Protein AF-0000000082963944 (afdb_homodimer)

InterPro domains:
  IPR001134 Netrin domain [PS50189] (25-139)
  IPR001820 Protease inhibitor I35 (TIMP) [PF00965] (23-193)
  IPR001820 Protease inhibitor I35 (TIMP) [PTHR11844] (7-205)
  IPR001820 Protease inhibitor I35 (TIMP) [SM00206] (25-193)
  IPR008993 Tissue inhibitor of metalloproteinases-like, OB-fold [G3DSA:2.40.50.120] (40-122)
  IPR008993 Tissue inhibitor of metalloproteinases-like, OB-fold [SSF50242] (25-196)
  IPR027465 Proteinase inhibitor I35b (TIMP), C-terminal [G3DSA:3.90.370.10] (25-193)

Organism: Crocuta crocuta (NCBI:txid9678)

Secondary structure (DSSP, 8-state):
-----------------------PPP-----HHHHHHH-SEEEEEEEEEE----SSEEEEEEEEEE-TT-PPP-SEEEEES-TTTT----SSS-EEEEEEEEEEETTEEE--TTS-EEEGGGS-HHHHHHHHTGGGGGTTSEEEE---TTSPPPPP-TTEEEE--GGG---TT-SHHHHHEEEEE-TTS-EEEEEPPTT-------------/-----------------------PPP-----HHHHHHH-SEEEEEEEEEE----SSEEEEEEEEEE-TT-PPP-SEEEEES-TTTT----SSS-EEEEEEEEEEETTEEE--TTS-EEEGGGS-HHHHHHHHTGGGGGTTSEEEE---TTSPPPPP-TTEEEE--GGG---TT-SHHHHHEEEEE-TTS-EEEEEPPTT-------------

Structure (mmCIF, N/CA/C/O backbone):
data_AF-0000000082963944-model_v1
#
loop_
_entity.id
_entity.type
_entity.pdbx_description
1 polymer 'TIMP1 inhibitor'
#
loop_
_atom_site.group_PDB
_atom_site.id
_atom_site.type_symbol
_atom_site.label_atom_id
_atom_site.label_alt_id
_atom_site.label_comp_id
_atom_site.label_asym_id
_atom_site.label_entity_id
_atom_site.label_seq_id
_atom_site.pdbx_PDB_ins_code
_atom_site.Cartn_x
_atom_site.Cartn_y
_atom_site.Cartn_z
_atom_site.occupancy
_atom_site.B_iso_or_equiv
_atom_site.auth_seq_id
_atom_site.auth_comp_id
_atom_site.auth_asym_id
_atom_site.auth_atom_id
_atom_site.pdbx_PDB_model_num
ATOM 1 N N . GLY A 1 1 ? 69 -9.516 -41.531 1 31.45 1 GLY A N 1
ATOM 2 C CA . GLY A 1 1 ? 67.688 -9.078 -41.844 1 31.45 1 GLY A CA 1
ATOM 3 C C . GLY A 1 1 ? 66.75 -9.086 -40.625 1 31.45 1 GLY A C 1
ATOM 4 O O . GLY A 1 1 ? 66.75 -10.055 -39.844 1 31.45 1 GLY A O 1
ATOM 5 N N . SER A 1 2 ? 66.5 -7.895 -40 1 41.94 2 SER A N 1
ATOM 6 C CA . SER A 1 2 ? 65.75 -7.602 -38.75 1 41.94 2 SER A CA 1
ATOM 7 C C . SER A 1 2 ? 64.375 -8.164 -38.812 1 41.94 2 SER A C 1
ATOM 9 O O . SER A 1 2 ? 63.562 -7.781 -39.688 1 41.94 2 SER A O 1
ATOM 11 N N . THR A 1 3 ? 64.188 -9.438 -38.562 1 44.12 3 THR A N 1
ATOM 12 C CA . THR A 1 3 ? 62.906 -10.156 -38.5 1 44.12 3 THR A CA 1
ATOM 13 C C . THR A 1 3 ? 61.938 -9.43 -37.594 1 44.12 3 THR A C 1
ATOM 15 O O . THR A 1 3 ? 62.25 -9.148 -36.406 1 44.12 3 THR A O 1
ATOM 18 N N . MET A 1 4 ? 61.188 -8.492 -38.188 1 44.81 4 MET A N 1
ATOM 19 C CA . MET A 1 4 ? 60.094 -7.762 -37.562 1 44.81 4 MET A CA 1
ATOM 20 C C . MET A 1 4 ? 59.219 -8.695 -36.719 1 44.81 4 MET A C 1
ATOM 22 O O . MET A 1 4 ? 58.906 -9.812 -37.156 1 44.81 4 MET A O 1
ATOM 26 N N . ASP A 1 5 ? 59.281 -8.672 -35.406 1 48.09 5 ASP A N 1
ATOM 27 C CA . ASP A 1 5 ? 58.469 -9.352 -34.406 1 48.09 5 ASP A CA 1
ATOM 28 C C . ASP A 1 5 ? 57 -9.18 -34.719 1 48.09 5 ASP A C 1
ATOM 30 O O . ASP A 1 5 ? 56.562 -8.102 -35.125 1 48.09 5 ASP A O 1
ATOM 34 N N . PRO A 1 6 ? 56.281 -10.25 -35.156 1 49.53 6 PRO A N 1
ATOM 35 C CA . PRO A 1 6 ? 54.844 -10.148 -35.406 1 49.53 6 PRO A CA 1
ATOM 36 C C . PRO A 1 6 ? 54.062 -9.391 -34.344 1 49.53 6 PRO A C 1
ATOM 38 O O . PRO A 1 6 ? 54.5 -9.398 -33.156 1 49.53 6 PRO A O 1
ATOM 41 N N . SER A 1 7 ? 53.625 -8.148 -34.594 1 47.34 7 SER A N 1
ATOM 42 C CA . SER A 1 7 ? 52.688 -7.367 -33.812 1 47.34 7 SER A CA 1
ATOM 43 C C . SER A 1 7 ? 51.562 -8.242 -33.25 1 47.34 7 SER A C 1
ATOM 45 O O . SER A 1 7 ? 50.875 -8.945 -34 1 47.34 7 SER A O 1
ATOM 47 N N . PHE A 1 8 ? 51.688 -8.742 -32.031 1 46.28 8 PHE A N 1
ATOM 48 C CA . PHE A 1 8 ? 50.594 -9.344 -31.281 1 46.28 8 PHE A CA 1
ATOM 49 C C . PHE A 1 8 ? 49.344 -8.516 -31.422 1 46.28 8 PHE A C 1
ATOM 51 O O . PHE A 1 8 ? 49.281 -7.387 -30.922 1 46.28 8 PHE A O 1
ATOM 58 N N . LEU A 1 9 ? 48.625 -8.648 -32.531 1 43.78 9 LEU A N 1
ATOM 59 C CA . LEU A 1 9 ? 47.25 -8.109 -32.562 1 43.78 9 LEU A CA 1
ATOM 60 C C . LEU A 1 9 ? 46.469 -8.461 -31.312 1 43.78 9 LEU A C 1
ATOM 62 O O . LEU A 1 9 ? 46.281 -9.641 -31 1 43.78 9 LEU A O 1
ATOM 66 N N . LEU A 1 10 ? 46.625 -7.629 -30.266 1 45.72 10 LEU A N 1
ATOM 67 C CA . LEU A 1 10 ? 45.719 -7.684 -29.109 1 45.72 10 LEU A CA 1
ATOM 68 C C . LEU A 1 10 ? 44.25 -7.773 -29.562 1 45.72 10 LEU A C 1
ATOM 70 O O . LEU A 1 10 ? 43.719 -6.824 -30.141 1 45.72 10 LEU A O 1
ATOM 74 N N . VAL A 1 11 ? 43.812 -8.945 -30.078 1 48.72 11 VAL A N 1
ATOM 75 C CA . VAL A 1 11 ? 42.375 -9.141 -30.234 1 48.72 11 VAL A CA 1
ATOM 76 C C . VAL A 1 11 ? 41.625 -8.742 -28.953 1 48.72 11 VAL A C 1
ATOM 78 O O . VAL A 1 11 ? 41.844 -9.359 -27.906 1 48.72 11 VAL A O 1
ATOM 81 N N . PHE A 1 12 ? 41.438 -7.453 -28.766 1 47.47 12 PHE A N 1
ATOM 82 C CA . PHE A 1 12 ? 40.5 -7.078 -27.719 1 47.47 12 PHE A CA 1
ATOM 83 C C . PHE A 1 12 ? 39.188 -7.832 -27.891 1 47.47 12 PHE A C 1
ATOM 85 O O . PHE A 1 12 ? 38.5 -7.691 -28.922 1 47.47 12 PHE A O 1
ATOM 92 N N . PRO A 1 13 ? 39 -9.016 -27.297 1 47.53 13 PRO A N 1
ATOM 93 C CA . PRO A 1 13 ? 37.625 -9.531 -27.391 1 47.53 13 PRO A CA 1
ATOM 94 C C . PRO A 1 13 ? 36.594 -8.461 -27.125 1 47.53 13 PRO A C 1
ATOM 96 O O . PRO A 1 13 ? 36.625 -7.781 -26.109 1 47.53 13 PRO A O 1
ATOM 99 N N . LEU A 1 14 ? 36.156 -7.812 -28.203 1 44.69 14 LEU A N 1
ATOM 100 C CA . LEU A 1 14 ? 34.906 -7.078 -28.047 1 44.69 14 LEU A CA 1
ATOM 101 C C . LEU A 1 14 ? 33.875 -7.895 -27.25 1 44.69 14 LEU A C 1
ATOM 103 O O . LEU A 1 14 ? 33.375 -8.898 -27.75 1 44.69 14 LEU A O 1
ATOM 107 N N . LEU A 1 15 ? 34.188 -8.148 -26 1 43.22 15 LEU A N 1
ATOM 108 C CA . LEU A 1 15 ? 33.062 -8.617 -25.203 1 43.22 15 LEU A CA 1
ATOM 109 C C . LEU A 1 15 ? 31.781 -7.863 -25.578 1 43.22 15 LEU A C 1
ATOM 111 O O . LEU A 1 15 ? 31.641 -6.676 -25.281 1 43.22 15 LEU A O 1
ATOM 115 N N . LEU A 1 16 ? 31.312 -8.109 -26.781 1 40.16 16 LEU A N 1
ATOM 116 C CA . LEU A 1 16 ? 29.922 -7.703 -26.984 1 40.16 16 LEU A CA 1
ATOM 117 C C . LEU A 1 16 ? 29.094 -7.961 -25.734 1 40.16 16 LEU A C 1
ATOM 119 O O . LEU A 1 16 ? 28.922 -9.109 -25.328 1 40.16 16 LEU A O 1
ATOM 123 N N . ALA A 1 17 ? 29.188 -7.062 -24.781 1 43.25 17 ALA A N 1
ATOM 124 C CA . ALA A 1 17 ? 28.109 -7.055 -23.781 1 43.25 17 ALA A CA 1
ATOM 125 C C . ALA A 1 17 ? 26.766 -7.352 -24.438 1 43.25 17 ALA A C 1
ATOM 127 O O . ALA A 1 17 ? 26.234 -6.52 -25.172 1 43.25 17 ALA A O 1
ATOM 128 N N . LEU A 1 18 ? 26.562 -8.547 -24.953 1 40.31 18 LEU A N 1
ATOM 129 C CA . LEU A 1 18 ? 25.172 -8.875 -25.219 1 40.31 18 LEU A CA 1
ATOM 130 C C . LEU A 1 18 ? 24.25 -8.234 -24.188 1 40.31 18 LEU A C 1
ATOM 132 O O . LEU A 1 18 ? 24.312 -8.555 -23 1 40.31 18 LEU A O 1
ATOM 136 N N . SER A 1 19 ? 23.938 -6.98 -24.344 1 41.41 19 SER A N 1
ATOM 137 C CA . SER A 1 19 ? 22.781 -6.445 -23.641 1 41.41 19 SER A CA 1
ATOM 138 C C . SER A 1 19 ? 21.625 -7.441 -23.625 1 41.41 19 SER A C 1
ATOM 140 O O . SER A 1 19 ? 21.141 -7.848 -24.672 1 41.41 19 SER A O 1
ATOM 142 N N . THR A 1 20 ? 21.766 -8.555 -22.969 1 44.88 20 THR A N 1
ATOM 143 C CA . THR A 1 20 ? 20.516 -9.258 -22.766 1 44.88 20 THR A CA 1
ATOM 144 C C . THR A 1 20 ? 19.328 -8.281 -22.812 1 44.88 20 THR A C 1
ATOM 146 O O . THR A 1 20 ? 19.344 -7.25 -22.156 1 44.88 20 THR A O 1
ATOM 149 N N . PRO A 1 21 ? 18.719 -8.109 -23.906 1 46.28 21 PRO A N 1
ATOM 150 C CA . PRO A 1 21 ? 17.531 -7.246 -23.969 1 46.28 21 PRO A CA 1
ATOM 151 C C . PRO A 1 21 ? 16.812 -7.141 -22.625 1 46.28 21 PRO A C 1
ATOM 153 O O . PRO A 1 21 ? 16.766 -8.117 -21.859 1 46.28 21 PRO A O 1
ATOM 156 N N . CYS A 1 22 ? 16.844 -6.055 -21.812 1 49.22 22 CYS A N 1
ATOM 157 C CA . CYS A 1 22 ? 16.141 -5.465 -20.688 1 49.22 22 CYS A CA 1
ATOM 158 C C . CYS A 1 22 ? 14.648 -5.812 -20.734 1 49.22 22 CYS A C 1
ATOM 160 O O . CYS A 1 22 ? 13.797 -4.945 -20.531 1 49.22 22 CYS A O 1
ATOM 162 N N . ASN A 1 23 ? 14.219 -6.727 -21.609 1 56.59 23 ASN A N 1
ATOM 163 C CA . ASN A 1 23 ? 12.859 -7.176 -21.875 1 56.59 23 ASN A CA 1
ATOM 164 C C . ASN A 1 23 ? 12.18 -7.691 -20.609 1 56.59 23 ASN A C 1
ATOM 166 O O . ASN A 1 23 ? 11.234 -8.477 -20.672 1 56.59 23 ASN A O 1
ATOM 170 N N . ALA A 1 24 ? 12.656 -7.496 -19.422 1 73.56 24 ALA A N 1
ATOM 171 C CA . ALA A 1 24 ? 12.148 -8.203 -18.25 1 73.56 24 ALA A CA 1
ATOM 172 C C . ALA A 1 24 ? 11.133 -7.352 -17.5 1 73.56 24 ALA A C 1
ATOM 174 O O . ALA A 1 24 ? 11.172 -6.121 -17.562 1 73.56 24 ALA A O 1
ATOM 175 N N . CYS A 1 25 ? 9.93 -7.828 -17.406 1 86.19 25 CYS A N 1
ATOM 176 C CA . CYS A 1 25 ? 8.914 -7.246 -16.531 1 86.19 25 CYS A CA 1
ATOM 177 C C . CYS A 1 25 ? 9.383 -7.23 -15.086 1 86.19 25 CYS A C 1
ATOM 179 O O . CYS A 1 25 ? 10.109 -8.125 -14.648 1 86.19 25 CYS A O 1
ATOM 181 N N . ASP A 1 26 ? 9.305 -6.086 -14.461 1 89.25 26 ASP A N 1
ATOM 182 C CA . ASP A 1 26 ? 9.664 -5.965 -13.055 1 89.25 26 ASP A CA 1
ATOM 183 C C . ASP A 1 26 ? 8.422 -6.004 -12.164 1 89.25 26 ASP A C 1
ATOM 185 O O . ASP A 1 26 ? 7.43 -5.324 -12.445 1 89.25 26 ASP A O 1
ATOM 189 N N . CYS A 1 27 ? 8.523 -6.82 -11.164 1 91.31 27 CYS A N 1
ATOM 190 C CA . CYS A 1 27 ? 7.383 -6.984 -10.266 1 91.31 27 CYS A CA 1
ATOM 191 C C . CYS A 1 27 ? 7.656 -6.332 -8.914 1 91.31 27 CYS A C 1
ATOM 193 O O . CYS A 1 27 ? 8.812 -6.234 -8.492 1 91.31 27 CYS A O 1
ATOM 195 N N . LYS A 1 28 ? 6.598 -5.992 -8.258 1 91.62 28 LYS A N 1
ATOM 196 C CA . LYS A 1 28 ? 6.719 -5.426 -6.918 1 91.62 28 LYS A CA 1
ATOM 197 C C . LYS A 1 28 ? 7.164 -6.484 -5.914 1 91.62 28 LYS A C 1
ATOM 199 O O . LYS A 1 28 ? 6.809 -7.66 -6.043 1 91.62 28 LYS A O 1
ATOM 204 N N . ILE A 1 29 ? 7.926 -5.98 -4.984 1 91.62 29 ILE A N 1
ATOM 205 C CA . ILE A 1 29 ? 8.305 -6.832 -3.859 1 91.62 29 ILE A CA 1
ATOM 206 C C . ILE A 1 29 ? 7.258 -6.727 -2.754 1 91.62 29 ILE A C 1
ATOM 208 O O . ILE A 1 29 ? 7.168 -5.703 -2.07 1 91.62 29 ILE A O 1
ATOM 212 N N . GLN A 1 30 ? 6.508 -7.797 -2.605 1 93.94 30 GLN A N 1
ATOM 213 C CA . GLN A 1 30 ? 5.438 -7.785 -1.613 1 93.94 30 GLN A CA 1
ATOM 214 C C . GLN A 1 30 ? 5.387 -9.102 -0.842 1 93.94 30 GLN A C 1
ATOM 216 O O . GLN A 1 30 ? 5.758 -10.148 -1.371 1 93.94 30 GLN A O 1
ATOM 221 N N . HIS A 1 31 ? 4.953 -8.953 0.338 1 97.12 31 HIS A N 1
ATOM 222 C CA . HIS A 1 31 ? 4.727 -10.133 1.165 1 97.12 31 HIS A CA 1
ATOM 223 C C . HIS A 1 31 ? 3.555 -10.953 0.644 1 97.12 31 HIS A C 1
ATOM 225 O O . HIS A 1 31 ? 2.576 -10.398 0.14 1 97.12 31 HIS A O 1
ATOM 231 N N . PRO A 1 32 ? 3.576 -12.266 0.833 1 97.12 32 PRO A N 1
ATOM 232 C CA . PRO A 1 32 ? 2.467 -13.102 0.364 1 97.12 32 PRO A CA 1
ATOM 233 C C . PRO A 1 32 ? 1.117 -12.656 0.923 1 97.12 32 PRO A C 1
ATOM 235 O O . PRO A 1 32 ? 0.112 -12.672 0.208 1 97.12 32 PRO A O 1
ATOM 238 N N . GLN A 1 33 ? 1.061 -12.242 2.104 1 97.5 33 GLN A N 1
ATOM 239 C CA . GLN A 1 33 ? -0.175 -11.758 2.707 1 97.5 33 GLN A CA 1
ATOM 240 C C . GLN A 1 33 ? -0.727 -10.555 1.945 1 97.5 33 GLN A C 1
ATOM 242 O O . GLN A 1 33 ? -1.942 -10.406 1.808 1 97.5 33 GLN A O 1
ATOM 247 N N . THR A 1 34 ? 0.145 -9.695 1.534 1 96.06 34 THR A N 1
ATOM 248 C CA . THR A 1 34 ? -0.276 -8.523 0.768 1 96.06 34 THR A CA 1
ATOM 249 C C . THR A 1 34 ? -0.95 -8.945 -0.535 1 96.06 34 THR A C 1
ATOM 251 O O . THR A 1 34 ? -1.995 -8.406 -0.903 1 96.06 34 THR A O 1
ATOM 254 N N . TYR A 1 35 ? -0.385 -9.906 -1.185 1 94.56 35 TYR A N 1
ATOM 255 C CA . TYR A 1 35 ? -1.01 -10.43 -2.395 1 94.56 35 TYR A CA 1
ATOM 256 C C . TYR A 1 35 ? -2.396 -10.992 -2.094 1 94.56 35 TYR A C 1
ATOM 258 O O . TYR A 1 35 ? -3.348 -10.734 -2.834 1 94.56 35 TYR A O 1
ATOM 266 N N . TYR A 1 36 ? -2.463 -11.727 -1.041 1 96.38 36 TYR A N 1
ATOM 267 C CA . TYR A 1 36 ? -3.752 -12.281 -0.647 1 96.38 36 TYR A CA 1
ATOM 268 C C . TYR A 1 36 ? -4.789 -11.18 -0.457 1 96.38 36 TYR A C 1
ATOM 270 O O . TYR A 1 36 ? -5.902 -11.273 -0.984 1 96.38 36 TYR A O 1
ATOM 278 N N . CYS A 1 37 ? -4.441 -10.172 0.253 1 94.81 37 CYS A N 1
ATOM 279 C CA . CYS A 1 37 ? -5.398 -9.156 0.689 1 94.81 37 CYS A CA 1
ATOM 280 C C . CYS A 1 37 ? -5.77 -8.227 -0.458 1 94.81 37 CYS A C 1
ATOM 282 O O . CYS A 1 37 ? -6.898 -7.746 -0.531 1 94.81 37 CYS A O 1
ATOM 284 N N . THR A 1 38 ? -4.906 -7.977 -1.39 1 90.5 38 THR A N 1
ATOM 285 C CA . THR A 1 38 ? -5.141 -6.941 -2.389 1 90.5 38 THR A CA 1
ATOM 286 C C . THR A 1 38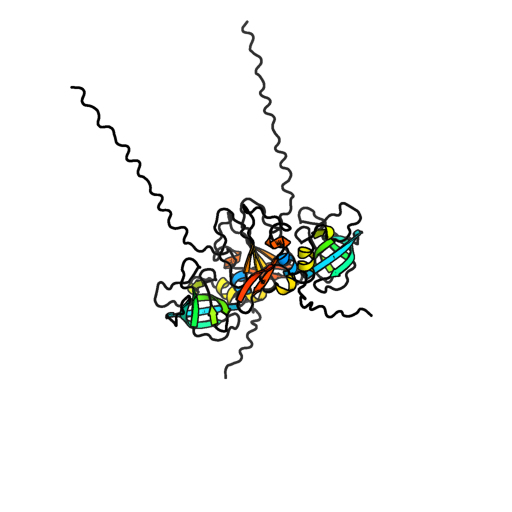 ? -5.668 -7.547 -3.686 1 90.5 38 THR A C 1
ATOM 288 O O . THR A 1 38 ? -6.066 -6.82 -4.602 1 90.5 38 THR A O 1
ATOM 291 N N . SER A 1 39 ? -5.684 -8.867 -3.74 1 92.25 39 SER A N 1
ATOM 292 C CA . SER A 1 39 ? -6.199 -9.523 -4.938 1 92.25 39 SER A CA 1
ATOM 293 C C . SER A 1 39 ? -7.695 -9.789 -4.824 1 92.25 39 SER A C 1
ATOM 295 O O . SER A 1 39 ? -8.211 -10.016 -3.727 1 92.25 39 SER A O 1
ATOM 297 N N . ASP A 1 40 ? -8.391 -9.797 -5.984 1 89.75 40 ASP A N 1
ATOM 298 C CA . ASP A 1 40 ? -9.812 -10.125 -5.992 1 89.75 40 ASP A CA 1
ATOM 299 C C . ASP A 1 40 ? -10.039 -11.617 -5.75 1 89.75 40 ASP A C 1
ATOM 301 O O . ASP A 1 40 ? -11.016 -12 -5.109 1 89.75 40 ASP A O 1
ATOM 305 N N . VAL A 1 41 ? -9.055 -12.297 -6.211 1 93.06 41 VAL A N 1
ATOM 306 C CA . VAL A 1 41 ? -9.219 -13.742 -6.102 1 93.06 41 VAL A CA 1
ATOM 307 C C . VAL A 1 41 ? -7.887 -14.391 -5.738 1 93.06 41 VAL A C 1
ATOM 309 O O . VAL A 1 41 ? -6.828 -13.93 -6.168 1 93.06 41 VAL A O 1
ATOM 312 N N . VAL A 1 42 ? -7.992 -15.391 -4.934 1 96.19 42 VAL A N 1
ATOM 313 C CA . VAL A 1 42 ? -6.906 -16.312 -4.633 1 96.19 42 VAL A CA 1
ATOM 314 C C . VAL A 1 42 ? -7.41 -17.75 -4.75 1 96.19 42 VAL A C 1
ATOM 316 O O . VAL A 1 42 ? -8.352 -18.141 -4.055 1 96.19 42 VAL A O 1
ATOM 319 N N . ILE A 1 43 ? -6.723 -18.531 -5.676 1 96.31 43 ILE A N 1
ATOM 320 C CA . ILE A 1 43 ? -7.227 -19.891 -5.902 1 96.31 43 ILE A CA 1
ATOM 321 C C . ILE A 1 43 ? -6.059 -20.859 -5.973 1 96.31 43 ILE A C 1
ATOM 323 O O . ILE A 1 43 ? -4.945 -20.484 -6.355 1 96.31 43 ILE A O 1
ATOM 327 N N . LEU A 1 44 ? -6.32 -22.047 -5.48 1 96.75 44 LEU A N 1
ATOM 328 C CA . LEU A 1 44 ? -5.516 -23.219 -5.824 1 96.75 44 LEU A CA 1
ATOM 329 C C . LEU A 1 44 ? -6.117 -23.953 -7.016 1 96.75 44 LEU A C 1
ATOM 331 O O . LEU A 1 44 ? -7.258 -24.422 -6.953 1 96.75 44 LEU A O 1
ATOM 335 N N . ALA A 1 45 ? -5.312 -24.062 -8.086 1 96.5 45 ALA A N 1
ATOM 336 C CA . ALA A 1 45 ? -5.938 -24.609 -9.289 1 96.5 45 ALA A CA 1
ATOM 337 C C . ALA A 1 45 ? -4.953 -25.469 -10.078 1 96.5 45 ALA A C 1
ATOM 339 O O . ALA A 1 45 ? -3.736 -25.328 -9.93 1 96.5 45 ALA A O 1
ATOM 340 N N . ASP A 1 46 ? -5.543 -26.344 -10.852 1 96.44 46 ASP A N 1
ATOM 341 C CA . ASP A 1 46 ? -4.82 -27.047 -11.906 1 96.44 46 ASP A CA 1
ATOM 342 C C . ASP A 1 46 ? -5.027 -26.375 -13.258 1 96.44 46 ASP A C 1
ATOM 344 O O . ASP A 1 46 ? -6.16 -26.094 -13.648 1 96.44 46 ASP A O 1
ATOM 348 N N . ILE A 1 47 ? -3.941 -26.094 -13.867 1 95.62 47 ILE A N 1
ATOM 349 C CA . ILE A 1 47 ? -4.059 -25.703 -15.273 1 95.62 47 ILE A CA 1
ATOM 350 C C . ILE A 1 47 ? -4.082 -26.953 -16.141 1 95.62 47 ILE A C 1
ATOM 352 O O . ILE A 1 47 ? -3.109 -27.719 -16.188 1 95.62 47 ILE A O 1
ATOM 356 N N . GLN A 1 48 ? -5.098 -27.109 -16.844 1 95.81 48 GLN A N 1
ATOM 357 C CA . GLN A 1 48 ? -5.328 -28.344 -17.594 1 95.81 48 GLN A CA 1
ATOM 358 C C . GLN A 1 48 ? -4.848 -28.203 -19.031 1 95.81 48 GLN A C 1
ATOM 360 O O . GLN A 1 48 ? -4.648 -29.203 -19.734 1 95.81 48 GLN A O 1
ATOM 365 N N . GLY A 1 49 ? -4.707 -26.984 -19.516 1 92.75 49 GLY A N 1
ATOM 366 C CA . GLY A 1 49 ? -4.266 -26.719 -20.875 1 92.75 49 GLY A CA 1
ATOM 367 C C . GLY A 1 49 ? -4.684 -25.344 -21.375 1 92.75 49 GLY A C 1
ATOM 368 O O . GLY A 1 49 ? -5.156 -24.516 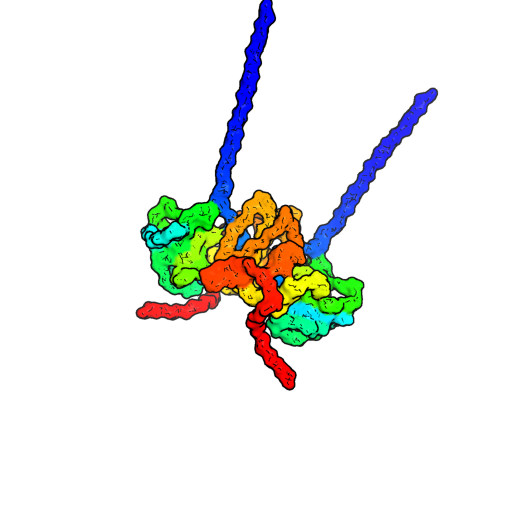-20.594 1 92.75 49 GLY A O 1
ATOM 369 N N . PRO A 1 50 ? -4.418 -25.125 -22.688 1 90.5 50 PRO A N 1
ATOM 370 C CA . PRO A 1 50 ? -4.809 -23.828 -23.25 1 90.5 50 PRO A CA 1
ATOM 371 C C . PRO A 1 50 ? -6.324 -23.656 -23.344 1 90.5 50 PRO A C 1
ATOM 373 O O . PRO A 1 50 ? -7.051 -24.641 -23.531 1 90.5 50 PRO A O 1
ATOM 376 N N . GLY A 1 51 ? -6.738 -22.484 -23.047 1 93.38 51 GLY A N 1
ATOM 377 C CA . GLY A 1 51 ? -8.125 -22.094 -23.25 1 93.38 51 GLY A CA 1
ATOM 378 C C . GLY A 1 51 ? -8.328 -21.234 -24.469 1 93.38 51 GLY A C 1
ATOM 379 O O . GLY A 1 51 ? -7.648 -21.422 -25.484 1 93.38 51 GLY A O 1
ATOM 380 N N . ASN A 1 52 ? -9.305 -20.406 -24.375 1 93.06 52 ASN A N 1
ATOM 381 C CA . ASN A 1 52 ? -9.617 -19.516 -25.484 1 93.06 52 ASN A CA 1
ATOM 382 C C . ASN A 1 52 ? -8.773 -18.234 -25.422 1 93.06 52 ASN A C 1
ATOM 384 O O . ASN A 1 52 ? -8.844 -17.5 -24.438 1 93.06 52 ASN A O 1
ATOM 388 N N . ASN A 1 53 ? -8.102 -18.016 -26.547 1 93.19 53 ASN A N 1
ATOM 389 C CA . ASN A 1 53 ? -7.27 -16.812 -26.609 1 93.19 53 ASN A CA 1
ATOM 390 C C . ASN A 1 53 ? -8.047 -15.625 -27.172 1 93.19 53 ASN A C 1
ATOM 392 O O . ASN A 1 53 ? -8.992 -15.797 -27.938 1 93.19 53 ASN A O 1
ATOM 396 N N . THR A 1 54 ? -7.672 -14.562 -26.641 1 92.75 54 THR A N 1
ATOM 397 C CA . THR A 1 54 ? -8.016 -13.32 -27.312 1 92.75 54 THR A CA 1
ATOM 398 C C . THR A 1 54 ? -6.801 -12.734 -28.031 1 92.75 54 THR A C 1
ATOM 400 O O . THR A 1 54 ? -5.75 -13.375 -28.109 1 92.75 54 THR A O 1
ATOM 403 N N . VAL A 1 55 ? -6.969 -11.586 -28.594 1 93.44 55 VAL A N 1
ATOM 404 C CA . VAL A 1 55 ? -5.875 -10.945 -29.328 1 93.44 55 VAL A CA 1
ATOM 405 C C . VAL A 1 55 ? -4.719 -10.656 -28.359 1 93.44 55 VAL A C 1
ATOM 407 O O . VAL A 1 55 ? -3.553 -10.852 -28.719 1 93.44 55 VAL A O 1
ATOM 410 N N . THR A 1 56 ? -5.027 -10.312 -27.219 1 93.19 56 THR A N 1
ATOM 411 C CA . THR A 1 56 ? -3.967 -9.836 -26.344 1 93.19 56 THR A CA 1
ATOM 412 C C . THR A 1 56 ? -3.797 -10.766 -25.141 1 93.19 56 THR A C 1
ATOM 414 O O . THR A 1 56 ? -2.852 -10.625 -24.359 1 93.19 56 THR A O 1
ATOM 417 N N . LYS A 1 57 ? -4.68 -11.789 -25.016 1 95.5 57 LYS A N 1
ATOM 418 C CA . LYS A 1 57 ? -4.633 -12.602 -23.812 1 95.5 57 LYS A CA 1
ATOM 419 C C . LYS A 1 57 ? -4.652 -14.086 -24.141 1 95.5 57 LYS A C 1
ATOM 421 O O . LYS A 1 57 ? -5.352 -14.516 -25.047 1 95.5 57 LYS A O 1
ATOM 426 N N . GLN A 1 58 ? -3.92 -14.789 -23.391 1 95.31 58 GLN A N 1
ATOM 427 C CA . GLN A 1 58 ? -3.936 -16.25 -23.422 1 95.31 58 GLN A CA 1
ATOM 428 C C . GLN A 1 58 ? -4.867 -16.812 -22.359 1 95.31 58 GLN A C 1
ATOM 430 O O . GLN A 1 58 ? -4.762 -16.469 -21.188 1 95.31 58 GLN A O 1
ATOM 435 N N . GLY A 1 59 ? -5.738 -17.609 -22.766 1 96.06 59 GLY A N 1
ATOM 436 C CA . GLY A 1 59 ? -6.609 -18.297 -21.828 1 96.06 59 GLY A CA 1
ATOM 437 C C . GLY A 1 59 ? -6.082 -19.656 -21.406 1 96.06 59 GLY A C 1
ATOM 438 O O . GLY A 1 59 ? -5.453 -20.359 -22.188 1 96.06 59 GLY A O 1
ATOM 439 N N . PHE A 1 60 ? -6.375 -20.031 -20.172 1 96.38 60 PHE A N 1
ATOM 440 C CA . PHE A 1 60 ? -6.023 -21.328 -19.641 1 96.38 60 PHE A CA 1
ATOM 441 C C . PHE A 1 60 ? -7.238 -22.016 -19.031 1 96.38 60 PHE A C 1
ATOM 443 O O . PHE A 1 60 ? -7.973 -21.406 -18.25 1 96.38 60 PHE A O 1
ATOM 450 N N . ARG A 1 61 ? -7.426 -23.25 -19.422 1 96.69 61 ARG A N 1
ATOM 451 C CA . ARG A 1 61 ? -8.461 -24.031 -18.734 1 96.69 61 ARG A CA 1
ATOM 452 C C . ARG A 1 61 ? -8 -24.453 -17.344 1 96.69 61 ARG A C 1
ATOM 454 O O . ARG A 1 61 ? -6.898 -24.969 -17.188 1 96.69 61 ARG A O 1
ATOM 461 N N . ILE A 1 62 ? -8.906 -24.188 -16.375 1 96.5 62 ILE A N 1
ATOM 462 C CA . ILE A 1 62 ? -8.461 -24.469 -15.016 1 96.5 62 ILE A CA 1
ATOM 463 C C . ILE A 1 62 ? -9.516 -25.312 -14.305 1 96.5 62 ILE A C 1
ATOM 465 O O . ILE A 1 62 ? -10.695 -25.281 -14.656 1 96.5 62 ILE A O 1
ATOM 469 N N . ASN A 1 63 ? -9.078 -26.125 -13.438 1 96.19 63 ASN A N 1
ATOM 470 C CA . ASN A 1 63 ? -9.867 -26.781 -12.398 1 96.19 63 ASN A CA 1
ATOM 471 C C . ASN A 1 63 ? -9.523 -26.234 -11.016 1 96.19 63 ASN A C 1
ATOM 473 O O . ASN A 1 63 ? -8.406 -26.438 -10.531 1 96.19 63 ASN A O 1
ATOM 477 N N . VAL A 1 64 ? -10.438 -25.547 -10.414 1 95.94 64 VAL A N 1
ATOM 478 C CA . VAL A 1 64 ? -10.195 -24.922 -9.125 1 95.94 64 VAL A CA 1
ATOM 479 C C . VAL A 1 64 ? -10.297 -25.969 -8.016 1 95.94 64 VAL A C 1
ATOM 481 O O . VAL A 1 64 ? -11.336 -26.609 -7.863 1 95.94 64 VAL A O 1
ATOM 484 N N . LEU A 1 65 ? -9.281 -26.109 -7.254 1 95.75 65 LEU A N 1
ATOM 485 C CA . LEU A 1 65 ? -9.234 -27.062 -6.152 1 95.75 65 LEU A CA 1
ATOM 486 C C . LEU A 1 65 ? -9.68 -26.406 -4.848 1 95.75 65 LEU A C 1
ATOM 488 O O . LEU A 1 65 ? -10.375 -27.031 -4.043 1 95.75 65 LEU A O 1
ATOM 492 N N . LYS A 1 66 ? -9.195 -25.219 -4.562 1 95.19 66 LYS A N 1
ATOM 493 C CA . LYS A 1 66 ? -9.555 -24.422 -3.396 1 95.19 66 LYS A CA 1
ATOM 494 C C . LYS A 1 66 ? -9.711 -22.938 -3.771 1 95.19 66 LYS A C 1
ATOM 496 O O . LYS A 1 66 ? -9.07 -22.469 -4.707 1 95.19 66 LYS A O 1
ATOM 501 N N . ALA A 1 67 ? -10.562 -22.312 -3.084 1 95.69 67 ALA A N 1
ATOM 502 C CA . ALA A 1 67 ? -10.805 -20.875 -3.223 1 95.69 67 ALA A CA 1
ATOM 503 C C . ALA A 1 67 ? -10.883 -20.203 -1.858 1 95.69 67 ALA A C 1
ATOM 505 O O . ALA A 1 67 ? -11.977 -19.875 -1.382 1 95.69 67 ALA A O 1
ATOM 506 N N . PRO A 1 68 ? -9.773 -19.922 -1.292 1 94.44 68 PRO A N 1
ATOM 507 C CA . PRO A 1 68 ? -9.742 -19.453 0.096 1 94.44 68 PRO A CA 1
ATOM 508 C C . PRO A 1 68 ? -10.516 -18.141 0.294 1 94.44 68 PRO A C 1
ATOM 510 O O . PRO A 1 68 ? -10.969 -17.859 1.404 1 94.44 68 PRO A O 1
ATOM 513 N N . LYS A 1 69 ? -10.695 -17.344 -0.753 1 93.5 69 LYS A N 1
ATOM 514 C CA . LYS A 1 69 ? -11.43 -16.094 -0.615 1 93.5 69 LYS A CA 1
ATOM 515 C C . LYS A 1 69 ? -12.898 -16.266 -1.002 1 93.5 69 LYS A C 1
ATOM 517 O O . LYS A 1 69 ? -13.648 -15.289 -1.07 1 93.5 69 LYS A O 1
ATOM 522 N N . GLY A 1 70 ? -13.289 -17.391 -1.362 1 88.12 70 GLY A N 1
ATOM 523 C CA . GLY A 1 70 ? -14.68 -17.672 -1.677 1 88.12 70 GLY A CA 1
ATOM 524 C C . GLY A 1 70 ? -15.07 -17.281 -3.088 1 88.12 70 GLY A C 1
ATOM 525 O O . GLY A 1 70 ? -16.219 -16.906 -3.338 1 88.12 70 GLY A O 1
ATOM 526 N N . THR A 1 71 ? -14.227 -17.297 -3.971 1 79.44 71 THR A N 1
ATOM 527 C CA . THR A 1 71 ? -14.484 -16.922 -5.359 1 79.44 71 THR A CA 1
ATOM 528 C C . THR A 1 71 ? -15.305 -18 -6.066 1 79.44 71 THR A C 1
ATOM 530 O O . THR A 1 71 ? -15.102 -19.188 -5.824 1 79.44 71 THR A O 1
ATOM 533 N N . PRO A 1 72 ? -16.188 -17.484 -6.902 1 74.75 72 PRO A N 1
ATOM 534 C CA . PRO A 1 72 ? -16.969 -18.469 -7.66 1 74.75 72 PRO A CA 1
ATOM 535 C C . PRO A 1 72 ? -16.109 -19.375 -8.523 1 74.75 72 PRO A C 1
ATOM 537 O O . PRO A 1 72 ? -14.914 -19.094 -8.711 1 74.75 72 PRO A O 1
ATOM 540 N N . ARG A 1 73 ? -16.828 -20.391 -9 1 83.19 73 ARG A N 1
ATOM 541 C CA . ARG A 1 73 ? -16.109 -21.359 -9.812 1 83.19 73 ARG A CA 1
ATOM 542 C C . ARG A 1 73 ? -15.875 -20.828 -11.227 1 83.19 73 ARG A C 1
ATOM 544 O O . ARG A 1 73 ? -16.812 -20.406 -11.898 1 83.19 73 ARG A O 1
ATOM 551 N N . PHE A 1 74 ? -14.727 -20.734 -11.531 1 92 74 PHE A N 1
ATOM 552 C CA . PHE A 1 74 ? -14.281 -20.375 -12.875 1 92 74 PHE A CA 1
ATOM 553 C C . PHE A 1 74 ? -13.633 -21.562 -13.562 1 92 74 PHE A C 1
ATOM 555 O O . PHE A 1 74 ? -13.078 -22.453 -12.906 1 92 74 PHE A O 1
ATOM 562 N N . HIS A 1 75 ? -13.805 -21.562 -14.875 1 95.44 75 HIS A N 1
ATOM 563 C CA . HIS A 1 75 ? -13.227 -22.672 -15.625 1 95.44 75 HIS A CA 1
ATOM 564 C C . HIS A 1 75 ? -12.094 -22.203 -16.531 1 95.44 75 HIS A C 1
ATOM 566 O O . HIS A 1 75 ? -11.422 -23.016 -17.172 1 95.44 75 HIS A O 1
ATOM 572 N N . GLU A 1 76 ? -11.977 -20.891 -16.562 1 96.75 76 GLU A N 1
ATOM 573 C CA . GLU A 1 76 ? -10.898 -20.312 -17.359 1 96.75 76 GLU A CA 1
ATOM 574 C C . GLU A 1 76 ? -10.273 -19.109 -16.656 1 96.75 76 GLU A C 1
ATOM 576 O O . GLU A 1 76 ? -10.953 -18.391 -15.938 1 96.75 76 GLU A O 1
ATOM 581 N N . ILE A 1 77 ? -9.031 -18.922 -16.922 1 95.88 77 ILE A N 1
ATOM 582 C CA . ILE A 1 77 ? -8.297 -17.766 -16.422 1 95.88 77 ILE A CA 1
ATOM 583 C C . ILE A 1 77 ? -7.398 -17.203 -17.531 1 95.88 77 ILE A C 1
ATOM 585 O O . ILE A 1 77 ? -6.91 -17.953 -18.375 1 95.88 77 ILE A O 1
ATOM 589 N N . TYR A 1 78 ? -7.242 -15.875 -17.469 1 95.81 78 TYR A N 1
ATOM 590 C CA . TYR A 1 78 ? -6.543 -15.234 -18.578 1 95.81 78 TYR A CA 1
ATOM 591 C C . TYR A 1 78 ? -5.289 -14.523 -18.094 1 95.81 78 TYR A C 1
ATOM 593 O O . TYR A 1 78 ? -5.277 -13.953 -17 1 95.81 78 TYR A O 1
ATOM 601 N N . SER A 1 79 ? -4.234 -14.578 -18.906 1 95.5 79 SER A N 1
ATOM 602 C CA . SER A 1 79 ? -3.025 -13.773 -18.75 1 95.5 79 SER A CA 1
ATOM 603 C C . SER A 1 79 ? -2.623 -13.102 -20.047 1 95.5 79 SER A C 1
ATOM 605 O O . SER A 1 79 ? -3.002 -13.562 -21.125 1 95.5 79 SER A O 1
ATOM 607 N N . LEU A 1 80 ? -1.953 -12.008 -20 1 92.69 80 LEU A N 1
ATOM 608 C CA . LEU A 1 80 ? -1.464 -11.352 -21.203 1 92.69 80 LEU A CA 1
ATOM 609 C C . LEU A 1 80 ? -0.545 -12.281 -22 1 92.69 80 LEU A C 1
ATOM 611 O O . LEU A 1 80 ? 0.169 -13.102 -21.406 1 92.69 80 LEU A O 1
ATOM 615 N N . ILE A 1 81 ? -0.601 -12.078 -23.266 1 93.38 81 ILE A N 1
ATOM 616 C CA . ILE A 1 81 ? 0.281 -12.867 -24.125 1 93.38 81 ILE A CA 1
ATOM 617 C C . ILE A 1 81 ? 1.698 -12.297 -24.062 1 93.38 81 ILE A C 1
ATOM 619 O O . ILE A 1 81 ? 2.676 -13.055 -24.078 1 93.38 81 ILE A O 1
ATOM 623 N N . SER A 1 82 ? 1.789 -11.078 -23.953 1 90.75 82 SER A N 1
ATOM 624 C CA . SER A 1 82 ? 3.066 -10.367 -23.984 1 90.75 82 SER A CA 1
ATOM 625 C C . SER A 1 82 ? 3.914 -10.711 -22.766 1 90.75 82 SER A C 1
ATOM 627 O O . SER A 1 82 ? 3.525 -10.43 -21.625 1 90.75 82 SER A O 1
ATOM 629 N N . TRP A 1 83 ? 5.133 -11.234 -23.047 1 88.75 83 TRP A N 1
ATOM 630 C CA . TRP A 1 83 ? 6.066 -11.555 -21.969 1 88.75 83 TRP A CA 1
ATOM 631 C C . TRP A 1 83 ? 6.594 -10.289 -21.312 1 88.75 83 TRP A C 1
ATOM 633 O O . TRP A 1 83 ? 6.773 -10.242 -20.094 1 88.75 83 TRP A O 1
ATOM 643 N N . LYS A 1 84 ? 6.77 -9.242 -22.094 1 86.88 84 LYS A N 1
ATOM 644 C CA . LYS A 1 84 ? 7.293 -7.969 -21.594 1 86.88 84 LYS A CA 1
ATOM 645 C C . LYS A 1 84 ? 6.297 -7.289 -20.672 1 86.88 84 LYS A C 1
ATOM 647 O O . LYS A 1 84 ? 6.684 -6.488 -19.812 1 86.88 84 LYS A O 1
ATOM 652 N N . ASP A 1 85 ? 4.996 -7.645 -20.812 1 87.88 85 ASP A N 1
ATOM 653 C CA . ASP A 1 85 ? 3.951 -7.102 -19.953 1 87.88 85 ASP A CA 1
ATOM 654 C C . ASP A 1 85 ? 3.613 -8.07 -18.812 1 87.88 85 ASP A C 1
ATOM 656 O O . ASP A 1 85 ? 2.502 -8.055 -18.281 1 87.88 85 ASP A O 1
ATOM 660 N N . CYS A 1 86 ? 4.469 -8.938 -18.594 1 92.06 86 CYS A N 1
ATOM 661 C CA . CYS A 1 86 ? 4.445 -9.867 -17.469 1 92.06 86 CYS A CA 1
ATOM 662 C C . CYS A 1 86 ? 3.369 -10.93 -17.672 1 92.06 86 CYS A C 1
ATOM 664 O O . CYS A 1 86 ? 2.736 -11.367 -16.703 1 92.06 86 CYS A O 1
ATOM 666 N N . GLY A 1 87 ? 3.123 -11.227 -18.891 1 92 87 GLY A N 1
ATOM 667 C CA . GLY A 1 87 ? 2.258 -12.352 -19.188 1 92 87 GLY A CA 1
ATOM 668 C C . GLY A 1 87 ? 2.799 -13.672 -18.672 1 92 87 GLY A C 1
ATOM 669 O O . GLY A 1 87 ? 4.004 -13.82 -18.469 1 92 87 GLY A O 1
ATOM 670 N N . TYR A 1 88 ? 1.89 -14.625 -18.469 1 92.12 88 TYR A N 1
ATOM 671 C CA . TYR A 1 88 ? 2.26 -15.945 -17.984 1 92.12 88 TYR A CA 1
ATOM 672 C C . TYR A 1 88 ? 2.299 -16.953 -19.125 1 92.12 88 TYR A C 1
ATOM 674 O O . TYR A 1 88 ? 1.396 -16.984 -19.969 1 92.12 88 TYR A O 1
ATOM 682 N N . LYS A 1 89 ? 3.344 -17.719 -19.125 1 87.69 89 LYS A N 1
ATOM 683 C CA . LYS A 1 89 ? 3.484 -18.766 -20.141 1 87.69 89 LYS A CA 1
ATOM 684 C C . LYS A 1 89 ? 3.643 -20.141 -19.484 1 87.69 89 LYS A C 1
ATOM 686 O O . LYS A 1 89 ? 4.352 -20.281 -18.484 1 87.69 89 LYS A O 1
ATOM 691 N N . LEU A 1 90 ? 2.941 -21.047 -20.094 1 84.31 90 LEU A N 1
ATOM 692 C CA . LEU A 1 90 ? 3.078 -22.422 -19.609 1 84.31 90 LEU A CA 1
ATOM 693 C C . LEU A 1 90 ? 4.277 -23.109 -20.25 1 84.31 90 LEU A C 1
ATOM 695 O O . LEU A 1 90 ? 4.465 -23.031 -21.469 1 84.31 90 LEU A O 1
ATOM 699 N N . ARG A 1 91 ? 5.137 -23.578 -19.453 1 78.38 91 ARG A N 1
ATOM 700 C CA . ARG A 1 91 ? 6.254 -24.344 -20 1 78.38 91 ARG A CA 1
ATOM 701 C C . ARG A 1 91 ? 5.824 -25.766 -20.328 1 78.38 91 ARG A C 1
ATOM 703 O O . ARG A 1 91 ? 6.406 -26.406 -21.219 1 78.38 91 ARG A O 1
ATOM 710 N N . THR A 1 92 ? 4.895 -26.203 -19.562 1 81.31 92 THR A N 1
ATOM 711 C CA . THR A 1 92 ? 4.297 -27.516 -19.781 1 81.31 92 THR A CA 1
ATOM 712 C C . THR A 1 92 ? 2.811 -27.391 -20.109 1 81.31 92 THR A C 1
ATOM 714 O O . THR A 1 92 ? 2.211 -26.328 -19.891 1 81.31 92 THR A O 1
ATOM 717 N N . THR A 1 93 ? 2.332 -28.391 -20.594 1 79.31 93 THR A N 1
ATOM 718 C CA . THR A 1 93 ? 0.942 -28.344 -21.047 1 79.31 93 THR A CA 1
ATOM 719 C C . THR A 1 93 ? -0.002 -28.281 -19.844 1 79.31 93 THR A C 1
ATOM 721 O O . THR A 1 93 ? -1.11 -27.75 -19.953 1 79.31 93 THR A O 1
ATOM 724 N N . GLN A 1 94 ? 0.44 -28.891 -18.812 1 84.12 94 GLN A N 1
ATOM 725 C CA . GLN A 1 94 ? -0.384 -28.875 -17.609 1 84.12 94 GLN A CA 1
ATOM 726 C C . GLN A 1 94 ? 0.449 -28.547 -16.375 1 84.12 94 GLN A C 1
ATOM 728 O O . GLN A 1 94 ? 1.657 -28.797 -16.359 1 84.12 94 GLN A O 1
ATOM 733 N N . GLN A 1 95 ? -0.176 -27.875 -15.523 1 92.25 95 GLN A N 1
ATOM 734 C CA . GLN A 1 95 ? 0.42 -27.594 -14.219 1 92.25 95 GLN A CA 1
ATOM 735 C C . GLN A 1 95 ? -0.584 -27.844 -13.094 1 92.25 95 GLN A C 1
ATOM 737 O O . GLN A 1 95 ? -1.719 -27.359 -13.156 1 92.25 95 GLN A O 1
ATOM 742 N N . SER A 1 96 ? -0.112 -28.625 -12.117 1 94.19 96 SER A N 1
ATOM 743 C CA . SER A 1 96 ? -1.016 -28.984 -11.031 1 94.19 96 SER A CA 1
ATOM 744 C C . SER A 1 96 ? -0.719 -28.188 -9.766 1 94.19 96 SER A C 1
ATOM 746 O O . SER A 1 96 ? 0.435 -27.844 -9.5 1 94.19 96 SER A O 1
ATOM 748 N N . GLN A 1 97 ? -1.821 -27.938 -9.039 1 96.56 97 GLN A N 1
ATOM 749 C CA . GLN A 1 97 ? -1.767 -27.328 -7.707 1 96.56 97 GLN A CA 1
ATOM 750 C C . GLN A 1 97 ? -0.995 -26.016 -7.734 1 96.56 97 GLN A C 1
ATOM 752 O O . GLN A 1 97 ? -0.037 -25.844 -6.977 1 96.56 97 GLN A O 1
ATOM 757 N N . LEU A 1 98 ? -1.48 -25.172 -8.555 1 96 98 LEU A N 1
ATOM 758 C CA . LEU A 1 98 ? -0.913 -23.844 -8.656 1 96 98 LEU A CA 1
ATOM 759 C C . LEU A 1 98 ? -1.712 -22.844 -7.824 1 96 98 LEU A C 1
ATOM 761 O O . LEU A 1 98 ? -2.932 -22.734 -7.973 1 96 98 LEU A O 1
ATOM 765 N N . LEU A 1 99 ? -1.013 -22.219 -6.898 1 97 99 LEU A N 1
ATOM 766 C CA . LEU A 1 99 ? -1.593 -21.094 -6.176 1 97 99 LEU A CA 1
ATOM 767 C C . LEU A 1 99 ? -1.527 -19.812 -7.012 1 97 99 LEU A C 1
ATOM 769 O O . LEU A 1 99 ? -0.445 -19.391 -7.434 1 97 99 LEU A O 1
ATOM 773 N N . ILE A 1 100 ? -2.678 -19.219 -7.266 1 95.88 100 ILE A N 1
ATOM 774 C CA . ILE A 1 100 ? -2.723 -18.062 -8.148 1 95.88 100 ILE A CA 1
ATOM 775 C C . ILE A 1 100 ? -3.533 -16.953 -7.496 1 95.88 100 ILE A C 1
ATOM 777 O O . ILE A 1 100 ? -4.664 -17.172 -7.055 1 95.88 100 ILE A O 1
ATOM 781 N N . ALA A 1 101 ? -2.934 -15.82 -7.375 1 94.94 101 ALA A N 1
ATOM 782 C CA . ALA A 1 101 ? -3.67 -14.594 -7.074 1 94.94 101 ALA A CA 1
ATOM 783 C C . ALA A 1 101 ? -3.951 -13.797 -8.344 1 94.94 101 ALA A C 1
ATOM 785 O O . ALA A 1 101 ? -3.115 -13.742 -9.25 1 94.94 101 ALA A O 1
ATOM 786 N N . GLY A 1 102 ? -5.148 -13.227 -8.398 1 93.06 102 GLY A N 1
ATOM 787 C CA . GLY A 1 102 ? -5.508 -12.5 -9.609 1 93.06 102 GLY A CA 1
ATOM 788 C C . GLY A 1 102 ? -6.617 -11.492 -9.383 1 93.06 102 GLY A C 1
ATOM 789 O O . GLY A 1 102 ? -6.844 -11.047 -8.258 1 93.06 102 GLY A O 1
ATOM 790 N N . TYR A 1 103 ? -7.246 -11.055 -10.555 1 89.88 103 TYR A N 1
ATOM 791 C CA . TYR A 1 103 ? -8.281 -10.031 -10.469 1 89.88 103 TYR A CA 1
ATOM 792 C C . TYR A 1 103 ? -9.43 -10.336 -11.422 1 89.88 103 TYR A C 1
ATOM 794 O O . TYR A 1 103 ? -9.266 -11.094 -12.383 1 89.88 103 TYR A O 1
ATOM 802 N N . LEU A 1 104 ? -10.578 -9.766 -11.078 1 89.12 104 LEU A N 1
ATOM 803 C CA . LEU A 1 104 ? -11.781 -9.93 -11.891 1 89.12 104 LEU A CA 1
ATOM 804 C C . LEU A 1 104 ? -11.992 -8.711 -12.789 1 89.12 104 LEU A C 1
ATOM 806 O O . LEU A 1 104 ? -11.891 -7.574 -12.336 1 89.12 104 LEU A O 1
ATOM 810 N N . ARG A 1 105 ? -12.234 -9.016 -14.016 1 85.56 105 ARG A N 1
ATOM 811 C CA . ARG A 1 105 ? -12.555 -7.973 -14.984 1 85.56 105 ARG A CA 1
ATOM 812 C C . ARG A 1 105 ? -13.609 -8.461 -15.977 1 85.56 105 ARG A C 1
ATOM 814 O O . ARG A 1 105 ? -13.383 -9.43 -16.703 1 85.56 105 ARG A O 1
ATOM 821 N N . GLY A 1 106 ? -14.727 -7.703 -15.984 1 84.19 106 GLY A N 1
ATOM 822 C CA . GLY A 1 106 ? -15.773 -8.109 -16.906 1 84.19 106 GLY A CA 1
ATOM 823 C C . GLY A 1 106 ? -16.281 -9.516 -16.656 1 84.19 106 GLY A C 1
ATOM 824 O O . GLY A 1 106 ? -16.547 -10.266 -17.594 1 84.19 106 GLY A O 1
ATOM 825 N N . GLY A 1 107 ? -16.156 -9.938 -15.5 1 86.19 107 GLY A N 1
ATOM 826 C CA . GLY A 1 107 ? -16.672 -11.242 -15.125 1 86.19 107 GLY A CA 1
ATOM 827 C C . GLY A 1 107 ? -15.688 -12.367 -15.398 1 86.19 107 GLY A C 1
ATOM 828 O O . GLY A 1 107 ? -16.016 -13.539 -15.227 1 86.19 107 GLY A O 1
ATOM 829 N N . THR A 1 108 ? -14.547 -11.992 -15.852 1 91.62 108 THR A N 1
ATOM 830 C CA . THR A 1 108 ? -13.539 -13.008 -16.141 1 91.62 108 THR A CA 1
ATOM 831 C C . THR A 1 108 ? -12.344 -12.867 -15.195 1 91.62 108 THR A C 1
ATOM 833 O O . THR A 1 108 ? -12.102 -11.781 -14.656 1 91.62 108 THR A O 1
ATOM 836 N N . LEU A 1 109 ? -11.648 -13.984 -15.023 1 93.5 109 LEU A N 1
ATOM 837 C CA . LEU A 1 109 ? -10.508 -14.023 -14.125 1 93.5 109 LEU A CA 1
ATOM 838 C C . LEU A 1 109 ? -9.211 -13.742 -14.883 1 93.5 109 LEU A C 1
ATOM 840 O O . LEU A 1 109 ? -8.984 -14.281 -15.969 1 93.5 109 LEU A O 1
ATOM 844 N N . HIS A 1 110 ? -8.445 -12.898 -14.297 1 93.5 110 HIS A N 1
ATOM 845 C CA . HIS A 1 110 ? -7.176 -12.523 -14.906 1 93.5 110 HIS A CA 1
ATOM 846 C C . HIS A 1 110 ? -6.031 -12.602 -13.898 1 93.5 110 HIS A C 1
ATOM 848 O O . HIS A 1 110 ? -6.25 -12.461 -12.695 1 93.5 110 HIS A O 1
ATOM 854 N N . PHE A 1 111 ? -4.805 -12.828 -14.461 1 93.81 111 PHE A N 1
ATOM 855 C CA . PHE A 1 111 ? -3.6 -12.766 -13.641 1 93.81 111 PHE A CA 1
ATOM 856 C C . PHE A 1 111 ? -2.371 -12.492 -14.5 1 93.81 111 PHE A C 1
ATOM 858 O O . PHE A 1 111 ? -2.453 -12.5 -15.727 1 93.81 111 PHE A O 1
ATOM 865 N N . THR A 1 112 ? -1.291 -12.109 -13.898 1 92.5 112 THR A N 1
ATOM 866 C CA . THR A 1 112 ? 0.012 -11.953 -14.531 1 92.5 112 THR A CA 1
ATOM 867 C C . THR A 1 112 ? 1.103 -12.625 -13.703 1 92.5 112 THR A C 1
ATOM 869 O O . THR A 1 112 ? 0.838 -13.125 -12.609 1 92.5 112 THR A O 1
ATOM 872 N N . ARG A 1 113 ? 2.318 -12.555 -14.219 1 91.5 113 ARG A N 1
ATOM 873 C CA . ARG A 1 113 ? 3.463 -13.094 -13.492 1 91.5 113 ARG A CA 1
ATOM 874 C C . ARG A 1 113 ? 3.738 -12.289 -12.227 1 91.5 113 ARG A C 1
ATOM 876 O O . ARG A 1 113 ? 4.426 -12.766 -11.32 1 91.5 113 ARG A O 1
ATOM 883 N N . CYS A 1 114 ? 3.219 -11.148 -12.18 1 91.12 114 CYS A N 1
ATOM 884 C CA . CYS A 1 114 ? 3.49 -10.289 -11.031 1 91.12 114 CYS A CA 1
ATOM 885 C C . CYS A 1 114 ? 2.416 -10.445 -9.961 1 91.12 114 CYS A C 1
ATOM 887 O O . CYS A 1 114 ? 2.506 -9.852 -8.891 1 91.12 114 CYS A O 1
ATOM 889 N N . HIS A 1 115 ? 1.625 -11.242 -10.422 1 89.19 115 HIS A N 1
ATOM 890 C CA . HIS A 1 115 ? 0.718 -11.711 -9.383 1 89.19 115 HIS A CA 1
ATOM 891 C C . HIS A 1 115 ? 1.256 -12.961 -8.703 1 89.19 115 HIS A C 1
ATOM 893 O O . HIS A 1 115 ? 2.297 -13.492 -9.102 1 89.19 115 HIS A O 1
ATOM 899 N N . LEU A 1 116 ? 0.854 -13.328 -7.625 1 87.62 116 LEU A N 1
ATOM 900 C CA . LEU A 1 116 ? 1.361 -14.469 -6.867 1 87.62 116 LEU A CA 1
ATOM 901 C C . LEU A 1 116 ? 1.003 -15.781 -7.551 1 87.62 116 LEU A C 1
ATOM 903 O O . LEU A 1 116 ? -0.176 -16.125 -7.676 1 87.62 116 LEU A O 1
ATOM 907 N N . VAL A 1 117 ? 1.983 -16.406 -8.211 1 93.06 117 VAL A N 1
ATOM 908 C CA . VAL A 1 117 ? 1.856 -17.734 -8.805 1 93.06 117 VAL A CA 1
ATOM 909 C C . VAL A 1 117 ? 2.924 -18.656 -8.234 1 93.06 117 VAL A C 1
ATOM 911 O O . VAL A 1 117 ? 4.121 -18.422 -8.414 1 93.06 117 VAL A O 1
ATOM 914 N N . TYR A 1 118 ? 2.473 -19.688 -7.621 1 95.19 118 TYR A N 1
ATOM 915 C CA . TYR A 1 118 ? 3.434 -20.562 -6.961 1 95.19 118 TYR A CA 1
ATOM 916 C C . TYR A 1 118 ? 2.865 -21.969 -6.785 1 95.19 118 TYR A C 1
ATOM 918 O O . TYR A 1 118 ? 1.648 -22.141 -6.695 1 95.19 118 TYR A O 1
ATOM 926 N N . PHE A 1 119 ? 3.795 -22.875 -6.758 1 95.62 119 PHE A N 1
ATOM 927 C CA . PHE A 1 119 ? 3.35 -24.25 -6.594 1 95.62 119 PHE A CA 1
ATOM 928 C C . PHE A 1 119 ? 3.012 -24.547 -5.137 1 95.62 119 PHE A C 1
ATOM 930 O O . PHE A 1 119 ? 3.832 -24.312 -4.246 1 95.62 119 PHE A O 1
ATOM 937 N N . TRP A 1 120 ? 1.907 -25.156 -4.957 1 97 120 TRP A N 1
ATOM 938 C CA . TRP A 1 120 ? 1.362 -25.422 -3.629 1 97 120 TRP A CA 1
ATOM 939 C C . TRP A 1 120 ? 2.268 -26.375 -2.855 1 97 120 TRP A C 1
ATOM 941 O O . TRP A 1 120 ? 2.473 -26.219 -1.652 1 97 120 TRP A O 1
ATOM 951 N N . TYR A 1 121 ? 2.846 -27.328 -3.551 1 95.56 121 TYR A N 1
ATOM 952 C CA . TYR A 1 121 ? 3.637 -28.359 -2.898 1 95.56 121 TYR A CA 1
ATOM 953 C C . TYR A 1 121 ? 4.949 -27.797 -2.367 1 95.56 121 TYR A C 1
ATOM 955 O O . TYR A 1 121 ? 5.629 -28.438 -1.562 1 95.56 121 TYR A O 1
ATOM 963 N N . ARG A 1 122 ? 5.309 -26.641 -2.818 1 95.88 122 ARG A N 1
ATOM 964 C CA . ARG A 1 122 ? 6.555 -26.031 -2.363 1 95.88 122 ARG A CA 1
ATOM 965 C C . ARG A 1 122 ? 6.332 -25.219 -1.088 1 95.88 122 ARG A C 1
ATOM 967 O O . ARG A 1 122 ? 7.293 -24.781 -0.455 1 95.88 122 ARG A O 1
ATOM 974 N N . LEU A 1 123 ? 5.121 -25.031 -0.726 1 96.56 123 LEU A N 1
ATOM 975 C CA . LEU A 1 123 ? 4.797 -24.25 0.461 1 96.56 123 LEU A CA 1
ATOM 976 C C . LEU A 1 123 ? 4.863 -25.125 1.717 1 96.56 123 LEU A C 1
ATOM 978 O O . LEU A 1 123 ? 4.539 -26.312 1.675 1 96.56 123 LEU A O 1
ATOM 982 N N . THR A 1 124 ? 5.25 -24.516 2.773 1 93.81 124 THR A N 1
ATOM 983 C CA . THR A 1 124 ? 5.176 -25.172 4.07 1 93.81 124 THR A CA 1
ATOM 984 C C . THR A 1 124 ? 3.729 -25.266 4.551 1 93.81 124 THR A C 1
ATOM 986 O O . THR A 1 124 ? 2.838 -24.641 3.975 1 93.81 124 THR A O 1
ATOM 989 N N . ARG A 1 125 ? 3.535 -26.062 5.598 1 94.44 125 ARG A N 1
ATOM 990 C CA . ARG A 1 125 ? 2.199 -26.172 6.172 1 94.44 125 ARG A CA 1
ATOM 991 C C . ARG A 1 125 ? 1.698 -24.828 6.684 1 94.44 125 ARG A C 1
ATOM 993 O O . ARG A 1 125 ? 0.518 -24.516 6.539 1 94.44 125 ARG A O 1
ATOM 1000 N N . GLU A 1 126 ? 2.605 -24.078 7.238 1 95.31 126 GLU A N 1
ATOM 1001 C CA . GLU A 1 126 ? 2.232 -22.781 7.773 1 95.31 126 GLU A CA 1
ATOM 1002 C C . GLU A 1 126 ? 1.84 -21.812 6.652 1 95.31 126 GLU A C 1
ATOM 1004 O O . GLU A 1 126 ? 0.861 -21.078 6.777 1 95.31 126 GLU A O 1
ATOM 1009 N N . GLN A 1 127 ? 2.584 -21.844 5.609 1 96.69 127 GLN A N 1
ATOM 1010 C CA . GLN A 1 127 ? 2.275 -20.984 4.473 1 96.69 127 GLN A CA 1
ATOM 1011 C C . GLN A 1 127 ? 0.926 -21.344 3.857 1 96.69 127 GLN A C 1
ATOM 1013 O O . GLN A 1 127 ? 0.14 -20.469 3.512 1 96.69 127 GLN A O 1
ATOM 1018 N N . ARG A 1 128 ? 0.708 -22.641 3.758 1 96.69 128 ARG A N 1
ATOM 1019 C CA . ARG A 1 128 ? -0.584 -23.078 3.244 1 96.69 128 ARG A CA 1
ATOM 1020 C C . ARG A 1 128 ? -1.723 -22.578 4.133 1 96.69 128 ARG A C 1
ATOM 1022 O O . ARG A 1 128 ? -2.719 -22.047 3.637 1 96.69 128 ARG A O 1
ATOM 1029 N N . LEU A 1 129 ? -1.545 -22.734 5.387 1 96.62 129 LEU A N 1
ATOM 1030 C CA . LEU A 1 129 ? -2.553 -22.266 6.332 1 96.62 129 LEU A CA 1
ATOM 1031 C C . LEU A 1 129 ? -2.703 -20.75 6.258 1 96.62 129 LEU A C 1
ATOM 1033 O O . LEU A 1 129 ? -3.795 -20.219 6.469 1 96.62 129 LEU A O 1
ATOM 1037 N N . GLY A 1 130 ? -1.649 -20.016 5.996 1 97.31 130 GLY A N 1
ATOM 1038 C CA . GLY A 1 130 ? -1.724 -18.578 5.758 1 97.31 130 GLY A CA 1
ATOM 1039 C C . GLY A 1 130 ? -2.738 -18.203 4.695 1 97.31 130 GLY A C 1
ATOM 1040 O O . GLY A 1 130 ? -3.625 -17.391 4.941 1 97.31 130 GLY A O 1
ATOM 1041 N N . PHE A 1 131 ? -2.666 -18.875 3.578 1 97 131 PHE A N 1
ATOM 1042 C CA . PHE A 1 131 ? -3.551 -18.578 2.459 1 97 131 PHE A CA 1
ATOM 1043 C C . PHE A 1 131 ? -4.953 -19.109 2.721 1 97 131 PHE A C 1
ATOM 1045 O O . PHE A 1 131 ? -5.945 -18.5 2.326 1 97 131 PHE A O 1
ATOM 1052 N N . GLU A 1 132 ? -5.02 -20.188 3.387 1 95.56 132 GLU A N 1
ATOM 1053 C CA . GLU A 1 132 ? -6.309 -20.844 3.582 1 95.56 132 GLU A CA 1
ATOM 1054 C C . GLU A 1 132 ? -7.137 -20.125 4.645 1 95.56 132 GLU A C 1
ATOM 1056 O O . GLU A 1 132 ? -8.367 -20.094 4.566 1 95.56 132 GLU A O 1
ATOM 1061 N N . ALA A 1 133 ? -6.41 -19.516 5.617 1 95.12 133 ALA A N 1
ATOM 1062 C CA . ALA A 1 133 ? -7.23 -19.031 6.727 1 95.12 133 ALA A CA 1
ATOM 1063 C C . ALA A 1 133 ? -6.586 -17.828 7.398 1 95.12 133 ALA A C 1
ATOM 1065 O O . ALA A 1 133 ? -7.246 -16.797 7.605 1 95.12 133 ALA A O 1
ATOM 1066 N N . ALA A 1 134 ? -5.301 -17.844 7.684 1 96.75 134 ALA A N 1
ATOM 1067 C CA . ALA A 1 134 ? -4.664 -16.891 8.602 1 96.75 134 ALA A CA 1
ATOM 1068 C C . ALA A 1 134 ? -4.602 -15.5 7.988 1 96.75 134 ALA A C 1
ATOM 1070 O O . ALA A 1 134 ? -4.871 -14.5 8.672 1 96.75 134 ALA A O 1
ATOM 1071 N N . TYR A 1 135 ? -4.242 -15.422 6.738 1 97.31 135 TYR A N 1
ATOM 1072 C CA . TYR A 1 135 ? -4.055 -14.117 6.113 1 97.31 135 TYR A CA 1
ATOM 1073 C C . TYR A 1 135 ? -5.359 -13.32 6.105 1 97.31 135 TYR A C 1
ATOM 1075 O O . TYR A 1 135 ? -5.344 -12.094 6.211 1 97.31 135 TYR A O 1
ATOM 1083 N N . ARG A 1 136 ? -6.457 -13.93 6.051 1 95.75 136 ARG A N 1
ATOM 1084 C CA . ARG A 1 136 ? -7.754 -13.266 6.062 1 95.75 136 ARG A CA 1
ATOM 1085 C C . ARG A 1 136 ? -7.93 -12.422 7.32 1 95.75 136 ARG A C 1
ATOM 1087 O O . ARG A 1 136 ? -8.531 -11.344 7.273 1 95.75 136 ARG A O 1
ATOM 1094 N N . THR A 1 137 ? -7.387 -12.859 8.367 1 94 137 THR A N 1
ATOM 1095 C CA . THR A 1 137 ? -7.547 -12.172 9.648 1 94 137 THR A CA 1
ATOM 1096 C C . THR A 1 137 ? -6.68 -10.914 9.695 1 94 137 THR A C 1
ATOM 1098 O O . THR A 1 137 ? -6.828 -10.094 10.602 1 94 137 THR A O 1
ATOM 1101 N N . GLY A 1 138 ? -5.805 -10.82 8.719 1 96.12 138 GLY A N 1
ATOM 1102 C CA . GLY A 1 138 ? -4.84 -9.734 8.758 1 96.12 138 GLY A CA 1
ATOM 1103 C C . GLY A 1 138 ? -5.098 -8.672 7.707 1 96.12 138 GLY A C 1
ATOM 1104 O O . GLY A 1 138 ? -4.34 -7.703 7.598 1 96.12 138 GLY A O 1
ATOM 1105 N N . CYS A 1 139 ? -6.188 -8.68 7.012 1 94.75 139 CYS A N 1
ATOM 1106 C CA . CYS A 1 139 ? -6.367 -7.828 5.84 1 94.75 139 CYS A CA 1
ATOM 1107 C C . CYS A 1 139 ? -6.738 -6.41 6.254 1 94.75 139 CYS A C 1
ATOM 1109 O O . CYS A 1 139 ? -6.75 -5.5 5.422 1 94.75 139 CYS A O 1
ATOM 1111 N N . LYS A 1 140 ? -6.91 -6.156 7.453 1 89.56 140 LYS A N 1
ATOM 1112 C CA . LYS A 1 140 ? -7.051 -4.797 7.969 1 89.56 140 LYS A CA 1
ATOM 1113 C C . LYS A 1 140 ? -5.688 -4.18 8.266 1 89.56 140 LYS A C 1
ATOM 1115 O O . LYS A 1 140 ? -5.598 -3.004 8.625 1 89.56 140 LYS A O 1
ATOM 1120 N N . CYS A 1 141 ? -4.707 -5.023 8.102 1 93.69 141 CYS A N 1
ATOM 1121 C CA . CYS A 1 141 ? -3.324 -4.602 8.305 1 93.69 141 CYS A CA 1
ATOM 1122 C C . CYS A 1 141 ? -2.566 -4.559 6.988 1 93.69 141 CYS A C 1
ATOM 1124 O O . CYS A 1 141 ? -3.002 -5.148 5.996 1 93.69 141 CYS A O 1
ATOM 1126 N N . GLN A 1 142 ? -1.466 -3.801 7.016 1 93 142 GLN A N 1
ATOM 1127 C CA . GLN A 1 142 ? -0.585 -3.723 5.855 1 93 142 GLN A CA 1
ATOM 1128 C C . GLN A 1 142 ? 0.838 -4.137 6.215 1 93 142 GLN A C 1
ATOM 1130 O O . GLN A 1 142 ? 1.292 -3.91 7.34 1 93 142 GLN A O 1
ATOM 1135 N N . VAL A 1 143 ? 1.425 -4.762 5.219 1 96.81 143 VAL A N 1
ATOM 1136 C CA . VAL A 1 143 ? 2.818 -5.152 5.41 1 96.81 143 VAL A CA 1
ATOM 1137 C C . VAL A 1 143 ? 3.734 -4.152 4.707 1 96.81 143 VAL A C 1
ATOM 1139 O O . VAL A 1 143 ? 3.58 -3.895 3.512 1 96.81 143 VAL A O 1
ATOM 1142 N N . GLN A 1 144 ? 4.629 -3.631 5.422 1 94.38 144 GLN A N 1
ATOM 1143 C CA . GLN A 1 144 ? 5.555 -2.629 4.906 1 94.38 144 GLN A CA 1
ATOM 1144 C C . GLN A 1 144 ? 6.953 -3.213 4.734 1 94.38 144 GLN A C 1
ATOM 1146 O O . GLN A 1 144 ? 7.652 -3.469 5.719 1 94.38 144 GLN A O 1
ATOM 1151 N N . PRO A 1 145 ? 7.41 -3.301 3.498 1 94.5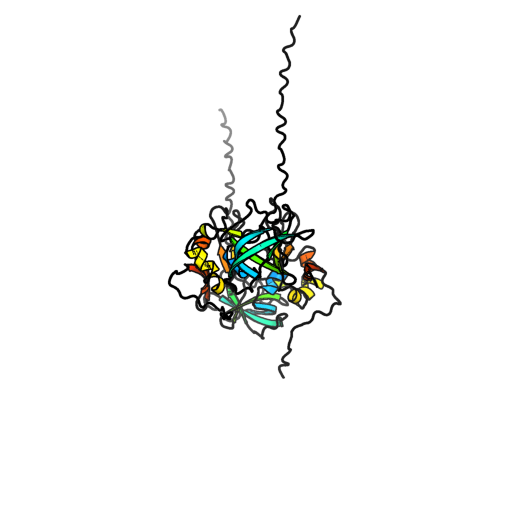 145 PRO A N 1
ATOM 1152 C CA . PRO A 1 145 ? 8.797 -3.723 3.305 1 94.5 145 PRO A CA 1
ATOM 1153 C C . PRO A 1 145 ? 9.797 -2.588 3.525 1 94.5 145 PRO A C 1
ATOM 1155 O O . PRO A 1 145 ? 9.422 -1.413 3.479 1 94.5 145 PRO A O 1
ATOM 1158 N N . CYS A 1 146 ? 11.008 -2.924 3.859 1 93.25 146 CYS A N 1
ATOM 1159 C CA . CYS A 1 146 ? 12.125 -1.995 3.957 1 93.25 146 CYS A CA 1
ATOM 1160 C C . CYS A 1 146 ? 13.07 -2.15 2.77 1 93.25 146 CYS A C 1
ATOM 1162 O O . CYS A 1 146 ? 14.102 -2.82 2.873 1 93.25 146 CYS A O 1
ATOM 1164 N N . LEU A 1 147 ? 12.773 -1.479 1.784 1 90.12 147 LEU A N 1
ATOM 1165 C CA . LEU A 1 147 ? 13.344 -1.795 0.479 1 90.12 147 LEU A CA 1
ATOM 1166 C C . LEU A 1 147 ? 14.703 -1.127 0.304 1 90.12 147 LEU A C 1
ATOM 1168 O O . LEU A 1 147 ? 15.492 -1.526 -0.558 1 90.12 147 LEU A O 1
ATOM 1172 N N . PHE A 1 148 ? 14.938 -0.127 1.105 1 87.44 148 PHE A N 1
ATOM 1173 C CA . PHE A 1 148 ? 16.203 0.581 0.955 1 87.44 148 PHE A CA 1
ATOM 1174 C C . PHE A 1 148 ? 17.188 0.157 2.033 1 87.44 148 PHE A C 1
ATOM 1176 O O . PHE A 1 148 ? 17.016 0.481 3.209 1 87.44 148 PHE A O 1
ATOM 1183 N N . CYS A 1 149 ? 18.219 -0.426 1.611 1 86.5 149 CYS A N 1
ATOM 1184 C CA . CYS A 1 149 ? 19.188 -0.943 2.566 1 86.5 149 CYS A CA 1
ATOM 1185 C C . CYS A 1 149 ? 20.031 0.184 3.145 1 86.5 149 CYS A C 1
ATOM 1187 O O . CYS A 1 149 ? 20.609 0.041 4.223 1 86.5 149 CYS A O 1
ATOM 1189 N N . TRP A 1 150 ? 20.141 1.256 2.484 1 84.75 150 TRP A N 1
ATOM 1190 C CA . TRP A 1 150 ? 21.062 2.316 2.869 1 84.75 150 TRP A CA 1
ATOM 1191 C C . TRP A 1 150 ? 20.375 3.354 3.744 1 84.75 150 TRP A C 1
ATOM 1193 O O . TRP A 1 150 ? 20.984 4.336 4.168 1 84.75 150 TRP A O 1
ATOM 1203 N N . ARG A 1 151 ? 19.078 3.135 3.973 1 84.25 151 ARG A N 1
ATOM 1204 C CA . ARG A 1 151 ? 18.359 4.062 4.84 1 84.25 151 ARG A CA 1
ATOM 1205 C C . ARG A 1 151 ? 17.562 3.311 5.902 1 84.25 151 ARG A C 1
ATOM 1207 O O . ARG A 1 151 ? 17.266 2.123 5.738 1 84.25 151 ARG A O 1
ATOM 1214 N N . PRO A 1 152 ? 17.328 4.043 7.004 1 87.69 152 PRO A N 1
ATOM 1215 C CA . PRO A 1 152 ? 16.453 3.406 7.996 1 87.69 152 PRO A CA 1
ATOM 1216 C C . PRO A 1 152 ? 15.07 3.059 7.438 1 87.69 152 PRO A C 1
ATOM 1218 O O . PRO A 1 152 ? 14.57 3.75 6.543 1 87.69 152 PRO A O 1
ATOM 1221 N N . CYS A 1 153 ? 14.531 2.053 7.93 1 91.44 153 CYS A N 1
ATOM 1222 C CA . CYS A 1 153 ? 13.188 1.664 7.516 1 91.44 153 CYS A CA 1
ATOM 1223 C C . CYS A 1 153 ? 12.156 2.688 7.977 1 91.44 153 CYS A C 1
ATOM 1225 O O . CYS A 1 153 ? 12.188 3.123 9.125 1 91.44 153 CYS A O 1
ATOM 1227 N N . PRO A 1 154 ? 11.312 3.043 7.07 1 90.81 154 PRO A N 1
ATOM 1228 C CA . PRO A 1 154 ? 10.297 4.02 7.477 1 90.81 154 PRO A CA 1
ATOM 1229 C C . PRO A 1 154 ? 9.484 3.551 8.68 1 90.81 154 PRO A C 1
ATOM 1231 O O . PRO A 1 154 ? 9.227 2.354 8.836 1 90.81 154 PRO A O 1
ATOM 1234 N N . GLN A 1 155 ? 9.109 4.527 9.461 1 87.81 155 GLN A N 1
ATOM 1235 C CA . GLN A 1 155 ? 8.297 4.238 10.641 1 87.81 155 GLN A CA 1
ATOM 1236 C C . GLN A 1 155 ? 6.949 3.648 10.25 1 87.81 155 GLN A C 1
ATOM 1238 O O . GLN A 1 155 ? 6.234 4.215 9.422 1 87.81 155 GLN A O 1
ATOM 1243 N N . PRO A 1 156 ? 6.652 2.461 10.859 1 88.62 156 PRO A N 1
ATOM 1244 C CA . PRO A 1 156 ? 5.344 1.884 10.547 1 88.62 156 PRO A CA 1
ATOM 1245 C C . PRO A 1 156 ? 4.199 2.596 11.266 1 88.62 156 PRO A C 1
ATOM 1247 O O . PRO A 1 156 ? 4.387 3.115 12.367 1 88.62 156 PRO A O 1
ATOM 1250 N N . ASP A 1 157 ? 3.121 2.527 10.656 1 83.75 157 ASP A N 1
ATOM 1251 C CA . ASP A 1 157 ? 1.9 2.998 11.297 1 83.75 157 ASP A CA 1
ATOM 1252 C C . ASP A 1 157 ? 1.305 1.918 12.203 1 83.75 157 ASP A C 1
ATOM 1254 O O . ASP A 1 157 ? 1.794 0.787 12.227 1 83.75 157 ASP A O 1
ATOM 1258 N N . PHE A 1 158 ? 0.229 2.289 12.914 1 81.19 158 PHE A N 1
ATOM 1259 C CA . PHE A 1 158 ? -0.428 1.385 13.852 1 81.19 158 PHE A CA 1
ATOM 1260 C C . PHE A 1 158 ? -0.987 0.167 13.125 1 81.19 158 PHE A C 1
ATOM 1262 O O . PHE A 1 158 ? -1.106 -0.912 13.711 1 81.19 158 PHE A O 1
ATOM 1269 N N . ARG A 1 159 ? -1.25 0.329 11.867 1 86.44 159 ARG A N 1
ATOM 1270 C CA . ARG A 1 159 ? -1.862 -0.761 11.117 1 86.44 159 ARG A CA 1
ATOM 1271 C C . ARG A 1 159 ? -0.849 -1.425 10.188 1 86.44 159 ARG A C 1
ATOM 1273 O O . ARG A 1 159 ? -1.22 -2.002 9.164 1 86.44 159 ARG A O 1
ATOM 1280 N N . GLU A 1 160 ? 0.355 -1.312 10.539 1 92.25 160 GLU A N 1
ATOM 1281 C CA . GLU A 1 160 ? 1.368 -1.855 9.641 1 92.25 160 GLU A CA 1
ATOM 1282 C C . GLU A 1 160 ? 2.35 -2.75 10.391 1 92.25 160 GLU A C 1
ATOM 1284 O O . GLU A 1 160 ? 2.654 -2.504 11.562 1 92.25 160 GLU A O 1
ATOM 1289 N N . CYS A 1 161 ? 2.787 -3.736 9.719 1 96.56 161 CYS A N 1
ATOM 1290 C CA . CYS A 1 161 ? 3.9 -4.57 10.156 1 96.56 161 CYS A CA 1
ATOM 1291 C C . CYS A 1 161 ? 5.109 -4.387 9.25 1 96.56 161 CYS A C 1
ATOM 1293 O O . CYS A 1 161 ? 4.984 -4.434 8.023 1 96.56 161 CYS A O 1
ATOM 1295 N N . VAL A 1 162 ? 6.215 -4.242 9.898 1 95.62 162 VAL A N 1
ATOM 1296 C CA . VAL A 1 162 ? 7.43 -4.082 9.109 1 95.62 162 VAL A CA 1
ATOM 1297 C C . VAL A 1 162 ? 7.926 -5.449 8.641 1 95.62 162 VAL A C 1
ATOM 1299 O O . VAL A 1 162 ? 8.031 -6.387 9.43 1 95.62 162 VAL A O 1
ATOM 1302 N N . TRP A 1 163 ? 8.227 -5.598 7.348 1 97.12 163 TRP A N 1
ATOM 1303 C CA . TRP A 1 163 ? 8.797 -6.793 6.734 1 97.12 163 TRP A CA 1
ATOM 1304 C C . TRP A 1 163 ? 10.219 -6.535 6.254 1 97.12 163 TRP A C 1
ATOM 1306 O O . TRP A 1 163 ? 10.43 -5.867 5.238 1 97.12 163 TRP A O 1
ATOM 1316 N N . ARG A 1 164 ? 11.109 -7.074 7.004 1 94 164 ARG A N 1
ATOM 1317 C CA . ARG A 1 164 ? 12.523 -6.844 6.727 1 94 164 ARG A CA 1
ATOM 1318 C C . ARG A 1 164 ? 13.258 -8.156 6.484 1 94 164 ARG A C 1
ATOM 1320 O O . ARG A 1 164 ? 13.062 -9.133 7.215 1 94 164 ARG A O 1
ATOM 1327 N N . GLN A 1 165 ? 14.023 -8.164 5.434 1 94.06 165 GLN A N 1
ATOM 1328 C CA . GLN A 1 165 ? 14.906 -9.297 5.18 1 94.06 165 GLN A CA 1
ATOM 1329 C C . GLN A 1 165 ? 16.359 -8.859 5.145 1 94.06 165 GLN A C 1
ATOM 1331 O O . GLN A 1 165 ? 16.672 -7.703 4.844 1 94.06 165 GLN A O 1
ATOM 1336 N N . GLN A 1 166 ? 17.266 -9.781 5.414 1 90.75 166 GLN A N 1
ATOM 1337 C CA . GLN A 1 166 ? 18.688 -9.477 5.508 1 90.75 166 GLN A CA 1
ATOM 1338 C C . GLN A 1 166 ? 19.219 -8.875 4.207 1 90.75 166 GLN A C 1
ATOM 1340 O O . GLN A 1 166 ? 18.906 -9.367 3.119 1 90.75 166 GLN A O 1
ATOM 1345 N N . ASP A 1 167 ? 19.953 -7.777 4.316 1 90.5 167 ASP A N 1
ATOM 1346 C CA . ASP A 1 167 ? 20.641 -7.09 3.236 1 90.5 167 ASP A CA 1
ATOM 1347 C C . ASP A 1 167 ? 19.672 -6.613 2.168 1 90.5 167 ASP A C 1
ATOM 1349 O O . ASP A 1 167 ? 20.047 -6.438 1.006 1 90.5 167 ASP A O 1
ATOM 1353 N N . CYS A 1 168 ? 18.375 -6.566 2.496 1 90.31 168 CYS A N 1
ATOM 1354 C CA . CYS A 1 168 ? 17.312 -6.109 1.599 1 90.31 168 CYS A CA 1
ATOM 1355 C C . CYS A 1 168 ? 17.172 -7.047 0.404 1 90.31 168 CYS A C 1
ATOM 1357 O O . CYS A 1 168 ? 16.781 -6.617 -0.681 1 90.31 168 CYS A O 1
ATOM 1359 N N . LYS A 1 169 ? 17.719 -8.242 0.596 1 92.12 169 LYS A N 1
ATOM 1360 C CA . LYS A 1 169 ? 17.547 -9.273 -0.426 1 92.12 169 LYS A CA 1
ATOM 1361 C C . LYS A 1 169 ? 16.266 -10.07 -0.19 1 92.12 169 LYS A C 1
ATOM 1363 O O . LYS A 1 169 ? 16.297 -11.141 0.427 1 92.12 169 LYS A O 1
ATOM 1368 N N . TYR A 1 170 ? 15.289 -9.586 -0.808 1 93.19 170 TYR A N 1
ATOM 1369 C CA . TYR A 1 170 ? 13.961 -10.117 -0.513 1 93.19 170 TYR A CA 1
ATOM 1370 C C . TYR A 1 170 ? 13.68 -11.367 -1.337 1 93.19 170 TYR A C 1
ATOM 1372 O O . TYR A 1 170 ? 13.883 -11.375 -2.555 1 93.19 170 TYR A O 1
ATOM 1380 N N . LYS A 1 171 ? 13.312 -12.344 -0.591 1 94.12 171 LYS A N 1
ATOM 1381 C CA . LYS A 1 171 ? 12.719 -13.562 -1.129 1 94.12 171 LYS A CA 1
ATOM 1382 C C . LYS A 1 171 ? 11.297 -13.758 -0.606 1 94.12 171 LYS A C 1
ATOM 1384 O O . LYS A 1 171 ? 11.094 -14.047 0.576 1 94.12 171 LYS A O 1
ATOM 1389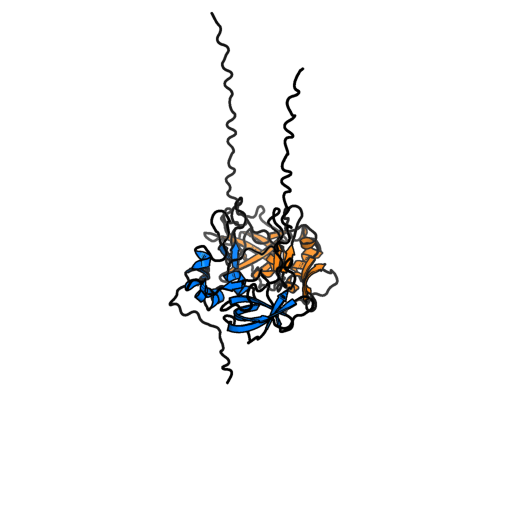 N N . ILE A 1 172 ? 10.359 -13.703 -1.421 1 94.12 172 ILE A N 1
ATOM 1390 C CA . ILE A 1 172 ? 8.953 -13.586 -1.059 1 94.12 172 ILE A CA 1
ATOM 1391 C C . ILE A 1 172 ? 8.523 -14.82 -0.265 1 94.12 172 ILE A C 1
ATOM 1393 O O . ILE A 1 172 ? 7.738 -14.711 0.682 1 94.12 172 ILE A O 1
ATOM 1397 N N . TRP A 1 173 ? 9.07 -15.961 -0.558 1 95.94 173 TRP A N 1
ATOM 1398 C CA . TRP A 1 173 ? 8.594 -17.219 0.027 1 95.94 173 TRP A CA 1
ATOM 1399 C C . TRP A 1 173 ? 9.539 -17.688 1.124 1 95.94 173 TRP A C 1
ATOM 1401 O O . TRP A 1 173 ? 9.43 -18.828 1.594 1 95.94 173 TRP A O 1
ATOM 1411 N N . GLU A 1 174 ? 10.438 -16.859 1.47 1 95.19 174 GLU A N 1
ATOM 1412 C CA . GLU A 1 174 ? 11.422 -17.234 2.484 1 95.19 174 GLU A CA 1
ATOM 1413 C C . GLU A 1 174 ? 11.461 -16.203 3.613 1 95.19 174 GLU A C 1
ATOM 1415 O O . GLU A 1 174 ? 10.859 -15.141 3.51 1 95.19 174 GLU A O 1
ATOM 1420 N N . GLY A 1 175 ? 12.211 -16.641 4.707 1 95.19 175 GLY A N 1
ATOM 1421 C CA . GLY A 1 175 ? 12.297 -15.758 5.863 1 95.19 175 GLY A CA 1
ATOM 1422 C C . GLY A 1 175 ? 11.211 -16.016 6.887 1 95.19 175 GLY A C 1
ATOM 1423 O O . GLY A 1 175 ? 10.133 -16.516 6.547 1 95.19 175 GLY A O 1
ATOM 1424 N N . ASN A 1 176 ? 11.422 -15.594 8.031 1 93.69 176 ASN A N 1
ATOM 1425 C CA . ASN A 1 176 ? 10.57 -15.93 9.164 1 93.69 176 ASN A CA 1
ATOM 1426 C C . ASN A 1 176 ? 9.141 -15.445 8.953 1 93.69 176 ASN A C 1
ATOM 1428 O O . ASN A 1 176 ? 8.188 -16.219 9.039 1 93.69 176 ASN A O 1
ATOM 1432 N N . HIS A 1 177 ? 8.961 -14.203 8.609 1 96.56 177 HIS A N 1
ATOM 1433 C CA . HIS A 1 177 ? 7.621 -13.641 8.477 1 96.56 177 HIS A CA 1
ATOM 1434 C C . HIS A 1 177 ? 6.871 -14.266 7.309 1 96.56 177 HIS A C 1
ATOM 1436 O O . HIS A 1 177 ? 5.68 -14.57 7.422 1 96.56 177 HIS A O 1
ATOM 1442 N N . SER A 1 178 ? 7.559 -14.539 6.262 1 96.44 178 SER A N 1
ATOM 1443 C CA . SER A 1 178 ? 6.914 -15.125 5.09 1 96.44 178 SER A CA 1
ATOM 1444 C C . SER A 1 178 ? 6.57 -16.594 5.316 1 96.44 178 SER A C 1
ATOM 1446 O O . SER A 1 178 ? 5.559 -17.078 4.812 1 96.44 178 SER A O 1
ATOM 1448 N N . LEU A 1 179 ? 7.367 -17.266 6.078 1 96.38 179 LEU A N 1
ATOM 1449 C CA . LEU A 1 179 ? 7.207 -18.703 6.258 1 96.38 179 LEU A CA 1
ATOM 1450 C C . LEU A 1 179 ? 6.215 -19 7.375 1 96.38 179 LEU A C 1
ATOM 1452 O O . LEU A 1 179 ? 5.434 -19.953 7.285 1 96.38 179 LEU A O 1
ATOM 1456 N N . TYR A 1 180 ? 6.129 -18.047 8.391 1 96.12 180 TYR A N 1
ATOM 1457 C CA . TYR A 1 180 ? 5.52 -18.578 9.609 1 96.12 180 TYR A CA 1
ATOM 1458 C C . TYR A 1 180 ? 4.562 -17.578 10.227 1 96.12 180 TYR A C 1
ATOM 1460 O O . TYR A 1 180 ? 3.893 -17.875 11.219 1 96.12 180 TYR A O 1
ATOM 1468 N N . SER A 1 181 ? 4.414 -16.438 9.617 1 97.06 181 SER A N 1
ATOM 1469 C CA . SER A 1 181 ? 3.727 -15.414 10.391 1 97.06 181 SER A CA 1
ATOM 1470 C C . SER A 1 181 ? 2.643 -14.734 9.562 1 97.06 181 SER A C 1
ATOM 1472 O O . SER A 1 181 ? 2.609 -14.867 8.336 1 97.06 181 SER A O 1
ATOM 1474 N N . VAL A 1 182 ? 1.768 -14.117 10.273 1 97.25 182 VAL A N 1
ATOM 1475 C CA . VAL A 1 182 ? 0.723 -13.258 9.727 1 97.25 182 VAL A CA 1
ATOM 1476 C C . VAL A 1 182 ? 0.745 -11.906 10.43 1 97.25 182 VAL A C 1
ATOM 1478 O O . VAL A 1 182 ? 0.986 -11.828 11.633 1 97.25 182 VAL A O 1
ATOM 1481 N N . CYS A 1 183 ? 0.685 -10.859 9.688 1 97.81 183 CYS A N 1
ATOM 1482 C CA . CYS A 1 183 ? 0.469 -9.523 10.242 1 97.81 183 CYS A CA 1
ATOM 1483 C C . CYS A 1 183 ? -1.007 -9.297 10.539 1 97.81 183 CYS A C 1
ATOM 1485 O O . CYS A 1 183 ? -1.826 -9.203 9.625 1 97.81 183 CYS A O 1
ATOM 1487 N N . ALA A 1 184 ? -1.382 -9.156 11.836 1 95.75 184 ALA A N 1
ATOM 1488 C CA . ALA A 1 184 ? -2.787 -9.078 12.227 1 95.75 184 ALA A CA 1
ATOM 1489 C C . ALA A 1 184 ? -2.973 -8.133 13.406 1 95.75 184 ALA A C 1
ATOM 1491 O O . ALA A 1 184 ? -2.023 -7.855 14.141 1 95.75 184 ALA A O 1
ATOM 1492 N N . PRO A 1 185 ? -4.227 -7.652 13.461 1 92.06 185 PRO A N 1
ATOM 1493 C CA . PRO A 1 185 ? -4.488 -6.777 14.609 1 92.06 185 PRO A CA 1
ATOM 1494 C C . PRO A 1 185 ? -4.301 -7.488 15.94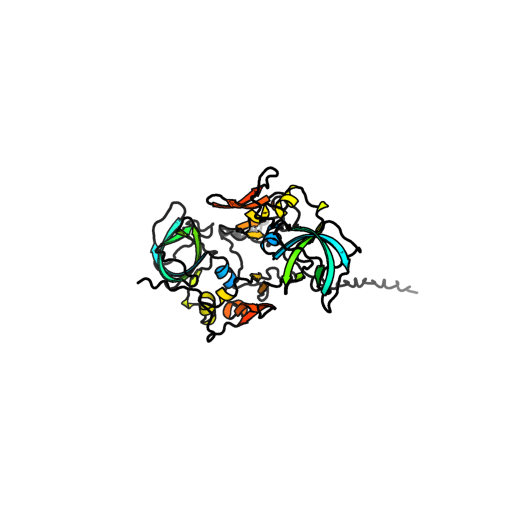5 1 92.06 185 PRO A C 1
ATOM 1496 O O . PRO A 1 185 ? -4.656 -8.664 16.078 1 92.06 185 PRO A O 1
ATOM 1499 N N . SER A 1 186 ? -3.727 -6.754 16.766 1 88.94 186 SER A N 1
ATOM 1500 C CA . SER A 1 186 ? -3.629 -7.238 18.141 1 88.94 186 SER A CA 1
ATOM 1501 C C . SER A 1 186 ? -4.855 -6.844 18.953 1 88.94 186 SER A C 1
ATOM 1503 O O . SER A 1 186 ? -5.621 -5.965 18.547 1 88.94 186 SER A O 1
ATOM 1505 N N . MET A 1 187 ? -5.449 -7.594 19.812 1 77 187 MET A N 1
ATOM 1506 C CA . MET A 1 187 ? -6.668 -7.355 20.578 1 77 187 MET A CA 1
ATOM 1507 C C . MET A 1 187 ? -6.824 -5.871 20.906 1 77 187 MET A C 1
ATOM 1509 O O . MET A 1 187 ? -7.883 -5.289 20.672 1 77 187 MET A O 1
ATOM 1513 N N . ASP A 1 188 ? -5.973 -5.188 21.5 1 66.38 188 ASP A N 1
ATOM 1514 C CA . ASP A 1 188 ? -6.148 -3.785 21.859 1 66.38 188 ASP A CA 1
ATOM 1515 C C . ASP A 1 188 ? -5.035 -2.922 21.281 1 66.38 188 ASP A C 1
ATOM 1517 O O . ASP A 1 188 ? -4.773 -1.82 21.766 1 66.38 188 ASP A O 1
ATOM 1521 N N . GLY A 1 189 ? -4.516 -3.52 20.188 1 75.56 189 GLY A N 1
ATOM 1522 C CA . GLY A 1 189 ? -3.326 -2.742 19.875 1 75.56 189 GLY A CA 1
ATOM 1523 C C . GLY A 1 189 ? -3.014 -2.703 18.391 1 75.56 189 GLY A C 1
ATOM 1524 O O . GLY A 1 189 ? -3.91 -2.846 17.562 1 75.56 189 GLY A O 1
ATOM 1525 N N . PRO A 1 190 ? -1.835 -2.279 18.125 1 87.25 190 PRO A N 1
ATOM 1526 C CA . PRO A 1 190 ? -1.326 -2.172 16.75 1 87.25 190 PRO A CA 1
ATOM 1527 C C . PRO A 1 190 ? -1.243 -3.523 16.047 1 87.25 190 PRO A C 1
ATOM 1529 O O . PRO A 1 190 ? -1.357 -4.57 16.688 1 87.25 190 PRO A O 1
ATOM 1532 N N . CYS A 1 191 ? -1.296 -3.508 14.758 1 93.31 191 CYS A N 1
ATOM 1533 C CA . CYS A 1 191 ? -0.98 -4.703 13.984 1 93.31 191 CYS A CA 1
ATOM 1534 C C . CYS A 1 191 ? 0.416 -5.215 14.32 1 93.31 191 CYS A C 1
ATOM 1536 O O . CYS A 1 191 ? 1.346 -4.426 14.492 1 93.31 191 CYS A O 1
ATOM 1538 N N . GLU A 1 192 ? 0.504 -6.504 14.477 1 95.75 192 GLU A N 1
ATOM 1539 C CA . GLU A 1 192 ? 1.781 -7.129 14.812 1 95.75 192 GLU A CA 1
ATOM 1540 C C . GLU A 1 192 ? 1.925 -8.492 14.141 1 95.75 192 GLU A C 1
ATOM 1542 O O . GLU A 1 192 ? 0.928 -9.117 13.773 1 95.75 192 GLU A O 1
ATOM 1547 N N . TRP A 1 193 ? 3.17 -8.875 14.023 1 96.75 193 TRP A N 1
ATOM 1548 C CA . TRP A 1 193 ? 3.434 -10.211 13.508 1 96.75 193 TRP A CA 1
ATOM 1549 C C . TRP A 1 193 ? 3.092 -11.273 14.547 1 96.75 193 TRP A C 1
ATOM 1551 O O . TRP A 1 193 ? 3.492 -11.164 15.711 1 96.75 193 TRP A O 1
ATOM 1561 N N . THR A 1 194 ? 2.348 -12.195 14.133 1 94.88 194 THR A N 1
ATOM 1562 C CA . THR A 1 194 ? 2.031 -13.344 14.977 1 94.88 194 THR A CA 1
ATOM 1563 C C . THR A 1 194 ? 2.295 -14.656 14.234 1 94.88 194 THR A C 1
ATOM 1565 O O . THR A 1 194 ? 2.064 -14.742 13.023 1 94.88 194 THR A O 1
ATOM 1568 N N . HIS A 1 195 ? 2.797 -15.586 14.961 1 95.38 195 HIS A N 1
ATOM 1569 C CA . HIS A 1 195 ? 3.037 -16.891 14.359 1 95.38 195 HIS A CA 1
ATOM 1570 C C . HIS A 1 195 ? 1.726 -17.594 14.016 1 95.38 195 HIS A C 1
ATOM 1572 O O . HIS A 1 195 ? 0.774 -17.547 14.797 1 95.38 195 HIS A O 1
ATOM 1578 N N . ILE A 1 196 ? 1.713 -18.156 12.852 1 95.38 196 ILE A N 1
ATOM 1579 C CA . ILE A 1 196 ? 0.557 -18.953 12.438 1 95.38 196 ILE A CA 1
ATOM 1580 C C . ILE A 1 196 ? 0.495 -20.234 13.258 1 95.38 196 ILE A C 1
ATOM 1582 O O . ILE A 1 196 ? 1.45 -21.016 13.266 1 95.38 196 ILE A O 1
ATOM 1586 N N . GLN A 1 197 ? -0.616 -20.344 13.852 1 90.25 197 GLN A N 1
ATOM 1587 C CA . GLN A 1 197 ? -0.785 -21.516 14.711 1 90.25 197 GLN A CA 1
ATOM 1588 C C . GLN A 1 197 ? -1.53 -22.625 13.992 1 90.25 197 GLN A C 1
ATOM 1590 O O . GLN A 1 197 ? -2.68 -22.453 13.578 1 90.25 197 GLN A O 1
ATOM 1595 N N . MET A 1 198 ? -0.955 -23.734 13.891 1 86.81 198 MET A N 1
ATOM 1596 C CA . MET A 1 198 ? -1.495 -24.844 13.125 1 86.81 198 MET A CA 1
ATOM 1597 C C . MET A 1 198 ? -2.771 -25.375 13.773 1 86.81 198 MET A C 1
ATOM 1599 O O . MET A 1 198 ? -3.678 -25.844 13.078 1 86.81 198 MET A O 1
ATOM 1603 N N . ASN A 1 199 ? -2.934 -25.234 15.023 1 82.31 199 ASN A N 1
ATOM 1604 C CA . ASN A 1 199 ? -4.09 -25.797 15.719 1 82.31 199 ASN A CA 1
ATOM 1605 C C . ASN A 1 199 ? -5.117 -24.719 16.047 1 82.31 199 ASN A C 1
ATOM 1607 O O . ASN A 1 199 ? -6.082 -24.984 16.781 1 82.31 199 ASN A O 1
ATOM 1611 N N . TYR A 1 200 ? -4.895 -23.578 15.531 1 75.56 200 TYR A N 1
ATOM 1612 C CA . TYR A 1 200 ? -5.824 -22.484 15.781 1 75.56 200 TYR A CA 1
ATOM 1613 C C . TYR A 1 200 ? -6.984 -22.516 14.789 1 75.56 200 TYR A C 1
ATOM 1615 O O . TYR A 1 200 ? -6.801 -22.828 13.617 1 75.56 200 TYR A O 1
ATOM 1623 N N . GLN A 1 201 ? -8.188 -22.344 15.359 1 75.19 201 GLN A N 1
ATOM 1624 C CA . GLN A 1 201 ? -9.367 -22.281 14.508 1 75.19 201 GLN A CA 1
ATOM 1625 C C . GLN A 1 201 ? -9.594 -20.859 13.992 1 75.19 201 GLN A C 1
ATOM 1627 O O . GLN A 1 201 ? -10.102 -20 14.711 1 75.19 201 GLN A O 1
ATOM 1632 N N . TYR A 1 202 ? -9.148 -20.641 12.82 1 77.94 202 TYR A N 1
ATOM 1633 C CA . TYR A 1 202 ? -9.375 -19.344 12.18 1 77.94 202 TYR A CA 1
ATOM 1634 C C . TYR A 1 202 ? -10.797 -19.25 11.656 1 77.94 202 TYR A C 1
ATOM 1636 O O . TYR A 1 202 ? -11.383 -20.234 11.211 1 77.94 202 TYR A O 1
ATOM 1644 N N . GLN A 1 203 ? -11.656 -18.266 12.086 1 62.06 203 GLN A N 1
ATOM 1645 C CA . GLN A 1 203 ? -13.039 -18.125 11.633 1 62.06 203 GLN A CA 1
ATOM 1646 C C . GLN A 1 203 ? -13.109 -17.984 10.109 1 62.06 203 GLN A C 1
ATOM 1648 O O . GLN A 1 203 ? -12.391 -17.156 9.523 1 62.06 203 GLN A O 1
ATOM 1653 N N . THR A 1 204 ? -13.359 -18.984 9.398 1 54 204 THR A N 1
ATOM 1654 C CA . THR A 1 204 ? -13.484 -18.984 7.949 1 54 204 THR A CA 1
ATOM 1655 C C . THR A 1 204 ? -14.789 -18.328 7.516 1 54 204 THR A C 1
ATOM 1657 O O . THR A 1 204 ? -15.82 -18.484 8.172 1 54 204 THR A O 1
ATOM 1660 N N . SER A 1 205 ? -14.977 -17.188 6.879 1 46.75 205 SER A N 1
ATOM 1661 C CA . SER A 1 205 ? -16.219 -16.656 6.34 1 46.75 205 SER A CA 1
ATOM 1662 C C . SER A 1 205 ? -16.875 -17.656 5.391 1 46.75 205 SER A C 1
ATOM 1664 O O . SER A 1 205 ? -16.891 -17.453 4.176 1 46.75 205 SER A O 1
ATOM 1666 N N . ALA A 1 206 ? -16.703 -18.75 5.129 1 43.47 206 ALA A N 1
ATOM 1667 C CA . ALA A 1 206 ? -17.312 -19.391 3.965 1 43.47 206 ALA A CA 1
ATOM 1668 C C . ALA A 1 206 ? -18.828 -19.516 4.141 1 43.47 206 ALA A C 1
ATOM 1670 O O . ALA A 1 206 ? -19.312 -20.172 5.066 1 43.47 206 ALA A O 1
ATOM 1671 N N . PRO A 1 207 ? -19.766 -18.516 3.943 1 37.97 207 PRO A N 1
ATOM 1672 C CA . PRO A 1 207 ? -21.062 -19.172 3.775 1 37.97 207 PRO A CA 1
ATOM 1673 C C . PRO A 1 207 ? -21.047 -20.234 2.668 1 37.97 207 PRO A C 1
ATOM 1675 O O . PRO A 1 207 ? -20.688 -19.922 1.528 1 37.97 207 PRO A O 1
ATOM 1678 N N . ALA A 1 208 ? -20.594 -21.422 2.807 1 36.66 208 ALA A N 1
ATOM 1679 C CA . ALA A 1 208 ? -20.844 -22.516 1.854 1 36.66 208 ALA A CA 1
ATOM 1680 C C . ALA A 1 208 ? -22.281 -22.484 1.354 1 36.66 208 ALA A C 1
ATOM 1682 O O . ALA A 1 208 ? -23.219 -22.703 2.125 1 36.66 208 ALA A O 1
ATOM 1683 N N . THR A 1 209 ? -22.719 -21.531 0.581 1 34.28 209 THR A N 1
ATOM 1684 C CA . THR A 1 209 ? -23.922 -21.953 -0.138 1 34.28 209 THR A CA 1
ATOM 1685 C C . THR A 1 209 ? -23.734 -23.359 -0.709 1 34.28 209 THR A C 1
ATOM 1687 O O . THR A 1 209 ? -22.859 -23.594 -1.542 1 34.28 209 THR A O 1
ATOM 1690 N N . SER A 1 210 ? -23.875 -24.375 0.023 1 30.52 210 SER A N 1
ATOM 1691 C CA . SER A 1 210 ? -24.109 -25.719 -0.493 1 30.52 210 SER A CA 1
ATOM 1692 C C . SER A 1 210 ? -24.875 -25.672 -1.819 1 30.52 210 SER A C 1
ATOM 1694 O O . SER A 1 210 ? -25.984 -25.156 -1.889 1 30.52 210 SER A O 1
ATOM 1696 N N . ILE A 1 211 ? -24.203 -25.438 -2.93 1 28.84 211 ILE A N 1
ATOM 1697 C CA . ILE A 1 211 ? -24.922 -25.812 -4.145 1 28.84 211 ILE A CA 1
ATOM 1698 C C . ILE A 1 211 ? -25.609 -27.156 -3.939 1 28.84 211 ILE A C 1
ATOM 1700 O O . ILE A 1 211 ? -24.938 -28.188 -3.768 1 28.84 211 ILE A O 1
ATOM 1704 N N . HIS A 1 212 ? -26.719 -27.188 -3.197 1 25.81 212 HIS A N 1
ATOM 1705 C CA . HIS A 1 212 ? -27.656 -28.25 -3.512 1 25.81 212 HIS A CA 1
ATOM 1706 C C . HIS A 1 212 ? -28.172 -28.125 -4.941 1 25.81 212 HIS A C 1
ATOM 1708 O O . HIS A 1 212 ? -28.359 -27 -5.441 1 25.81 212 HIS A O 1
ATOM 1714 N N . GLY B 1 1 ? 76.5 21.281 14.414 1 32.5 1 GLY B N 1
ATOM 1715 C CA . GLY B 1 1 ? 75.312 20.828 15.156 1 32.5 1 GLY B CA 1
ATOM 1716 C C . GLY B 1 1 ? 74.062 20.859 14.328 1 32.5 1 GLY B C 1
ATOM 1717 O O . GLY B 1 1 ? 73.688 21.906 13.773 1 32.5 1 GLY B O 1
ATOM 1718 N N . SER B 1 2 ? 73.688 19.719 13.625 1 42.31 2 SER B N 1
ATOM 1719 C CA . SER B 1 2 ? 72.625 19.5 12.688 1 42.31 2 SER B CA 1
ATOM 1720 C C . SER B 1 2 ? 71.25 19.891 13.312 1 42.31 2 SER B C 1
ATOM 1722 O O . SER B 1 2 ? 70.875 19.344 14.352 1 42.31 2 SER B O 1
ATOM 1724 N N . THR B 1 3 ? 70.875 21.125 13.281 1 44.06 3 THR B N 1
ATOM 1725 C CA . THR B 1 3 ? 69.625 21.703 13.703 1 44.06 3 THR B CA 1
ATOM 1726 C C . THR B 1 3 ? 68.438 20.922 13.125 1 44.06 3 THR B C 1
ATOM 1728 O O . THR B 1 3 ? 68.312 20.75 11.914 1 44.06 3 THR B O 1
ATOM 1731 N N . MET B 1 4 ? 68 19.875 13.852 1 45.25 4 MET B N 1
ATOM 1732 C CA . MET B 1 4 ? 66.812 19.062 13.586 1 45.25 4 MET B CA 1
ATOM 1733 C C . MET B 1 4 ? 65.625 19.922 13.203 1 45.25 4 MET B C 1
ATOM 1735 O O . MET B 1 4 ? 65.375 20.969 13.828 1 45.25 4 MET B O 1
ATOM 1739 N N . ASP B 1 5 ? 65.188 20.031 11.961 1 48.62 5 ASP B N 1
ATOM 1740 C CA . ASP B 1 5 ? 64 20.672 11.406 1 48.62 5 ASP B CA 1
ATOM 1741 C C . ASP B 1 5 ? 62.781 20.328 12.219 1 48.62 5 ASP B C 1
ATOM 1743 O O . ASP B 1 5 ? 62.625 19.203 12.695 1 48.62 5 ASP B O 1
ATOM 1747 N N . PRO B 1 6 ? 62.125 21.312 12.898 1 50.06 6 PRO B N 1
ATOM 1748 C CA . PRO B 1 6 ? 60.906 21.078 13.648 1 50.06 6 PRO B CA 1
ATOM 1749 C C . PRO B 1 6 ? 59.875 20.219 12.883 1 50.06 6 PRO B C 1
ATOM 1751 O O . PRO B 1 6 ? 59.844 20.281 11.648 1 50.06 6 PRO B O 1
ATOM 1754 N N . SER B 1 7 ? 59.688 18.938 13.234 1 47.66 7 SER B N 1
ATOM 1755 C CA . SER B 1 7 ? 58.625 18.031 12.812 1 47.66 7 SER B CA 1
ATOM 1756 C C . SER B 1 7 ? 57.281 18.75 12.734 1 47.66 7 SER B C 1
ATOM 1758 O O . SER B 1 7 ? 56.844 19.359 13.719 1 47.66 7 SER B O 1
ATOM 1760 N N . PHE B 1 8 ? 56.906 19.328 11.57 1 46.59 8 PHE B N 1
ATOM 1761 C CA . PHE B 1 8 ? 55.562 19.781 11.305 1 46.59 8 PHE B CA 1
ATOM 1762 C C . PHE B 1 8 ? 54.531 18.781 11.836 1 46.59 8 PHE B C 1
ATOM 1764 O O . PHE B 1 8 ? 54.438 17.656 11.336 1 46.59 8 PHE B O 1
ATOM 1771 N N . LEU B 1 9 ? 54.219 18.844 13.117 1 44.06 9 LEU B N 1
ATOM 1772 C CA . LEU B 1 9 ? 53.062 18.125 13.641 1 44.06 9 LEU B CA 1
ATOM 1773 C C . LEU B 1 9 ? 51.844 18.359 12.75 1 44.06 9 LEU B C 1
ATOM 1775 O O . LEU B 1 9 ? 51.375 19.484 12.602 1 44.06 9 LEU B O 1
ATOM 1779 N N . LEU B 1 10 ? 51.719 17.594 11.648 1 45.97 10 LEU B N 1
ATOM 1780 C CA . LEU B 1 10 ? 50.469 17.531 10.898 1 45.97 10 LEU B CA 1
ATOM 1781 C C . LEU B 1 10 ? 49.281 17.375 11.844 1 45.97 10 LEU B C 1
ATOM 1783 O O . LEU B 1 10 ? 49.156 16.328 12.508 1 45.97 10 LEU B O 1
ATOM 1787 N N . VAL B 1 11 ? 48.844 18.453 12.531 1 49.03 11 VAL B N 1
ATOM 1788 C CA . VAL B 1 11 ? 47.531 18.406 13.203 1 49.03 11 VAL B CA 1
ATOM 1789 C C . VAL B 1 11 ? 46.469 17.875 12.25 1 49.03 11 VAL B C 1
ATOM 1791 O O . VAL B 1 11 ? 46.156 18.516 11.234 1 49.03 11 VAL B O 1
ATOM 1794 N N . PHE B 1 12 ? 46.438 16.578 12.055 1 47.75 12 PHE B N 1
ATOM 1795 C CA . PHE B 1 12 ? 45.25 16.031 11.398 1 47.75 12 PHE B CA 1
ATOM 1796 C C . PHE B 1 12 ? 43.969 16.547 12.07 1 47.75 12 PHE B C 1
ATOM 1798 O O . PHE B 1 12 ? 43.75 16.297 13.258 1 47.75 12 PHE B O 1
ATOM 1805 N N . PRO B 1 13 ? 43.406 17.688 11.625 1 48.06 13 PRO B N 1
ATOM 1806 C CA . PRO B 1 13 ? 42.094 17.953 12.227 1 48.06 13 PRO B CA 1
ATOM 1807 C C . PRO B 1 13 ? 41.219 16.719 12.297 1 48.06 13 PRO B C 1
ATOM 1809 O O . PRO B 1 13 ? 41.031 16.031 11.289 1 48.06 13 PRO B O 1
ATOM 1812 N N . LEU B 1 14 ? 41.281 16.016 13.438 1 45.41 14 LEU B N 1
ATOM 1813 C CA . LEU B 1 14 ? 40.219 15.07 13.703 1 45.41 14 LEU B CA 1
ATOM 1814 C C . LEU B 1 14 ? 38.875 15.672 13.352 1 45.41 14 LEU B C 1
ATOM 1816 O O . LEU B 1 14 ? 38.375 16.578 14.039 1 45.41 14 LEU B O 1
ATOM 1820 N N . LEU B 1 15 ? 38.656 15.992 12.078 1 43.75 15 LEU B N 1
ATOM 1821 C CA . LEU B 1 15 ? 37.25 16.219 11.758 1 43.75 15 LEU B CA 1
ATOM 1822 C C . LEU B 1 15 ? 36.344 15.25 12.516 1 43.75 15 LEU B C 1
ATOM 1824 O O . LEU B 1 15 ? 36.344 14.047 12.219 1 43.75 15 LEU B O 1
ATOM 1828 N N . LEU B 1 16 ? 36.281 15.43 13.828 1 40.69 16 LEU B N 1
ATOM 1829 C CA . LEU B 1 16 ? 35.156 14.773 14.484 1 40.69 16 LEU B CA 1
ATOM 1830 C C . LEU B 1 16 ? 33.906 14.812 13.609 1 40.69 16 LEU B C 1
ATOM 1832 O O . LEU B 1 16 ? 33.375 15.891 13.336 1 40.69 16 LEU B O 1
ATOM 1836 N N . ALA B 1 17 ? 33.844 13.969 12.617 1 43.25 17 ALA B N 1
ATOM 1837 C CA . ALA B 1 17 ? 32.531 13.711 12.062 1 43.25 17 ALA B CA 1
ATOM 1838 C C . ALA B 1 17 ? 31.469 13.711 13.164 1 43.25 17 ALA B C 1
ATOM 1840 O O . ALA B 1 17 ? 31.406 12.789 13.984 1 43.25 17 ALA B O 1
ATOM 1841 N N . LEU B 1 18 ? 31.203 14.828 13.781 1 40.47 18 LEU B N 1
ATOM 1842 C CA . LEU B 1 18 ? 29.953 14.844 14.531 1 40.47 18 LEU B CA 1
ATOM 1843 C C . LEU B 1 18 ? 28.891 13.992 13.852 1 40.47 18 LEU B C 1
ATOM 1845 O O . LEU B 1 18 ? 28.453 14.305 12.742 1 40.47 18 LEU B O 1
ATOM 1849 N N . SER B 1 19 ? 28.953 12.703 14.008 1 41.47 19 SER B N 1
ATOM 1850 C CA . SER B 1 19 ? 27.766 11.914 13.719 1 41.47 19 SER B CA 1
ATOM 1851 C C . SER B 1 19 ? 26.5 12.625 14.195 1 41.47 19 SER B C 1
ATOM 1853 O O . SER B 1 19 ? 26.344 12.906 15.383 1 41.47 19 SER B O 1
ATOM 1855 N N . THR B 1 20 ? 26.141 13.742 13.633 1 44.94 20 THR B N 1
ATOM 1856 C CA . THR B 1 20 ? 24.781 14.141 13.945 1 44.94 20 THR B CA 1
ATOM 1857 C C . THR B 1 20 ? 23.938 12.93 14.336 1 44.94 20 THR B C 1
ATOM 1859 O O . THR B 1 20 ? 23.922 11.922 13.625 1 44.94 20 THR B O 1
ATOM 1862 N N . PRO B 1 21 ? 23.812 12.609 15.547 1 46.28 21 PRO B N 1
ATOM 1863 C CA . PRO B 1 21 ? 22.922 11.5 15.938 1 46.28 21 PRO B CA 1
ATOM 1864 C C . PRO B 1 21 ? 21.812 11.266 14.93 1 46.28 21 PRO B C 1
ATOM 1866 O O . PRO B 1 21 ? 21.266 12.219 14.367 1 46.28 21 PRO B O 1
ATOM 1869 N N . CYS B 1 22 ? 21.797 10.289 14.039 1 48.81 22 CYS B N 1
ATOM 1870 C CA . CYS B 1 22 ? 20.844 9.617 13.156 1 48.81 22 CYS B CA 1
ATOM 1871 C C . CYS B 1 22 ? 19.469 9.547 13.797 1 48.81 22 CYS B C 1
ATOM 1873 O O . CYS B 1 22 ? 18.906 8.461 13.977 1 48.81 22 CYS B O 1
ATOM 1875 N N . ASN B 1 23 ? 19.219 10.297 14.852 1 56.12 23 ASN B N 1
ATOM 1876 C CA . ASN B 1 23 ? 17.984 10.391 15.633 1 56.12 23 ASN B CA 1
ATOM 1877 C C . ASN B 1 23 ? 16.781 10.68 14.75 1 56.12 23 ASN B C 1
ATOM 1879 O O . ASN B 1 23 ? 15.766 11.203 15.227 1 56.12 23 ASN B O 1
ATOM 1883 N N . ALA B 1 24 ? 16.797 10.578 13.461 1 73.44 24 ALA B N 1
ATOM 1884 C CA . ALA B 1 24 ? 15.727 11.086 12.594 1 73.44 24 ALA B CA 1
ATOM 1885 C C . ALA B 1 24 ? 14.742 9.977 12.227 1 73.44 24 ALA B C 1
ATOM 1887 O O . ALA B 1 24 ? 15.102 8.797 12.211 1 73.44 24 ALA B O 1
ATOM 1888 N N . CYS B 1 25 ? 13.508 10.125 12.617 1 85.94 25 CYS B N 1
ATOM 1889 C CA . CYS B 1 25 ? 12.414 9.273 12.156 1 85.94 25 CYS B CA 1
ATOM 1890 C C . CYS B 1 25 ? 12.297 9.297 10.641 1 85.94 25 CYS B C 1
ATOM 1892 O O . CYS B 1 25 ? 12.555 10.328 10.016 1 85.94 25 CYS B O 1
ATOM 1894 N N . ASP B 1 26 ? 12.297 8.148 10.039 1 89.06 26 ASP B N 1
ATOM 1895 C CA . ASP B 1 26 ? 12.117 8.055 8.594 1 89.06 26 ASP B CA 1
ATOM 1896 C C . ASP B 1 26 ? 10.664 7.754 8.234 1 89.06 26 ASP B C 1
ATOM 1898 O O . ASP B 1 26 ? 10.047 6.871 8.828 1 89.06 26 ASP B O 1
ATOM 1902 N N . CYS B 1 27 ? 10.188 8.523 7.305 1 91.25 27 CYS B N 1
ATOM 1903 C CA . CYS B 1 27 ? 8.797 8.375 6.898 1 91.25 27 CYS B CA 1
ATOM 1904 C C . CYS B 1 27 ? 8.695 7.746 5.516 1 91.25 27 CYS B C 1
ATOM 1906 O O . CYS B 1 27 ? 9.594 7.91 4.688 1 91.25 27 CYS B O 1
ATOM 1908 N N . LYS B 1 28 ? 7.582 7.125 5.273 1 91.56 28 LYS B N 1
ATOM 1909 C CA . LYS B 1 28 ? 7.328 6.543 3.961 1 91.56 28 LYS B CA 1
ATOM 1910 C C . LYS B 1 28 ? 7.102 7.625 2.912 1 91.56 28 LYS B C 1
ATOM 1912 O O . LYS B 1 28 ? 6.547 8.688 3.215 1 91.56 28 LYS B O 1
ATOM 1917 N N . ILE B 1 29 ? 7.566 7.281 1.734 1 91.56 29 ILE B N 1
ATOM 1918 C CA . ILE B 1 29 ? 7.289 8.141 0.589 1 91.56 29 ILE B CA 1
ATOM 1919 C C . ILE B 1 29 ? 5.961 7.742 -0.05 1 91.56 29 ILE B C 1
ATOM 1921 O O . ILE B 1 29 ? 5.867 6.691 -0.687 1 91.56 29 ILE B O 1
ATOM 1925 N N . GLN B 1 30 ? 4.992 8.602 0.134 1 93.88 30 GLN B N 1
ATOM 1926 C CA . GLN B 1 30 ? 3.664 8.289 -0.391 1 93.88 30 GLN B CA 1
ATOM 1927 C C . GLN B 1 30 ? 3.027 9.523 -1.03 1 93.88 30 GLN B C 1
ATOM 1929 O O . GLN B 1 30 ? 3.309 10.648 -0.629 1 93.88 30 GLN B O 1
ATOM 1934 N N . HIS B 1 31 ? 2.238 9.227 -1.973 1 97.12 31 HIS B N 1
ATOM 1935 C CA . HIS B 1 31 ? 1.454 10.281 -2.604 1 97.12 31 HIS B CA 1
ATOM 1936 C C . HIS B 1 31 ? 0.398 10.828 -1.648 1 97.12 31 HIS B C 1
ATOM 1938 O O . HIS B 1 31 ? -0.167 10.078 -0.847 1 97.12 31 HIS B O 1
ATOM 1944 N N . PRO B 1 32 ? 0.036 12.094 -1.762 1 97.12 32 PRO B N 1
ATOM 1945 C CA . PRO B 1 32 ? -0.985 12.656 -0.876 1 97.12 32 PRO B CA 1
ATOM 1946 C C . PRO B 1 32 ? -2.299 11.883 -0.916 1 97.12 32 PRO B C 1
ATOM 1948 O O . PRO B 1 32 ? -2.939 11.688 0.121 1 97.12 32 PRO B O 1
ATOM 1951 N N . GLN B 1 33 ? -2.686 11.414 -2.016 1 97.56 33 GLN B N 1
ATOM 1952 C CA . GLN B 1 33 ? -3.908 10.625 -2.143 1 97.56 33 GLN B CA 1
ATOM 1953 C C . GLN B 1 33 ? -3.84 9.367 -1.285 1 97.56 33 GLN B C 1
ATOM 1955 O O . GLN B 1 33 ? -4.848 8.938 -0.716 1 97.56 33 GLN B O 1
ATOM 1960 N N . THR B 1 34 ? -2.703 8.75 -1.269 1 96 34 THR B N 1
ATOM 1961 C CA . THR B 1 34 ? -2.527 7.551 -0.455 1 96 34 THR B CA 1
ATOM 1962 C C . THR B 1 34 ? -2.752 7.863 1.021 1 96 34 THR B C 1
ATOM 1964 O O . THR B 1 34 ? -3.428 7.109 1.725 1 96 34 THR B O 1
ATOM 1967 N N . TYR B 1 35 ? -2.221 8.961 1.467 1 94.5 35 TYR B N 1
ATOM 1968 C CA . TYR B 1 35 ? -2.465 9.375 2.842 1 94.5 35 TYR B CA 1
ATOM 1969 C C . TYR B 1 35 ? -3.953 9.57 3.098 1 94.5 35 TYR B C 1
ATOM 1971 O O . TYR B 1 35 ? -4.477 9.125 4.121 1 94.5 35 TYR B O 1
ATOM 1979 N N . TYR B 1 36 ? -4.582 10.219 2.182 1 96.38 36 TYR B N 1
ATOM 1980 C CA . TYR B 1 36 ? -6.016 10.445 2.314 1 96.38 36 TYR B CA 1
ATOM 1981 C C . TYR B 1 36 ? -6.758 9.117 2.471 1 96.38 36 TYR B C 1
ATOM 1983 O O . TYR B 1 36 ? -7.586 8.969 3.375 1 96.38 36 TYR B O 1
ATOM 1991 N N . CYS B 1 37 ? -6.465 8.188 1.635 1 94.81 37 CYS B N 1
ATOM 1992 C CA . CYS B 1 37 ? -7.25 6.965 1.534 1 94.81 37 CYS B CA 1
ATOM 1993 C C . CYS B 1 37 ? -6.941 6.023 2.693 1 94.81 37 CYS B C 1
ATOM 1995 O O . CYS B 1 37 ? -7.82 5.293 3.152 1 94.81 37 CYS B O 1
ATOM 1997 N N . THR B 1 38 ? -5.766 6.031 3.229 1 90.44 38 THR B N 1
ATOM 1998 C CA . THR B 1 38 ? -5.367 5.016 4.195 1 90.44 38 THR B CA 1
ATOM 1999 C C . THR B 1 38 ? -5.508 5.539 5.621 1 90.44 38 THR B C 1
ATOM 2001 O O . THR B 1 38 ? -5.363 4.785 6.586 1 90.44 38 THR B O 1
ATOM 2004 N N . SER B 1 39 ? -5.812 6.82 5.746 1 92.38 39 SER B N 1
ATOM 2005 C CA . SER B 1 39 ? -5.988 7.391 7.078 1 92.38 39 SER B CA 1
ATOM 2006 C C . SER B 1 39 ? -7.441 7.289 7.531 1 92.38 39 SER B C 1
ATOM 2008 O O . SER B 1 39 ? -8.359 7.332 6.711 1 92.38 39 SER B O 1
ATOM 2010 N N . ASP B 1 40 ? -7.637 7.184 8.859 1 89.88 40 ASP B N 1
ATOM 2011 C CA . ASP B 1 40 ? -8.992 7.164 9.406 1 89.88 40 ASP B CA 1
ATOM 2012 C C . ASP B 1 40 ? -9.633 8.547 9.336 1 89.88 40 ASP B C 1
ATOM 2014 O O . ASP B 1 40 ? -10.844 8.664 9.117 1 89.88 40 ASP B O 1
ATOM 2018 N N . VAL B 1 41 ? -8.734 9.469 9.445 1 93.12 41 VAL B N 1
ATOM 2019 C CA . VAL B 1 41 ? -9.266 10.828 9.477 1 93.12 41 VAL B CA 1
ATOM 2020 C C . VAL B 1 41 ? -8.359 11.758 8.672 1 93.12 41 VAL B C 1
ATOM 2022 O O . VAL B 1 41 ? -7.137 11.578 8.656 1 93.12 41 VAL B O 1
ATOM 2025 N N . VAL B 1 42 ? -8.992 12.648 8.008 1 96.19 42 VAL B N 1
ATOM 2026 C CA . VAL B 1 42 ? -8.344 13.789 7.367 1 96.19 42 VAL B CA 1
ATOM 2027 C C . VAL B 1 42 ? -9.094 15.078 7.723 1 96.19 42 VAL B C 1
ATOM 2029 O O . VAL B 1 42 ? -10.289 15.195 7.453 1 96.19 42 VAL B O 1
ATOM 2032 N N . ILE B 1 43 ? -8.32 16.031 8.367 1 96.25 43 ILE B N 1
ATOM 2033 C CA . ILE B 1 43 ? -9.008 17.234 8.82 1 96.25 43 ILE B CA 1
ATOM 2034 C C . ILE B 1 43 ? -8.164 18.469 8.5 1 96.25 43 ILE B C 1
ATOM 2036 O O . ILE B 1 43 ? -6.934 18.391 8.43 1 96.25 43 ILE B O 1
ATOM 2040 N N . LEU B 1 44 ? -8.859 19.531 8.195 1 96.75 44 LEU B N 1
ATOM 2041 C CA . LEU B 1 44 ? -8.289 20.859 8.273 1 96.75 44 LEU B CA 1
ATOM 2042 C C . LEU B 1 44 ? -8.562 21.5 9.633 1 96.75 44 LEU B C 1
ATOM 2044 O O . LEU B 1 44 ? -9.719 21.672 10.016 1 96.75 44 LEU B O 1
ATOM 2048 N N . ALA B 1 45 ? -7.48 21.859 10.328 1 96.5 45 ALA B N 1
ATOM 2049 C CA . ALA B 1 45 ? -7.727 22.281 11.703 1 96.5 45 ALA B CA 1
ATOM 2050 C C . ALA B 1 45 ? -6.754 23.391 12.109 1 96.5 45 ALA B C 1
ATOM 2052 O O . ALA B 1 45 ? -5.68 23.531 11.523 1 96.5 45 ALA B O 1
ATOM 2053 N N . ASP B 1 46 ? -7.199 24.125 13.102 1 96.44 46 ASP B N 1
ATOM 2054 C CA . ASP B 1 46 ? -6.328 25.031 13.844 1 96.44 46 ASP B CA 1
ATOM 2055 C C . ASP B 1 46 ? -5.852 24.391 15.148 1 96.44 46 ASP B C 1
ATOM 2057 O O . ASP B 1 46 ? -6.66 23.859 15.906 1 96.44 46 ASP B O 1
ATOM 2061 N N . ILE B 1 47 ? -4.582 24.406 15.305 1 95.56 47 ILE B N 1
ATOM 2062 C CA . ILE B 1 47 ? -4.078 24.062 16.625 1 95.56 47 ILE B CA 1
ATOM 2063 C C . ILE B 1 47 ? -4.078 25.312 17.516 1 95.56 47 ILE B C 1
ATOM 2065 O O . ILE B 1 47 ? -3.367 26.281 17.234 1 95.56 47 ILE B O 1
ATOM 2069 N N . GLN B 1 48 ? -4.773 25.266 18.547 1 95.81 48 GLN B N 1
ATOM 2070 C CA . GLN B 1 48 ? -4.996 26.438 19.391 1 95.81 48 GLN B CA 1
ATOM 2071 C C . GLN B 1 48 ? -3.998 26.469 20.547 1 95.81 48 GLN B C 1
ATOM 2073 O O . GLN B 1 48 ? -3.795 27.516 21.156 1 95.81 48 GLN B O 1
ATOM 2078 N N . GLY B 1 49 ? -3.395 25.359 20.891 1 92.75 49 GLY B N 1
ATOM 2079 C CA . GLY B 1 49 ? -2.432 25.25 21.969 1 92.75 49 GLY B CA 1
ATOM 2080 C C . GLY B 1 49 ? -2.301 23.844 22.516 1 92.75 49 GLY B C 1
ATOM 2081 O O . GLY B 1 49 ? -2.822 22.891 21.938 1 92.75 49 GLY B O 1
ATOM 2082 N N . PRO B 1 50 ? -1.522 23.75 23.641 1 90.44 50 PRO B N 1
ATOM 2083 C CA . PRO B 1 50 ? -1.36 22.438 24.25 1 90.44 50 PRO B CA 1
ATOM 2084 C C . PRO B 1 50 ? -2.65 21.906 24.875 1 90.44 50 PRO B C 1
ATOM 2086 O O . PRO B 1 50 ? -3.461 22.703 25.375 1 90.44 50 PRO B O 1
ATOM 2089 N N . GLY B 1 51 ? -2.842 20.672 24.688 1 93.31 51 GLY B N 1
ATOM 2090 C CA . GLY B 1 51 ? -3.918 19.969 25.359 1 93.31 51 GLY B CA 1
ATOM 2091 C C . GLY B 1 51 ? -3.441 19.141 26.547 1 93.31 51 GLY B C 1
ATOM 2092 O O . GLY B 1 51 ? -2.508 19.531 27.25 1 93.31 51 GLY B O 1
ATOM 2093 N N . ASN B 1 52 ? -4.16 18.094 26.781 1 92.94 52 ASN B N 1
ATOM 2094 C CA . ASN B 1 52 ? -3.814 17.203 27.891 1 92.94 52 ASN B CA 1
ATOM 2095 C C . ASN B 1 52 ? -2.779 16.172 27.469 1 92.94 52 ASN B C 1
ATOM 2097 O O . ASN B 1 52 ? -3.02 15.383 26.547 1 92.94 52 ASN B O 1
ATOM 2101 N N . ASN B 1 53 ? -1.716 16.156 28.25 1 93.12 53 ASN B N 1
ATOM 2102 C CA . ASN B 1 53 ? -0.662 15.195 27.953 1 93.12 53 ASN B CA 1
ATOM 2103 C C . ASN B 1 53 ? -0.877 13.875 28.688 1 93.12 53 ASN B C 1
ATOM 2105 O O . ASN B 1 53 ? -1.485 13.852 29.75 1 93.12 53 ASN B O 1
ATOM 2109 N N . THR B 1 54 ? -0.493 12.906 28.016 1 92.62 54 THR B N 1
ATOM 2110 C CA . THR B 1 54 ? -0.26 11.648 28.703 1 92.62 54 THR B CA 1
ATOM 2111 C C . THR B 1 54 ? 1.234 11.398 28.891 1 92.62 54 THR B C 1
ATOM 2113 O O . THR B 1 54 ? 2.055 12.273 28.594 1 92.62 54 THR B O 1
ATOM 2116 N N . VAL B 1 55 ? 1.569 10.281 29.438 1 93.25 55 VAL B N 1
ATOM 2117 C CA . VAL B 1 55 ? 2.973 9.953 29.672 1 93.25 55 VAL B CA 1
ATOM 2118 C C . VAL B 1 55 ? 3.725 9.898 28.344 1 93.25 55 VAL B C 1
ATOM 2120 O O . VAL B 1 55 ? 4.855 10.383 28.25 1 93.25 55 VAL B O 1
ATOM 2123 N N . THR B 1 56 ? 3.104 9.43 27.375 1 93.06 56 THR B N 1
ATOM 2124 C CA . THR B 1 56 ? 3.844 9.18 26.156 1 93.06 56 THR B CA 1
ATOM 2125 C C . THR B 1 56 ? 3.33 10.07 25.016 1 93.06 56 THR B C 1
ATOM 2127 O O . THR B 1 56 ? 3.924 10.109 23.938 1 93.06 56 THR B O 1
ATOM 2130 N N . LYS B 1 57 ? 2.258 10.844 25.281 1 95.5 57 LYS B N 1
ATOM 2131 C CA . LYS B 1 57 ? 1.654 11.586 24.172 1 95.5 57 LYS B CA 1
ATOM 2132 C C . LYS B 1 57 ? 1.411 13.047 24.547 1 95.5 57 LYS B C 1
ATOM 2134 O O . LYS B 1 57 ? 1.024 13.336 25.688 1 95.5 57 LYS B O 1
ATOM 2139 N N . GLN B 1 58 ? 1.63 13.867 23.609 1 95.25 58 GLN B N 1
ATOM 2140 C CA . GLN B 1 58 ? 1.288 15.281 23.719 1 95.25 58 GLN B CA 1
ATOM 2141 C C . GLN B 1 58 ? -0.078 15.57 23.109 1 95.25 58 GLN B C 1
ATOM 2143 O O . GLN B 1 58 ? -0.335 15.195 21.953 1 95.25 58 GLN B O 1
ATOM 2148 N N . GLY B 1 59 ? -0.902 16.156 23.828 1 96 59 GLY B N 1
ATOM 2149 C CA . GLY B 1 59 ? -2.195 16.578 23.312 1 96 59 GLY B CA 1
ATOM 2150 C C . GLY B 1 59 ? -2.195 18 22.797 1 96 59 GLY B C 1
ATOM 2151 O O . GLY B 1 59 ? -1.501 18.859 23.328 1 96 59 GLY B O 1
ATOM 2152 N N . PHE B 1 60 ? -2.99 18.234 21.781 1 96.38 60 PHE B N 1
ATOM 2153 C CA . PHE B 1 60 ? -3.18 19.562 21.219 1 96.38 60 PHE B CA 1
ATOM 2154 C C . PHE B 1 60 ? -4.664 19.906 21.125 1 96.38 60 PHE B C 1
ATOM 2156 O O . PHE B 1 60 ? -5.465 19.109 20.641 1 96.38 60 PHE B O 1
ATOM 2163 N N . ARG B 1 61 ? -4.984 21.078 21.609 1 96.69 61 ARG B N 1
ATOM 2164 C CA . ARG B 1 61 ? -6.348 21.562 21.391 1 96.69 61 ARG B CA 1
ATOM 2165 C C . ARG B 1 61 ? -6.555 22.016 19.953 1 96.69 61 ARG B C 1
ATOM 2167 O O . ARG B 1 61 ? -5.742 22.766 19.422 1 96.69 61 ARG B O 1
ATOM 2174 N N . ILE B 1 62 ? -7.668 21.5 19.375 1 96.44 62 ILE B N 1
ATOM 2175 C CA . ILE B 1 62 ? -7.84 21.812 17.969 1 96.44 62 ILE B CA 1
ATOM 2176 C C . ILE B 1 62 ? -9.25 22.359 17.734 1 96.44 62 ILE B C 1
ATOM 2178 O O . ILE B 1 62 ? -10.172 22.062 18.5 1 96.44 62 ILE B O 1
ATOM 2182 N N . ASN B 1 63 ? -9.367 23.203 16.797 1 96.12 63 ASN B N 1
ATOM 2183 C CA . ASN B 1 63 ? -10.617 23.609 16.156 1 96.12 63 ASN B CA 1
ATOM 2184 C C . ASN B 1 63 ? -10.688 23.094 14.719 1 96.12 63 ASN B C 1
ATOM 2186 O O . ASN B 1 63 ? -9.906 23.531 13.867 1 96.12 63 ASN B O 1
ATOM 2190 N N . VAL B 1 64 ? -11.57 22.172 14.469 1 95.88 64 VAL B N 1
ATOM 2191 C CA . VAL B 1 64 ? -11.672 21.562 13.141 1 95.88 64 VAL B CA 1
ATOM 2192 C C . VAL B 1 64 ? -12.43 22.5 12.203 1 95.88 64 VAL B C 1
ATOM 2194 O O . VAL B 1 64 ? -13.562 22.891 12.477 1 95.88 64 VAL B O 1
ATOM 2197 N N . LEU B 1 65 ? -11.82 22.844 11.125 1 95.69 65 LEU B N 1
ATOM 2198 C CA . LEU B 1 65 ? -12.414 23.734 10.133 1 95.69 65 LEU B CA 1
ATOM 2199 C C . LEU B 1 65 ? -13.141 22.938 9.055 1 95.69 65 LEU B C 1
ATOM 2201 O O . LEU B 1 65 ? -14.211 23.344 8.594 1 95.69 65 LEU B O 1
ATOM 2205 N N . LYS B 1 66 ? -12.531 21.891 8.562 1 95.12 66 LYS B N 1
ATOM 2206 C CA . LYS B 1 66 ? -13.094 20.969 7.57 1 95.12 66 LYS B CA 1
ATOM 2207 C C . LYS B 1 66 ? -12.75 19.516 7.91 1 95.12 66 LYS B C 1
ATOM 2209 O O . LYS B 1 66 ? -11.711 19.25 8.516 1 95.12 66 LYS B O 1
ATOM 2214 N N . ALA B 1 67 ? -13.609 18.672 7.543 1 95.69 67 ALA B N 1
ATOM 2215 C CA . ALA B 1 67 ? -13.43 17.219 7.695 1 95.69 67 ALA B CA 1
ATOM 2216 C C . ALA B 1 67 ? -13.852 16.484 6.43 1 95.69 67 ALA B C 1
ATOM 2218 O O . ALA B 1 67 ? -14.93 15.891 6.375 1 95.69 67 ALA B O 1
ATOM 2219 N N . PRO B 1 68 ? -13 16.453 5.48 1 94.44 68 PRO B N 1
ATOM 2220 C CA . PRO B 1 68 ? -13.375 15.938 4.16 1 94.44 68 PRO B CA 1
ATOM 2221 C C . PRO B 1 68 ? -13.836 14.484 4.199 1 94.44 68 PRO B C 1
ATOM 2223 O O . PRO B 1 68 ? -14.578 14.039 3.32 1 94.44 68 PRO B O 1
ATOM 2226 N N . LYS B 1 69 ? -13.42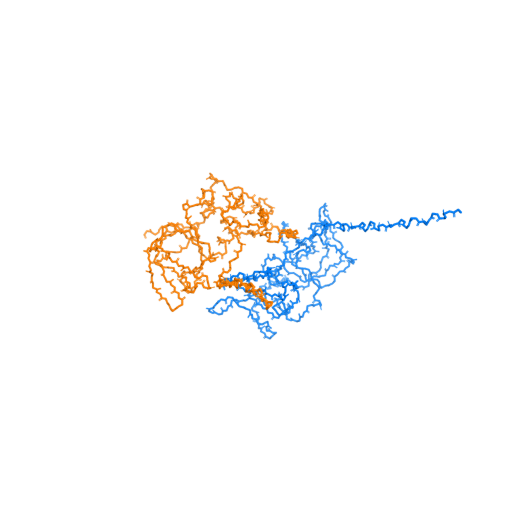2 13.711 5.203 1 93.5 69 LYS B N 1
ATOM 2227 C CA . LYS B 1 69 ? -13.828 12.312 5.289 1 93.5 69 LYS B CA 1
ATOM 2228 C C . LYS B 1 69 ? -15.047 12.148 6.199 1 93.5 69 LYS B C 1
ATOM 2230 O O . LYS B 1 69 ? -15.461 11.031 6.496 1 93.5 69 LYS B O 1
ATOM 2235 N N . GLY B 1 70 ? -15.539 13.148 6.727 1 88.06 70 GLY B N 1
ATOM 2236 C CA . GLY B 1 70 ? -16.734 13.117 7.547 1 88.06 70 GLY B CA 1
ATOM 2237 C C . GLY B 1 70 ? -16.469 12.703 8.984 1 88.06 70 GLY B C 1
ATOM 2238 O O . GLY B 1 70 ? -17.312 12.07 9.617 1 88.06 70 GLY B O 1
ATOM 2239 N N . THR B 1 71 ? -15.391 12.977 9.5 1 79.75 71 THR B N 1
ATOM 2240 C CA . THR B 1 71 ? -15.016 12.625 10.867 1 79.75 71 THR B CA 1
ATOM 2241 C C . THR B 1 71 ? -15.758 13.5 11.867 1 79.75 71 THR B C 1
ATOM 2243 O O . THR B 1 71 ? -15.961 14.695 11.625 1 79.75 71 THR B O 1
ATOM 2246 N N . PRO B 1 72 ? -16.125 12.836 12.953 1 75.12 72 PRO B N 1
ATOM 2247 C CA . PRO B 1 72 ? -16.797 13.633 13.992 1 75.12 72 PRO B CA 1
ATOM 2248 C C . PRO B 1 72 ? -15.906 14.773 14.508 1 75.12 72 PRO B C 1
ATOM 2250 O O . PRO B 1 72 ? -14.711 14.805 14.227 1 75.12 72 PRO B O 1
ATOM 2253 N N . ARG B 1 73 ? -16.625 15.578 15.289 1 84.12 73 ARG B N 1
ATOM 2254 C CA . ARG B 1 73 ? -15.898 16.734 15.828 1 84.12 73 ARG B CA 1
ATOM 2255 C C . ARG B 1 73 ? -15.031 16.328 17.016 1 84.12 73 ARG B C 1
ATOM 2257 O O . ARG B 1 73 ? -15.516 15.711 17.953 1 84.12 73 ARG B O 1
ATOM 2264 N N . PHE B 1 74 ? -13.867 16.547 16.859 1 92 74 PHE B N 1
ATOM 2265 C CA . PHE B 1 74 ? -12.883 16.359 17.922 1 92 74 PHE B CA 1
ATOM 2266 C C . PHE B 1 74 ? -12.336 17.703 18.391 1 92 74 PHE B C 1
ATOM 2268 O O . PHE B 1 74 ? -12.289 18.672 17.625 1 92 74 PHE B O 1
ATOM 2275 N N . HIS B 1 75 ? -12.008 17.719 19.672 1 95.38 75 HIS B N 1
ATOM 2276 C CA . HIS B 1 75 ? -11.477 18.969 20.203 1 95.38 75 HIS B CA 1
ATOM 2277 C C . HIS B 1 75 ? -10.008 18.812 20.609 1 95.38 75 HIS B C 1
ATOM 2279 O O . HIS B 1 75 ? -9.359 19.781 21 1 95.38 75 HIS B O 1
ATOM 2285 N N . GLU B 1 76 ? -9.578 17.578 20.531 1 96.69 76 GLU B N 1
ATOM 2286 C CA . GLU B 1 76 ? -8.18 17.312 20.844 1 96.69 76 GLU B CA 1
ATOM 2287 C C . GLU B 1 76 ? -7.594 16.266 19.906 1 96.69 76 GLU B C 1
ATOM 2289 O O . GLU B 1 76 ? -8.305 15.359 19.453 1 96.69 76 GLU B O 1
ATOM 2294 N N . ILE B 1 77 ? -6.328 16.375 19.688 1 95.81 77 ILE B N 1
ATOM 2295 C CA . ILE B 1 77 ? -5.582 15.398 18.906 1 95.81 77 ILE B CA 1
ATOM 2296 C C . ILE B 1 77 ? -4.234 15.125 19.578 1 95.81 77 ILE B C 1
ATOM 2298 O O . ILE B 1 77 ? -3.658 16 20.203 1 95.81 77 ILE B O 1
ATOM 2302 N N . TYR B 1 78 ? -3.805 13.883 19.406 1 95.81 78 TYR B N 1
ATOM 2303 C CA . TYR B 1 78 ? -2.615 13.477 20.141 1 95.81 78 TYR B CA 1
ATOM 2304 C C . TYR B 1 78 ? -1.499 13.055 19.188 1 95.81 78 TYR B C 1
ATOM 2306 O O . TYR B 1 78 ? -1.757 12.461 18.156 1 95.81 78 TYR B O 1
ATOM 2314 N N . SER B 1 79 ? -0.262 13.383 19.562 1 95.56 79 SER B N 1
ATOM 2315 C CA . SER B 1 79 ? 0.953 12.883 18.922 1 95.56 79 SER B CA 1
ATOM 2316 C C . SER B 1 79 ? 1.953 12.383 19.969 1 95.56 79 SER B C 1
ATOM 2318 O O . SER B 1 79 ? 1.902 12.789 21.125 1 95.56 79 SER B O 1
ATOM 2320 N N . LEU B 1 80 ? 2.793 11.492 19.609 1 92.62 80 LEU B N 1
ATOM 2321 C CA . LEU B 1 80 ? 3.832 11.023 20.531 1 92.62 80 LEU B CA 1
ATOM 2322 C C . LEU B 1 80 ? 4.73 12.172 20.969 1 92.62 80 LEU B C 1
ATOM 2324 O O . LEU B 1 80 ? 4.969 13.109 20.203 1 92.62 80 LEU B O 1
ATOM 2328 N N . ILE B 1 81 ? 5.203 12.016 22.156 1 93.25 81 ILE B N 1
ATOM 2329 C CA . ILE B 1 81 ? 6.125 13.023 22.672 1 93.25 81 ILE B CA 1
ATOM 2330 C C . ILE B 1 81 ? 7.512 12.805 22.062 1 93.25 81 ILE B C 1
ATOM 2332 O O . ILE B 1 81 ? 8.219 13.766 21.766 1 93.25 81 ILE B O 1
ATOM 2336 N N . SER B 1 82 ? 7.836 11.633 21.859 1 90.69 82 SER B N 1
ATOM 2337 C CA . SER B 1 82 ? 9.164 11.25 21.391 1 90.69 82 SER B CA 1
ATOM 2338 C C . SER B 1 82 ? 9.391 11.727 19.953 1 90.69 82 SER B C 1
ATOM 2340 O O . SER B 1 82 ? 8.688 11.297 19.031 1 90.69 82 SER B O 1
ATOM 2342 N N . TRP B 1 83 ? 10.469 12.523 19.797 1 88.75 83 TRP B N 1
ATOM 2343 C CA . TRP B 1 83 ? 10.836 13.008 18.469 1 88.75 83 TRP B CA 1
ATOM 2344 C C . TRP B 1 83 ? 11.367 11.867 17.609 1 88.75 83 TRP B C 1
ATOM 2346 O O . TRP B 1 83 ? 11.094 11.812 16.406 1 88.75 83 TRP B O 1
ATOM 2356 N N . LYS B 1 84 ? 12.055 10.93 18.219 1 87 84 LYS B N 1
ATOM 2357 C CA . LYS B 1 84 ? 12.641 9.797 17.516 1 87 84 LYS B CA 1
ATOM 2358 C C . LYS B 1 84 ? 11.562 8.859 16.984 1 87 84 LYS B C 1
ATOM 2360 O O . LYS B 1 84 ? 11.781 8.133 16 1 87 84 LYS B O 1
ATOM 2365 N N . ASP B 1 85 ? 10.367 8.906 17.609 1 87.81 85 ASP B N 1
ATOM 2366 C CA . ASP B 1 85 ? 9.234 8.102 17.172 1 87.81 85 ASP B CA 1
ATOM 2367 C C . ASP B 1 85 ? 8.289 8.914 16.281 1 87.81 85 ASP B C 1
ATOM 2369 O O . ASP B 1 85 ? 7.098 8.602 16.188 1 87.81 85 ASP B O 1
ATOM 2373 N N . CYS B 1 86 ? 8.773 9.945 15.797 1 92 86 CYS B N 1
ATOM 2374 C CA . CYS B 1 86 ? 8.117 10.789 14.805 1 92 86 CYS B CA 1
ATOM 2375 C C . CYS B 1 86 ? 6.98 11.586 15.43 1 92 86 CYS B C 1
ATOM 2377 O O . CYS B 1 86 ? 5.953 11.812 14.789 1 92 86 CYS B O 1
ATOM 2379 N N . GLY B 1 87 ? 7.141 11.875 16.672 1 92 87 GLY B N 1
ATOM 2380 C CA . GLY B 1 87 ? 6.211 12.781 17.328 1 92 87 GLY B CA 1
ATOM 2381 C C . GLY B 1 87 ? 6.195 14.164 16.703 1 92 87 GLY B C 1
ATOM 2382 O O . GLY B 1 87 ? 7.168 14.578 16.078 1 92 87 GLY B O 1
ATOM 2383 N N . TYR B 1 88 ? 5.066 14.859 16.875 1 92.12 88 TYR B N 1
ATOM 2384 C CA . TYR B 1 88 ? 4.906 16.219 16.359 1 92.12 88 TYR B CA 1
ATOM 2385 C C . TYR B 1 88 ? 5.129 17.25 17.453 1 92.12 88 TYR B C 1
ATOM 2387 O O . TYR B 1 88 ? 4.625 17.109 18.562 1 92.12 88 TYR B O 1
ATOM 2395 N N . LYS B 1 89 ? 5.875 18.25 17.109 1 87.69 89 LYS B N 1
ATOM 2396 C CA . LYS B 1 89 ? 6.133 19.344 18.047 1 87.69 89 LYS B CA 1
ATOM 2397 C C . LYS B 1 89 ? 5.711 20.688 17.453 1 87.69 89 LYS B C 1
ATOM 2399 O O . LYS B 1 89 ? 5.945 20.953 16.266 1 87.69 89 LYS B O 1
ATOM 2404 N N . LEU B 1 90 ? 5.094 21.422 18.312 1 84.12 90 LEU B N 1
ATOM 2405 C CA . LEU B 1 90 ? 4.711 22.766 17.891 1 84.12 90 LEU B CA 1
ATOM 2406 C C . LEU B 1 90 ? 5.859 23.734 18.078 1 84.12 90 LEU B C 1
ATOM 2408 O O . LEU B 1 90 ? 6.488 23.766 19.141 1 84.12 90 LEU B O 1
ATOM 2412 N N . ARG B 1 91 ? 6.234 24.375 17.062 1 78.06 91 ARG B N 1
ATOM 2413 C CA . ARG B 1 91 ? 7.254 25.422 17.203 1 78.06 91 ARG B CA 1
ATOM 2414 C C . ARG B 1 91 ? 6.648 26.703 17.734 1 78.06 91 ARG B C 1
ATOM 2416 O O . ARG B 1 91 ? 7.336 27.516 18.375 1 78.06 91 ARG B O 1
ATOM 2423 N N . THR B 1 92 ? 5.438 26.875 17.375 1 80.62 92 THR B N 1
ATOM 2424 C CA . THR B 1 92 ? 4.66 28.016 17.844 1 80.62 92 THR B CA 1
ATOM 2425 C C . THR B 1 92 ? 3.471 27.547 18.688 1 80.62 92 THR B C 1
ATOM 2427 O O . THR B 1 92 ? 3.105 26.375 18.656 1 80.62 92 THR B O 1
ATOM 2430 N N . THR B 1 93 ? 2.98 28.422 19.359 1 79.31 93 THR B N 1
ATOM 2431 C CA . THR B 1 93 ? 1.901 28.078 20.281 1 79.31 93 THR B CA 1
ATOM 2432 C C . THR B 1 93 ? 0.63 27.734 19.516 1 79.31 93 THR B C 1
ATOM 2434 O O . THR B 1 93 ? -0.193 26.953 19.984 1 79.31 93 THR B O 1
ATOM 2437 N N . GLN B 1 94 ? 0.52 28.391 18.422 1 84.31 94 GLN B N 1
ATOM 2438 C CA . GLN B 1 94 ? -0.66 28.125 17.594 1 84.31 94 GLN B CA 1
ATOM 2439 C C . GLN B 1 94 ? -0.284 27.953 16.125 1 84.31 94 GLN B C 1
ATOM 2441 O O . GLN B 1 94 ? 0.739 28.469 15.68 1 84.31 94 GLN B O 1
ATOM 2446 N N . GLN B 1 95 ? -1.011 27.094 15.539 1 92.31 95 GLN B N 1
ATOM 2447 C CA . GLN B 1 95 ? -0.891 26.922 14.094 1 92.31 95 GLN B CA 1
ATOM 2448 C C . GLN B 1 95 ? -2.264 26.875 13.43 1 92.31 95 GLN B C 1
ATOM 2450 O O . GLN B 1 95 ? -3.152 26.156 13.883 1 92.31 95 GLN B O 1
ATOM 2455 N N . SER B 1 96 ? -2.391 27.703 12.375 1 94.12 96 SER B N 1
ATOM 2456 C CA . SER B 1 96 ? -3.689 27.797 11.719 1 94.12 96 SER B CA 1
ATOM 2457 C C . SER B 1 96 ? -3.701 27.031 10.398 1 94.12 96 SER B C 1
ATOM 2459 O O . SER B 1 96 ? -2.686 26.953 9.703 1 94.12 96 SER B O 1
ATOM 2461 N N . GLN B 1 97 ? -4.895 26.484 10.125 1 96.56 97 GLN B N 1
ATOM 2462 C CA . GLN B 1 97 ? -5.195 25.844 8.844 1 96.56 97 GLN B CA 1
ATOM 2463 C C . GLN B 1 97 ? -4.176 24.75 8.523 1 96.56 97 GLN B C 1
ATOM 2465 O O . GLN B 1 97 ? -3.545 24.781 7.465 1 96.56 97 GLN B O 1
ATOM 2470 N N . LEU B 1 98 ? -4.109 23.859 9.43 1 95.94 98 LEU B N 1
ATOM 2471 C CA . LEU B 1 98 ? -3.246 22.703 9.25 1 95.94 98 LEU B CA 1
ATOM 2472 C C . LEU B 1 98 ? -4.039 21.516 8.719 1 95.94 98 LEU B C 1
ATOM 2474 O O . LEU B 1 98 ? -5.062 21.141 9.297 1 95.94 98 LEU B O 1
ATOM 2478 N N . LEU B 1 99 ? -3.602 21.016 7.562 1 97.06 99 LEU B N 1
ATOM 2479 C CA . LEU B 1 99 ? -4.125 19.75 7.055 1 97.06 99 LEU B CA 1
ATOM 2480 C C . LEU B 1 99 ? -3.457 18.578 7.746 1 97.06 99 LEU B C 1
ATOM 2482 O O . LEU B 1 99 ? -2.23 18.438 7.723 1 97.06 99 LEU B O 1
ATOM 2486 N N . ILE B 1 100 ? -4.258 17.734 8.383 1 95.94 100 ILE B N 1
ATOM 2487 C CA . ILE B 1 100 ? -3.699 16.641 9.172 1 95.94 100 ILE B CA 1
ATOM 2488 C C . ILE B 1 100 ? -4.406 15.336 8.812 1 95.94 100 ILE B C 1
ATOM 2490 O O . ILE B 1 100 ? -5.637 15.273 8.82 1 95.94 100 ILE B O 1
ATOM 2494 N N . ALA B 1 101 ? -3.637 14.383 8.43 1 95 101 ALA B N 1
ATOM 2495 C CA . ALA B 1 101 ? -4.121 13.008 8.359 1 95 101 ALA B CA 1
ATOM 2496 C C . ALA B 1 101 ? -3.717 12.219 9.609 1 95 101 ALA B C 1
ATOM 2498 O O . ALA B 1 101 ? -2.611 12.398 10.125 1 95 101 ALA B O 1
ATOM 2499 N N . GLY B 1 102 ? -4.641 11.398 10.078 1 93.12 102 GLY B N 1
ATOM 2500 C CA . GLY B 1 102 ? -4.348 10.656 11.297 1 93.12 102 GLY B CA 1
ATOM 2501 C C . GLY B 1 102 ? -5.191 9.406 11.453 1 93.12 102 GLY B C 1
ATOM 2502 O O . GLY B 1 102 ? -5.707 8.875 10.469 1 93.12 102 GLY B O 1
ATOM 2503 N N . TYR B 1 103 ? -5.211 8.883 12.75 1 90.06 103 TYR B N 1
ATOM 2504 C CA . TYR B 1 103 ? -5.93 7.641 13 1 90.06 103 TYR B CA 1
ATOM 2505 C C . TYR B 1 103 ? -6.688 7.711 14.32 1 90.06 103 TYR B C 1
ATOM 2507 O O . TYR B 1 103 ? -6.371 8.531 15.188 1 90.06 103 TYR B O 1
ATOM 2515 N N . LEU B 1 104 ? -7.707 6.867 14.391 1 89.19 104 LEU B N 1
ATOM 2516 C CA . LEU B 1 104 ? -8.531 6.777 15.586 1 89.19 104 LEU B CA 1
ATOM 2517 C C . LEU B 1 104 ? -8.117 5.586 16.438 1 89.19 104 LEU B C 1
ATOM 2519 O O . LEU B 1 104 ? -7.93 4.484 15.93 1 89.19 104 LEU B O 1
ATOM 2523 N N . ARG B 1 105 ? -7.961 5.875 17.703 1 85.5 105 ARG B N 1
ATOM 2524 C CA . ARG B 1 105 ? -7.656 4.824 18.672 1 85.5 105 ARG B CA 1
ATOM 2525 C C . ARG B 1 105 ? -8.352 5.09 20 1 85.5 105 ARG B C 1
ATOM 2527 O O . ARG B 1 105 ? -8.117 6.121 20.625 1 85.5 105 ARG B O 1
ATOM 2534 N N . GLY B 1 106 ? -9.156 4.102 20.375 1 84.19 106 GLY B N 1
ATOM 2535 C CA . GLY B 1 106 ? -9.859 4.289 21.641 1 84.19 106 GLY B CA 1
ATOM 2536 C C . GLY B 1 106 ? -10.742 5.523 21.656 1 84.19 106 GLY B C 1
ATOM 2537 O O . GLY B 1 106 ? -10.82 6.223 22.672 1 84.19 106 GLY B O 1
ATOM 2538 N N . GLY B 1 107 ? -11.156 5.906 20.562 1 86.12 107 GLY B N 1
ATOM 2539 C CA . GLY B 1 107 ? -12.062 7.039 20.469 1 86.12 107 GLY B CA 1
ATOM 2540 C C . GLY B 1 107 ? -11.344 8.375 20.406 1 86.12 107 GLY B C 1
ATOM 2541 O O . GLY B 1 107 ? -11.977 9.43 20.438 1 86.12 107 GLY B O 1
ATOM 2542 N N . THR B 1 108 ? -10.055 8.297 20.391 1 91.5 108 THR B N 1
ATOM 2543 C CA . THR B 1 108 ? -9.273 9.531 20.344 1 91.5 108 THR B CA 1
ATOM 2544 C C . THR B 1 108 ? -8.516 9.633 19.016 1 91.5 108 THR B C 1
ATOM 2546 O O . THR B 1 108 ? -8.234 8.617 18.375 1 91.5 108 THR B O 1
ATOM 2549 N N . LEU B 1 109 ? -8.227 10.867 18.641 1 93.5 109 LEU B N 1
ATOM 2550 C CA . LEU B 1 109 ? -7.531 11.141 17.391 1 93.5 109 LEU B CA 1
ATOM 2551 C C . LEU B 1 109 ? -6.023 11.203 17.609 1 93.5 109 LEU B C 1
ATOM 2553 O O . LEU B 1 109 ? -5.551 11.828 18.562 1 93.5 109 LEU B O 1
ATOM 2557 N N . HIS B 1 110 ? -5.348 10.547 16.75 1 93.44 110 HIS B N 1
ATOM 2558 C CA . HIS B 1 110 ? -3.893 10.516 16.828 1 93.44 110 HIS B CA 1
ATOM 2559 C C . HIS B 1 110 ? -3.254 10.812 15.484 1 93.44 110 HIS B C 1
ATOM 2561 O O . HIS B 1 110 ? -3.861 10.57 14.438 1 93.44 110 HIS B O 1
ATOM 2567 N N . PHE B 1 111 ? -2.006 11.352 15.562 1 94 111 PHE B N 1
ATOM 2568 C CA . PHE B 1 111 ? -1.212 11.547 14.352 1 94 111 PHE B CA 1
ATOM 2569 C C . PHE B 1 111 ? 0.274 11.602 14.688 1 94 111 PHE B C 1
ATOM 2571 O O . PHE B 1 111 ? 0.653 11.641 15.859 1 94 111 PHE B O 1
ATOM 2578 N N . THR B 1 112 ? 1.108 11.469 13.703 1 92.5 112 THR B N 1
ATOM 2579 C CA . THR B 1 112 ? 2.553 11.656 13.812 1 92.5 112 THR B CA 1
ATOM 2580 C C . THR B 1 112 ? 3.07 12.523 12.672 1 92.5 112 THR B C 1
ATOM 2582 O O . THR B 1 112 ? 2.312 12.898 11.773 1 92.5 112 THR B O 1
ATOM 2585 N N . ARG B 1 113 ? 4.375 12.758 12.695 1 91.44 113 ARG B N 1
ATOM 2586 C CA . ARG B 1 113 ? 5.008 13.523 11.625 1 91.44 113 ARG B CA 1
ATOM 2587 C C . ARG B 1 113 ? 4.98 12.75 10.312 1 91.44 113 ARG B C 1
ATOM 2589 O O . ARG B 1 113 ? 5.152 13.328 9.242 1 91.44 113 ARG B O 1
ATOM 2596 N N . CYS B 1 114 ? 4.766 11.516 10.406 1 91.06 114 CYS B N 1
ATOM 2597 C CA . CYS B 1 114 ? 4.793 10.688 9.203 1 91.06 114 CYS B CA 1
ATOM 2598 C C . CYS B 1 114 ? 3.393 10.531 8.617 1 91.06 114 CYS B C 1
ATOM 2600 O O . CYS B 1 114 ? 3.221 9.906 7.57 1 91.06 114 CYS B O 1
ATOM 2602 N N . HIS B 1 115 ? 2.664 11.141 9.367 1 89.19 115 HIS B N 1
ATOM 2603 C CA . HIS B 1 115 ? 1.355 11.336 8.75 1 89.19 115 HIS B CA 1
ATOM 2604 C C . HIS B 1 115 ? 1.296 12.648 7.98 1 89.19 115 HIS B C 1
ATOM 2606 O O . HIS B 1 115 ? 2.26 13.422 7.984 1 89.19 115 HIS B O 1
ATOM 2612 N N . LEU B 1 116 ? 0.443 12.859 7.156 1 87.56 116 LEU B N 1
ATOM 2613 C CA . LEU B 1 116 ? 0.357 14.055 6.316 1 87.56 116 LEU B CA 1
ATOM 2614 C C . LEU B 1 116 ? -0.022 15.273 7.148 1 87.56 116 LEU B C 1
ATOM 2616 O O . LEU B 1 116 ? -1.117 15.328 7.711 1 87.56 116 LEU B O 1
ATOM 2620 N N . VAL B 1 117 ? 0.953 16.141 7.441 1 92.94 117 VAL B N 1
ATOM 2621 C CA . VAL B 1 117 ? 0.743 17.438 8.102 1 92.94 117 VAL B CA 1
ATOM 2622 C C . VAL B 1 117 ? 1.271 18.562 7.215 1 92.94 117 VAL B C 1
ATOM 2624 O O . VAL B 1 117 ? 2.467 18.625 6.926 1 92.94 117 VAL B O 1
ATOM 2627 N N . TYR B 1 118 ? 0.393 19.422 6.852 1 95.12 118 TYR B N 1
ATOM 2628 C CA . TYR B 1 118 ? 0.804 20.453 5.918 1 95.12 118 TYR B CA 1
ATOM 2629 C C . TYR B 1 118 ? -0.102 21.688 6.031 1 95.12 118 TYR B C 1
ATOM 2631 O O . TYR B 1 118 ? -1.271 21.562 6.406 1 95.12 118 TYR B O 1
ATOM 2639 N N . PHE B 1 119 ? 0.513 22.781 5.707 1 95.56 119 PHE B N 1
ATOM 2640 C CA . PHE B 1 119 ? -0.273 24 5.777 1 95.56 119 PHE B CA 1
ATOM 2641 C C . PHE B 1 119 ? -1.178 24.141 4.559 1 95.56 119 PHE B C 1
ATOM 2643 O O . PHE B 1 119 ? -0.711 24.062 3.422 1 95.56 119 PHE B O 1
ATOM 2650 N N . TRP B 1 120 ? -2.383 24.469 4.824 1 97 120 TRP B N 1
ATOM 2651 C CA . TRP B 1 120 ? -3.424 24.547 3.805 1 97 120 TRP B CA 1
ATOM 2652 C C . TRP B 1 120 ? -3.117 25.641 2.795 1 97 120 TRP B C 1
ATOM 2654 O O . TRP B 1 120 ? -3.336 25.469 1.593 1 97 120 TRP B O 1
ATOM 2664 N N . TYR B 1 121 ? -2.566 26.734 3.266 1 95.5 121 TYR B N 1
ATOM 2665 C CA . TYR B 1 121 ? -2.342 27.891 2.414 1 95.5 121 TYR B CA 1
ATOM 2666 C C . TYR B 1 121 ? -1.225 27.625 1.411 1 95.5 121 TYR B C 1
ATOM 2668 O O . TYR B 1 121 ? -1.063 28.359 0.439 1 95.5 121 TYR B O 1
ATOM 2676 N N . ARG B 1 122 ? -0.452 26.609 1.644 1 95.81 122 ARG B N 1
ATOM 2677 C CA . ARG B 1 122 ? 0.645 26.281 0.737 1 95.81 122 ARG B CA 1
ATOM 2678 C C . ARG B 1 122 ? 0.168 25.391 -0.402 1 95.81 122 ARG B C 1
ATOM 2680 O O . ARG B 1 122 ? 0.905 25.156 -1.36 1 95.81 122 ARG B O 1
ATOM 2687 N N . LEU B 1 123 ? -1.018 24.906 -0.312 1 96.56 123 LEU B N 1
ATOM 2688 C CA . LEU B 1 123 ? -1.562 24.016 -1.328 1 96.56 123 LEU B CA 1
ATOM 2689 C C . LEU B 1 123 ? -2.162 24.812 -2.484 1 96.56 123 LEU B C 1
ATOM 2691 O O . LEU B 1 123 ? -2.713 25.891 -2.279 1 96.56 123 LEU B O 1
ATOM 2695 N N . THR B 1 124 ? -2.061 24.266 -3.625 1 93.81 124 THR B N 1
ATOM 2696 C CA . THR B 1 124 ? -2.76 24.828 -4.777 1 93.81 124 THR B CA 1
ATOM 2697 C C . THR B 1 124 ? -4.258 24.562 -4.684 1 93.81 124 THR B C 1
ATOM 2699 O O . THR B 1 124 ? -4.703 23.766 -3.85 1 93.81 124 THR B O 1
ATOM 2702 N N . ARG B 1 125 ? -4.996 25.234 -5.551 1 94.44 125 ARG B N 1
ATOM 2703 C CA . ARG B 1 125 ? -6.438 25.016 -5.586 1 94.44 125 ARG B CA 1
ATOM 2704 C C . ARG B 1 125 ? -6.766 23.562 -5.934 1 94.44 125 ARG B C 1
ATOM 2706 O O . ARG B 1 125 ? -7.695 22.984 -5.375 1 94.44 125 ARG B O 1
ATOM 2713 N N . GLU B 1 126 ? -5.992 23.016 -6.816 1 95.38 126 GLU B N 1
ATOM 2714 C CA . GLU B 1 126 ? -6.219 21.641 -7.23 1 95.38 126 GLU B CA 1
ATOM 2715 C C . GLU B 1 126 ? -5.938 20.672 -6.09 1 95.38 126 GLU B C 1
ATOM 2717 O O . GLU B 1 126 ? -6.691 19.719 -5.875 1 95.38 126 GLU B O 1
ATOM 2722 N N . GLN B 1 127 ? -4.871 20.922 -5.391 1 96.69 127 GLN B N 1
ATOM 2723 C CA . GLN B 1 127 ? -4.527 20.062 -4.258 1 96.69 127 GLN B CA 1
ATOM 2724 C C . GLN B 1 127 ? -5.602 20.125 -3.178 1 96.69 127 GLN B C 1
ATOM 2726 O O . GLN B 1 127 ? -5.977 19.109 -2.605 1 96.69 127 GLN B O 1
ATOM 2731 N N . ARG B 1 128 ? -6.07 21.344 -2.947 1 96.69 128 ARG B N 1
ATOM 2732 C CA . ARG B 1 128 ? -7.148 21.484 -1.977 1 96.69 128 ARG B CA 1
ATOM 2733 C C . ARG B 1 128 ? -8.383 20.703 -2.404 1 96.69 128 ARG B C 1
ATOM 2735 O O . ARG B 1 128 ? -8.969 19.969 -1.6 1 96.69 128 ARG B O 1
ATOM 2742 N N . LEU B 1 129 ? -8.727 20.828 -3.621 1 96.62 129 LEU B N 1
ATOM 2743 C CA . LEU B 1 129 ? -9.867 20.094 -4.145 1 96.62 129 LEU B CA 1
ATOM 2744 C C . LEU B 1 129 ? -9.617 18.578 -4.09 1 96.62 129 LEU B C 1
ATOM 2746 O O . LEU B 1 129 ? -10.555 17.797 -3.916 1 96.62 129 LEU B O 1
ATOM 2750 N N . GLY B 1 130 ? -8.398 18.141 -4.273 1 97.25 130 GLY B N 1
ATOM 2751 C CA . GLY B 1 130 ? -8.039 16.734 -4.094 1 97.25 130 GLY B CA 1
ATOM 2752 C C . GLY B 1 130 ? -8.469 16.188 -2.748 1 97.25 130 GLY B C 1
ATOM 2753 O O . GLY B 1 130 ? -9.164 15.164 -2.686 1 97.25 130 GLY B O 1
ATOM 2754 N N . PHE B 1 131 ? -8.148 16.906 -1.709 1 97 131 PHE B N 1
ATOM 2755 C CA . PHE B 1 131 ? -8.461 16.453 -0.357 1 97 131 PHE B CA 1
ATOM 2756 C C . PHE B 1 131 ? -9.945 16.625 -0.059 1 97 131 PHE B C 1
ATOM 2758 O O . PHE B 1 131 ? -10.547 15.812 0.642 1 97 131 PHE B O 1
ATOM 2765 N N . GLU B 1 132 ? -10.508 17.641 -0.598 1 95.5 132 GLU B N 1
ATOM 2766 C CA . GLU B 1 132 ? -11.898 17.953 -0.273 1 95.5 132 GLU B CA 1
ATOM 2767 C C . GLU B 1 132 ? -12.859 17.016 -0.988 1 95.5 132 GLU B C 1
ATOM 2769 O O . GLU B 1 132 ? -13.93 16.688 -0.461 1 95.5 132 GLU B O 1
ATOM 2774 N N . ALA B 1 133 ? -12.406 16.547 -2.186 1 95.06 133 ALA B N 1
ATOM 2775 C CA . ALA B 1 133 ? -13.438 15.828 -2.939 1 95.06 133 ALA B CA 1
ATOM 2776 C C . ALA B 1 133 ? -12.82 14.781 -3.855 1 95.06 133 ALA B C 1
ATOM 2778 O O . ALA B 1 133 ? -13.242 13.617 -3.852 1 95.06 133 ALA B O 1
ATOM 2779 N N . ALA B 1 134 ? -11.789 15.094 -4.602 1 96.69 134 ALA B N 1
ATOM 2780 C CA . ALA B 1 134 ? -11.328 14.281 -5.727 1 96.69 134 ALA B CA 1
ATOM 2781 C C . ALA B 1 134 ? -10.719 12.969 -5.246 1 96.69 134 ALA B C 1
ATOM 2783 O O . ALA B 1 134 ? -10.969 11.906 -5.824 1 96.69 134 ALA B O 1
ATOM 2784 N N . TYR B 1 135 ? -9.922 13.031 -4.215 1 97.25 135 TYR B N 1
ATOM 2785 C CA . TYR B 1 135 ? -9.211 11.836 -3.76 1 97.25 135 TYR B CA 1
ATOM 2786 C C . TYR B 1 135 ? -10.195 10.758 -3.311 1 97.25 135 TYR B C 1
ATOM 2788 O O . TYR B 1 135 ? -9.93 9.562 -3.469 1 97.25 135 TYR B O 1
ATOM 2796 N N . ARG B 1 136 ? -11.305 11.094 -2.836 1 95.62 136 ARG B N 1
ATOM 2797 C CA . ARG B 1 136 ? -12.32 10.141 -2.398 1 95.62 136 ARG B CA 1
ATOM 2798 C C . ARG B 1 136 ? -12.734 9.219 -3.541 1 95.62 136 ARG B C 1
ATOM 2800 O O . ARG B 1 136 ? -13.008 8.039 -3.326 1 95.62 136 ARG B O 1
ATOM 2807 N N . THR B 1 137 ? -12.742 9.734 -4.691 1 93.81 137 THR B N 1
ATOM 2808 C CA . THR B 1 137 ? -13.195 8.977 -5.852 1 93.81 137 THR B CA 1
ATOM 2809 C C . THR B 1 137 ? -12.133 7.961 -6.277 1 93.81 137 THR B C 1
ATOM 2811 O O . THR B 1 137 ? -12.398 7.082 -7.102 1 93.81 137 THR B O 1
ATOM 2814 N N . GLY B 1 138 ? -10.969 8.117 -5.699 1 95.88 138 GLY B N 1
ATOM 2815 C CA . GLY B 1 138 ? -9.859 7.293 -6.145 1 95.88 138 GLY B CA 1
ATOM 2816 C C . GLY B 1 138 ? -9.453 6.242 -5.125 1 95.88 138 GLY B C 1
ATOM 2817 O O . GLY B 1 138 ? -8.5 5.488 -5.348 1 95.88 138 GLY B O 1
ATOM 2818 N N . CYS B 1 139 ? -10.164 6.016 -4.07 1 94.56 139 CYS B N 1
ATOM 2819 C CA . CYS B 1 139 ? -9.695 5.195 -2.961 1 94.56 139 CYS B CA 1
ATOM 2820 C C . CYS B 1 139 ? -9.844 3.713 -3.275 1 94.56 139 CYS B C 1
ATOM 2822 O O . CYS B 1 139 ? -9.336 2.863 -2.543 1 94.56 139 CYS B O 1
ATOM 2824 N N . LYS B 1 140 ? -10.383 3.379 -4.34 1 89.31 140 LYS B N 1
ATOM 2825 C CA . LYS B 1 140 ? -10.375 2.002 -4.828 1 89.31 140 LYS B CA 1
ATOM 2826 C C . LYS B 1 140 ? -9.109 1.709 -5.629 1 89.31 140 LYS B C 1
ATOM 2828 O O . LYS B 1 140 ? -8.875 0.57 -6.035 1 89.31 140 LYS B O 1
ATOM 2833 N N . CYS B 1 141 ? -8.383 2.762 -5.805 1 93.5 141 CYS B N 1
ATOM 2834 C CA . CYS B 1 141 ? -7.113 2.668 -6.523 1 93.5 141 CYS B CA 1
ATOM 2835 C C . CYS B 1 141 ? -5.934 2.861 -5.574 1 93.5 141 CYS B C 1
ATOM 2837 O O . CYS B 1 141 ? -6.102 3.363 -4.461 1 93.5 141 CYS B O 1
ATOM 2839 N N . GLN B 1 142 ? -4.766 2.385 -6.051 1 92.94 142 GLN B N 1
ATOM 2840 C CA . GLN B 1 142 ? -3.527 2.564 -5.297 1 92.94 142 GLN B CA 1
ATOM 2841 C C . GLN B 1 142 ? -2.477 3.291 -6.133 1 92.94 142 GLN B C 1
ATOM 2843 O O . GLN B 1 142 ? -2.422 3.123 -7.355 1 92.94 142 GLN B O 1
ATOM 2848 N N . VAL B 1 143 ? -1.735 4.098 -5.391 1 96.81 143 VAL B N 1
ATOM 2849 C CA . VAL B 1 143 ? -0.646 4.797 -6.062 1 96.81 143 VAL B CA 1
ATOM 2850 C C . VAL B 1 143 ? 0.674 4.078 -5.801 1 96.81 143 VAL B C 1
ATOM 2852 O O . VAL B 1 143 ? 1.038 3.838 -4.645 1 96.81 143 VAL B O 1
ATOM 2855 N N . GLN B 1 144 ? 1.335 3.746 -6.816 1 94.44 144 GLN B N 1
ATOM 2856 C CA . GLN B 1 144 ? 2.594 3.014 -6.73 1 94.44 144 GLN B CA 1
ATOM 2857 C C . GLN B 1 144 ? 3.779 3.918 -7.059 1 94.44 144 GLN B C 1
ATOM 2859 O O . GLN B 1 144 ? 3.98 4.289 -8.219 1 94.44 144 GLN B O 1
ATOM 2864 N N . PRO B 1 145 ? 4.621 4.164 -6.074 1 94.56 145 PRO B N 1
ATOM 2865 C CA . PRO B 1 145 ? 5.844 4.91 -6.383 1 94.56 145 PRO B CA 1
ATOM 2866 C C . PRO B 1 145 ? 6.926 4.031 -7.008 1 94.56 145 PRO B C 1
ATOM 2868 O O . PRO B 1 145 ? 6.875 2.805 -6.891 1 94.56 145 PRO B O 1
ATOM 2871 N N . CYS B 1 146 ? 7.809 4.617 -7.746 1 93.31 146 CYS B N 1
ATOM 2872 C CA . CYS B 1 146 ? 9 3.977 -8.289 1 93.31 146 CYS B CA 1
ATOM 2873 C C . CYS B 1 146 ? 10.25 4.391 -7.52 1 93.31 146 CYS B C 1
ATOM 2875 O O . CYS B 1 146 ? 10.984 5.277 -7.953 1 93.31 146 CYS B O 1
ATOM 2877 N N . LEU B 1 147 ? 10.5 3.713 -6.535 1 90.12 147 LEU B N 1
ATOM 2878 C CA . LEU B 1 147 ? 11.422 4.203 -5.512 1 90.12 147 LEU B CA 1
ATOM 2879 C C . LEU B 1 147 ? 12.867 3.879 -5.883 1 90.12 147 LEU B C 1
ATOM 2881 O O . LEU B 1 147 ? 13.797 4.484 -5.348 1 90.12 147 LEU B O 1
ATOM 2885 N N . PHE B 1 148 ? 13.016 2.934 -6.754 1 87.44 148 PHE B N 1
ATOM 2886 C CA . PHE B 1 148 ? 14.375 2.549 -7.117 1 87.44 148 PHE B CA 1
ATOM 2887 C C . PHE B 1 148 ? 14.766 3.15 -8.461 1 87.44 148 PHE B C 1
ATOM 2889 O O . PHE B 1 148 ? 14.25 2.742 -9.5 1 87.44 148 PHE B O 1
ATOM 2896 N N . CYS B 1 149 ? 15.719 3.971 -8.422 1 86.56 149 CYS B N 1
ATOM 2897 C CA . CYS B 1 149 ? 16.125 4.664 -9.648 1 86.56 149 CYS B CA 1
ATOM 2898 C C . CYS B 1 149 ? 16.938 3.744 -10.547 1 86.56 149 CYS B C 1
ATOM 2900 O O . CYS B 1 149 ? 17.016 3.977 -11.758 1 86.56 149 CYS B O 1
ATOM 2902 N N . TRP B 1 150 ? 17.516 2.764 -10.023 1 84.75 150 TRP B N 1
ATOM 2903 C CA . TRP B 1 150 ? 18.453 1.936 -10.773 1 84.75 150 TRP B CA 1
ATOM 2904 C C . TRP B 1 150 ? 17.75 0.727 -11.375 1 84.75 150 TRP B C 1
ATOM 2906 O O . TRP B 1 150 ? 18.391 -0.108 -12.031 1 84.75 150 TRP B O 1
ATOM 2916 N N . ARG B 1 151 ? 16.453 0.636 -11.102 1 84.25 151 ARG B N 1
ATOM 2917 C CA . ARG B 1 151 ? 15.703 -0.471 -11.68 1 84.25 151 ARG B CA 1
ATOM 2918 C C . ARG B 1 151 ? 14.414 0.024 -12.336 1 84.25 151 ARG B C 1
ATOM 2920 O O . ARG B 1 151 ? 13.938 1.116 -12.031 1 84.25 151 ARG B O 1
ATOM 2927 N N . PRO B 1 152 ? 13.961 -0.79 -13.31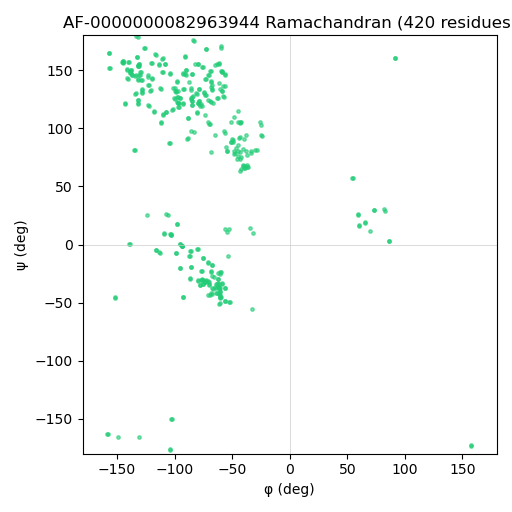2 1 87.81 152 PRO B N 1
ATOM 2928 C CA . PRO B 1 152 ? 12.672 -0.416 -13.883 1 87.81 152 PRO B CA 1
ATOM 2929 C C . PRO B 1 152 ? 11.555 -0.374 -12.844 1 87.81 152 PRO B C 1
ATOM 2931 O O . PRO B 1 152 ? 11.594 -1.115 -11.859 1 87.81 152 PRO B O 1
ATOM 2934 N N . CYS B 1 153 ? 10.648 0.448 -13.055 1 91.44 153 CYS B N 1
ATOM 2935 C CA . CYS B 1 153 ? 9.508 0.53 -12.156 1 91.44 153 CYS B CA 1
ATOM 2936 C C . CYS B 1 153 ? 8.648 -0.725 -12.25 1 91.44 153 CYS B C 1
ATOM 2938 O O . CYS B 1 153 ? 8.352 -1.199 -13.352 1 91.44 153 CYS B O 1
ATOM 2940 N N . PRO B 1 154 ? 8.297 -1.226 -11.117 1 90.88 154 PRO B N 1
ATOM 2941 C CA . PRO B 1 154 ? 7.461 -2.43 -11.164 1 90.88 154 PRO B CA 1
ATOM 2942 C C . PRO B 1 154 ? 6.176 -2.225 -11.961 1 90.88 154 PRO B C 1
ATOM 2944 O O . PRO B 1 154 ? 5.605 -1.13 -11.953 1 90.88 154 PRO B O 1
ATOM 2947 N N . GLN B 1 155 ? 5.789 -3.295 -12.609 1 87.94 155 GLN B N 1
ATOM 2948 C CA . GLN B 1 155 ? 4.559 -3.26 -13.391 1 87.94 155 GLN B CA 1
ATOM 2949 C C . GLN B 1 155 ? 3.348 -2.986 -12.5 1 87.94 155 GLN B C 1
ATOM 2951 O O . GLN B 1 155 ? 3.145 -3.666 -11.492 1 87.94 155 GLN B O 1
ATOM 2956 N N . PRO B 1 156 ? 2.59 -1.941 -12.898 1 88.75 156 PRO B N 1
ATOM 2957 C CA . PRO B 1 156 ? 1.391 -1.677 -12.102 1 88.75 156 PRO B CA 1
ATOM 2958 C C . PRO B 1 156 ? 0.267 -2.674 -12.375 1 88.75 156 PRO B C 1
ATOM 2960 O O . PRO B 1 156 ? 0.153 -3.188 -13.492 1 88.75 156 PRO B O 1
ATOM 2963 N N . ASP B 1 157 ? -0.495 -2.83 -11.414 1 83.69 157 ASP B N 1
ATOM 2964 C CA . ASP B 1 157 ? -1.716 -3.611 -11.586 1 83.69 157 ASP B CA 1
ATOM 2965 C C . ASP B 1 157 ? -2.842 -2.754 -12.156 1 83.69 157 ASP B C 1
ATOM 2967 O O . ASP B 1 157 ? -2.686 -1.541 -12.32 1 83.69 157 ASP B O 1
ATOM 2971 N N . PHE B 1 158 ? -3.979 -3.434 -12.43 1 81.31 158 PHE B N 1
ATOM 2972 C CA . PHE B 1 158 ? -5.141 -2.775 -13.008 1 81.31 158 PHE B CA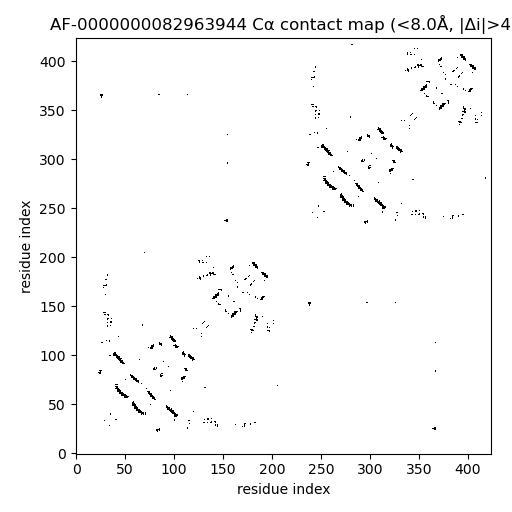 1
ATOM 2973 C C . PHE B 1 158 ? -5.66 -1.678 -12.094 1 81.31 158 PHE B C 1
ATOM 2975 O O . PHE B 1 158 ? -6.238 -0.692 -12.555 1 81.31 158 PHE B O 1
ATOM 2982 N N . ARG B 1 159 ? -5.391 -1.798 -10.828 1 86.25 159 ARG B N 1
ATOM 2983 C CA . ARG B 1 159 ? -5.922 -0.844 -9.867 1 86.25 159 ARG B CA 1
ATOM 2984 C C . ARG B 1 159 ? -4.828 0.08 -9.344 1 86.25 159 ARG B C 1
ATOM 2986 O O . ARG B 1 159 ? -4.918 0.589 -8.227 1 86.25 159 ARG B O 1
ATOM 2993 N N . GLU B 1 160 ? -3.852 0.251 -10.125 1 92.19 160 GLU B N 1
ATOM 2994 C CA . GLU B 1 160 ? -2.738 1.058 -9.633 1 92.19 160 GLU B CA 1
ATOM 2995 C C . GLU B 1 160 ? -2.338 2.125 -10.648 1 92.19 160 GLU B C 1
ATOM 2997 O O . GLU B 1 160 ? -2.439 1.908 -11.859 1 92.19 160 GLU B O 1
ATOM 3002 N N . CYS B 1 161 ? -1.934 3.225 -10.133 1 96.56 161 CYS B N 1
ATOM 3003 C CA . CYS B 1 161 ? -1.289 4.273 -10.914 1 96.56 161 CYS B CA 1
ATOM 3004 C C . CYS B 1 161 ? 0.177 4.422 -10.523 1 96.56 161 CYS B C 1
ATOM 3006 O O . CYS B 1 161 ? 0.505 4.492 -9.336 1 96.56 161 CYS B O 1
ATOM 3008 N N . VAL B 1 162 ? 0.972 4.504 -11.531 1 95.62 162 VAL B N 1
ATOM 3009 C CA . VAL B 1 162 ? 2.395 4.668 -11.258 1 95.62 162 VAL B CA 1
ATOM 3010 C C . VAL B 1 162 ? 2.693 6.133 -10.938 1 95.62 162 VAL B C 1
ATOM 3012 O O . VAL B 1 162 ? 2.279 7.031 -11.672 1 95.62 162 VAL B O 1
ATOM 3015 N N . TRP B 1 163 ? 3.395 6.414 -9.836 1 97.19 163 TRP B N 1
ATOM 3016 C CA . TRP B 1 163 ? 3.848 7.734 -9.414 1 97.19 163 TRP B CA 1
ATOM 3017 C C . TRP B 1 163 ? 5.367 7.844 -9.5 1 97.19 163 TRP B C 1
ATOM 3019 O O . TRP B 1 163 ? 6.082 7.297 -8.656 1 97.19 163 TRP B O 1
ATOM 3029 N N . ARG B 1 164 ? 5.773 8.531 -10.508 1 94 164 ARG B N 1
ATOM 3030 C CA . ARG B 1 164 ? 7.203 8.656 -10.773 1 94 164 ARG B CA 1
ATOM 3031 C C . ARG B 1 164 ? 7.637 10.117 -10.758 1 94 164 ARG B C 1
ATOM 3033 O O . ARG B 1 164 ? 6.957 10.977 -11.32 1 94 164 ARG B O 1
ATOM 3040 N N . GLN B 1 165 ? 8.711 10.359 -10.07 1 94.19 165 GLN B N 1
ATOM 3041 C CA . GLN B 1 165 ? 9.336 11.68 -10.117 1 94.19 165 GLN B CA 1
ATOM 3042 C C . GLN B 1 165 ? 10.766 11.594 -10.633 1 94.19 165 GLN B C 1
ATOM 3044 O O . GLN B 1 165 ? 11.422 10.555 -10.5 1 94.19 165 GLN B O 1
ATOM 3049 N N . GLN B 1 166 ? 11.266 12.664 -11.164 1 90.88 166 GLN B N 1
ATOM 3050 C CA . GLN B 1 166 ? 12.586 12.703 -11.789 1 90.88 166 GLN B CA 1
ATOM 3051 C C . GLN B 1 166 ? 13.672 12.297 -10.797 1 90.88 166 GLN B C 1
ATOM 3053 O O . GLN B 1 166 ? 13.68 12.758 -9.656 1 90.88 166 GLN B O 1
ATOM 3058 N N . ASP B 1 167 ? 14.562 11.406 -11.219 1 90.69 167 ASP B N 1
ATOM 3059 C CA . ASP B 1 167 ? 15.742 10.961 -10.492 1 90.69 167 ASP B CA 1
ATOM 3060 C C . ASP B 1 167 ? 15.367 10.312 -9.164 1 90.69 167 ASP B C 1
ATOM 3062 O O . ASP B 1 167 ? 16.172 10.289 -8.227 1 90.69 167 ASP B O 1
ATOM 3066 N N . CYS B 1 168 ? 14.094 9.945 -9 1 90.38 168 CYS B N 1
ATOM 3067 C CA . CYS B 1 168 ? 13.578 9.297 -7.801 1 90.38 168 CYS B CA 1
ATOM 3068 C C . CYS B 1 168 ? 13.664 10.234 -6.598 1 90.38 168 CYS B C 1
ATOM 3070 O O . CYS B 1 168 ? 13.797 9.773 -5.461 1 90.38 168 CYS B O 1
ATOM 3072 N N . LYS B 1 169 ? 13.789 11.5 -6.918 1 92.25 169 LYS B N 1
ATOM 3073 C CA . LYS B 1 169 ? 13.773 12.508 -5.859 1 92.25 169 LYS B CA 1
ATOM 3074 C C . LYS B 1 169 ? 12.352 12.984 -5.574 1 92.25 169 LYS B C 1
ATOM 3076 O O . LYS B 1 169 ? 11.914 14 -6.105 1 92.25 169 LYS B O 1
ATOM 3081 N N . TYR B 1 170 ? 11.812 12.305 -4.68 1 93.31 170 TYR B N 1
ATOM 3082 C CA . TYR B 1 170 ? 10.383 12.5 -4.441 1 93.31 170 TYR B CA 1
ATOM 3083 C C . TYR B 1 170 ? 10.148 13.68 -3.512 1 93.31 170 TYR B C 1
ATOM 3085 O O . TYR B 1 170 ? 10.766 13.781 -2.451 1 93.31 170 TYR B O 1
ATOM 3093 N N . LYS B 1 171 ? 9.305 14.523 -4.008 1 94.19 171 LYS B N 1
ATOM 3094 C CA . LYS B 1 171 ? 8.688 15.586 -3.225 1 94.19 171 LYS B CA 1
ATOM 3095 C C . LYS B 1 171 ? 7.168 15.414 -3.178 1 94.19 171 LYS B C 1
ATOM 3097 O O . LYS B 1 171 ? 6.488 15.594 -4.191 1 94.19 171 LYS B O 1
ATOM 3102 N N . ILE B 1 172 ? 6.633 15.164 -2.088 1 94.12 172 ILE B N 1
ATOM 3103 C CA . ILE B 1 172 ? 5.258 14.703 -1.91 1 94.12 172 ILE B CA 1
ATOM 3104 C C . ILE B 1 172 ? 4.289 15.758 -2.436 1 94.12 172 ILE B C 1
ATOM 3106 O O . ILE B 1 172 ? 3.26 15.43 -3.029 1 94.12 172 ILE B O 1
ATOM 3110 N N . TRP B 1 173 ? 4.617 17.031 -2.316 1 95.88 173 TRP B N 1
ATOM 3111 C CA . TRP B 1 173 ? 3.68 18.094 -2.631 1 95.88 173 TRP B CA 1
ATOM 3112 C C . TRP B 1 173 ? 4.008 18.734 -3.979 1 95.88 173 TRP B C 1
ATOM 3114 O O . TRP B 1 173 ? 3.455 19.781 -4.332 1 95.88 173 TRP B O 1
ATOM 3124 N N . GLU B 1 174 ? 4.898 18.125 -4.664 1 95.31 174 GLU B N 1
ATOM 3125 C CA . GLU B 1 174 ? 5.32 18.672 -5.949 1 95.31 174 GLU B CA 1
ATOM 3126 C C . GLU B 1 174 ? 5.184 17.625 -7.062 1 95.31 174 GLU B C 1
ATOM 3128 O O . GLU B 1 174 ? 4.934 16.453 -6.793 1 95.31 174 GLU B O 1
ATOM 3133 N N . GLY B 1 175 ? 5.348 18.172 -8.328 1 95.19 175 GLY B N 1
ATOM 3134 C CA . GLY B 1 175 ? 5.203 17.297 -9.477 1 95.19 175 GLY B CA 1
ATOM 3135 C C . GLY B 1 175 ? 3.785 17.25 -10.023 1 95.19 175 GLY B C 1
ATOM 3136 O O . GLY B 1 175 ? 2.826 17.5 -9.289 1 95.19 175 GLY B O 1
ATOM 3137 N N . ASN B 1 176 ? 3.664 16.844 -11.188 1 93.81 176 ASN B N 1
ATOM 3138 C CA . ASN B 1 176 ? 2.396 16.922 -11.906 1 93.81 176 ASN B CA 1
ATOM 3139 C C . ASN B 1 176 ? 1.306 16.125 -11.203 1 93.81 176 ASN B C 1
ATOM 3141 O O . ASN B 1 176 ? 0.235 16.656 -10.898 1 93.81 176 ASN B O 1
ATOM 3145 N N . HIS B 1 177 ? 1.567 14.891 -10.875 1 96.62 177 HIS B N 1
ATOM 3146 C CA . HIS B 1 177 ? 0.545 14.031 -10.281 1 96.62 177 HIS B CA 1
ATOM 3147 C C . HIS B 1 177 ? 0.149 14.523 -8.891 1 96.62 177 HIS B C 1
ATOM 3149 O O . HIS B 1 177 ? -1.035 14.547 -8.555 1 96.62 177 HIS B O 1
ATOM 3155 N N . SER B 1 178 ? 1.096 14.992 -8.148 1 96.44 178 SER B N 1
ATOM 3156 C CA . SER B 1 178 ? 0.809 15.453 -6.797 1 96.44 178 SER B CA 1
ATOM 3157 C C . SER B 1 178 ? 0.076 16.781 -6.812 1 96.44 178 SER B C 1
ATOM 3159 O O . SER B 1 178 ? -0.756 17.062 -5.941 1 96.44 178 SER B O 1
ATOM 3161 N N . LEU B 1 179 ? 0.351 17.594 -7.789 1 96.38 179 LEU B N 1
ATOM 3162 C CA . LEU B 1 179 ? -0.197 18.953 -7.832 1 96.38 179 LEU B CA 1
ATOM 3163 C C . LEU B 1 179 ? -1.573 18.953 -8.492 1 96.38 179 LEU B C 1
ATOM 3165 O O . LEU B 1 179 ? -2.461 19.703 -8.07 1 96.38 179 LEU B O 1
ATOM 3169 N N . TYR B 1 180 ? -1.804 17.969 -9.445 1 96.12 180 TYR B N 1
ATOM 3170 C CA . TYR B 1 180 ? -2.922 18.297 -10.32 1 96.12 180 TYR B CA 1
ATOM 3171 C C . TYR B 1 180 ? -3.775 17.062 -10.594 1 96.12 180 TYR B C 1
ATOM 3173 O O . TYR B 1 180 ? -4.812 17.141 -11.25 1 96.12 180 TYR B O 1
ATOM 3181 N N . SER B 1 181 ? -3.422 15.953 -10.031 1 97.06 181 SER B N 1
ATOM 3182 C CA . SER B 1 181 ? -4.086 14.758 -10.547 1 97.06 181 SER B CA 1
ATOM 3183 C C . SER B 1 181 ? -4.598 13.875 -9.406 1 97.06 181 SER B C 1
ATOM 3185 O O . SER B 1 181 ? -4.215 14.062 -8.25 1 97.06 181 SER B O 1
ATOM 3187 N N . VAL B 1 182 ? -5.496 13.047 -9.773 1 97.12 182 VAL B N 1
ATOM 3188 C CA . VAL B 1 182 ? -6.031 11.992 -8.922 1 97.12 182 VAL B CA 1
ATOM 3189 C C . VAL B 1 182 ? -5.953 10.648 -9.648 1 97.12 182 VAL B C 1
ATOM 3191 O O . VAL B 1 182 ? -6.16 10.578 -10.859 1 97.12 182 VAL B O 1
ATOM 3194 N N . CYS B 1 183 ? -5.496 9.656 -8.984 1 97.81 183 CYS B N 1
ATOM 3195 C CA . CYS B 1 183 ? -5.578 8.289 -9.484 1 97.81 183 CYS B CA 1
ATOM 3196 C C . CYS B 1 183 ? -6.961 7.695 -9.234 1 97.81 183 CYS B C 1
ATOM 3198 O O . CYS B 1 183 ? -7.336 7.449 -8.086 1 97.81 183 CYS B O 1
ATOM 3200 N N . ALA B 1 184 ? -7.738 7.422 -10.297 1 95.5 184 ALA B N 1
ATOM 3201 C CA . ALA B 1 184 ? -9.125 6.992 -10.148 1 95.5 184 ALA B CA 1
ATOM 3202 C C . ALA B 1 184 ? -9.5 5.98 -11.227 1 95.5 184 ALA B C 1
ATOM 3204 O O . ALA B 1 184 ? -8.852 5.902 -12.273 1 95.5 184 ALA B O 1
ATOM 3205 N N . PRO B 1 185 ? -10.531 5.211 -10.852 1 91.69 185 PRO B N 1
ATOM 3206 C CA . PRO B 1 185 ? -10.977 4.254 -11.867 1 91.69 185 PRO B CA 1
ATOM 3207 C C . PRO B 1 185 ? -11.461 4.93 -13.148 1 91.69 185 PRO B C 1
ATOM 3209 O O . PRO B 1 185 ? -12.102 5.98 -13.086 1 91.69 185 PRO B O 1
ATOM 3212 N N . SER B 1 186 ? -10.992 4.391 -14.211 1 88.44 186 SER B N 1
ATOM 3213 C CA . SER B 1 186 ? -11.5 4.848 -15.5 1 88.44 186 SER B CA 1
ATOM 3214 C C . SER B 1 186 ? -12.812 4.16 -15.852 1 88.44 186 SER B C 1
ATOM 3216 O O . SER B 1 186 ? -13.164 3.135 -15.266 1 88.44 186 SER B O 1
ATOM 3218 N N . MET B 1 187 ? -13.586 4.824 -16.688 1 76.62 187 MET B N 1
ATOM 3219 C CA . MET B 1 187 ? -14.82 4.199 -17.141 1 76.62 187 MET B CA 1
ATOM 3220 C C . MET B 1 187 ? -14.555 2.795 -17.672 1 76.62 187 MET B C 1
ATOM 3222 O O . MET B 1 187 ? -13.844 2.627 -18.656 1 76.62 187 MET B O 1
ATOM 3226 N N . ASP B 1 188 ? -14.859 1.66 -17.016 1 65.44 188 ASP B N 1
ATOM 3227 C CA . ASP B 1 188 ? -14.797 0.231 -17.312 1 65.44 188 ASP B CA 1
ATOM 3228 C C . ASP B 1 188 ? -13.344 -0.247 -17.375 1 65.44 188 ASP B C 1
ATOM 3230 O O . ASP B 1 188 ? -13.062 -1.298 -17.953 1 65.44 188 ASP B O 1
ATOM 3234 N N . GLY B 1 189 ? -12.477 0.7 -16.891 1 75.06 189 GLY B N 1
ATOM 3235 C CA . GLY B 1 189 ? -11.102 0.291 -17.141 1 75.06 189 GLY B CA 1
ATOM 3236 C C . GLY B 1 189 ? -10.211 0.398 -15.922 1 75.06 189 GLY B C 1
ATOM 3237 O O . GLY B 1 189 ? -10.688 0.318 -14.789 1 75.06 189 GLY B O 1
ATOM 3238 N N . PRO B 1 190 ? -8.922 0.325 -16.234 1 86.75 190 PRO B N 1
ATOM 3239 C CA . PRO B 1 190 ? -7.887 0.414 -15.195 1 86.75 190 PRO B CA 1
ATOM 3240 C C . PRO B 1 190 ? -7.859 1.775 -14.5 1 86.75 190 PRO B C 1
ATOM 3242 O O . PRO B 1 190 ? -8.461 2.734 -14.992 1 86.75 190 PRO B O 1
ATOM 3245 N N . CYS B 1 191 ? -7.398 1.825 -13.305 1 93.12 191 CYS B N 1
ATOM 3246 C CA . CYS B 1 191 ? -7.113 3.096 -12.648 1 93.12 191 CYS B CA 1
ATOM 3247 C C . CYS B 1 191 ? -6.102 3.908 -13.453 1 93.12 191 CYS B C 1
ATOM 3249 O O . CYS B 1 191 ? -5.148 3.354 -14 1 93.12 191 CYS B O 1
ATOM 3251 N N . GLU B 1 192 ? -6.383 5.168 -13.562 1 95.69 192 GLU B N 1
ATOM 3252 C CA . GLU B 1 192 ? -5.508 6.055 -14.32 1 95.69 192 GLU B CA 1
ATOM 3253 C C . GLU B 1 192 ? -5.453 7.445 -13.688 1 95.69 192 GLU B C 1
ATOM 3255 O O . GLU B 1 192 ? -6.363 7.836 -12.953 1 95.69 192 GLU B O 1
ATOM 3260 N N . TRP B 1 193 ? -4.375 8.117 -14.016 1 96.69 193 TRP B N 1
ATOM 3261 C CA . TRP B 1 193 ? -4.262 9.5 -13.57 1 96.69 193 TRP B CA 1
ATOM 3262 C C . TRP B 1 193 ? -5.199 10.406 -14.367 1 96.69 193 TRP B C 1
ATOM 3264 O O . TRP B 1 193 ? -5.242 10.336 -15.594 1 96.69 193 TRP B O 1
ATOM 3274 N N . THR B 1 194 ? -5.938 11.141 -13.672 1 94.81 194 THR B N 1
ATOM 3275 C CA . THR B 1 194 ? -6.801 12.148 -14.289 1 94.81 194 THR B CA 1
ATOM 3276 C C . THR B 1 194 ? -6.594 13.508 -13.633 1 94.81 194 THR B C 1
ATOM 3278 O O . THR B 1 194 ? -6.383 13.594 -12.422 1 94.81 194 THR B O 1
ATOM 3281 N N . HIS B 1 195 ? -6.625 14.5 -14.445 1 95.25 195 HIS B N 1
ATOM 3282 C CA . HIS B 1 195 ? -6.496 15.852 -13.914 1 95.25 195 HIS B CA 1
ATOM 3283 C C . HIS B 1 195 ? -7.715 16.234 -13.078 1 95.25 195 HIS B C 1
ATOM 3285 O O . HIS B 1 195 ? -8.852 15.93 -13.461 1 95.25 195 HIS B O 1
ATOM 3291 N N . ILE B 1 196 ? -7.445 16.844 -11.977 1 95.25 196 ILE B N 1
ATOM 3292 C CA . ILE B 1 196 ? -8.523 17.344 -11.133 1 95.25 196 ILE B CA 1
ATOM 3293 C C . ILE B 1 196 ? -9.188 18.547 -11.812 1 95.25 196 ILE B C 1
ATOM 3295 O O . ILE B 1 196 ? -8.523 19.531 -12.141 1 95.25 196 ILE B O 1
ATOM 3299 N N . GLN B 1 197 ? -10.445 18.359 -11.953 1 90.12 197 GLN B N 1
ATOM 3300 C CA . GLN B 1 197 ? -11.195 19.406 -12.641 1 90.12 197 GLN B CA 1
ATOM 3301 C C . GLN B 1 197 ? -11.859 20.344 -11.641 1 90.12 197 GLN B C 1
ATOM 3303 O O . GLN B 1 197 ? -12.703 19.922 -10.852 1 90.12 197 GLN B O 1
ATOM 3308 N N . MET B 1 198 ? -11.562 21.547 -11.703 1 86.56 198 MET B N 1
ATOM 3309 C CA . MET B 1 198 ? -12.031 22.547 -10.75 1 86.56 198 MET B CA 1
ATOM 3310 C C . MET B 1 198 ? -13.539 22.719 -10.844 1 86.56 198 MET B C 1
ATOM 3312 O O . MET B 1 198 ? -14.211 22.984 -9.836 1 86.56 198 MET B O 1
ATOM 3316 N N . ASN B 1 199 ? -14.117 22.484 -11.953 1 82 199 ASN B N 1
ATOM 3317 C CA . ASN B 1 199 ? -15.547 22.719 -12.141 1 82 199 ASN B CA 1
ATOM 3318 C C . ASN B 1 199 ? -16.344 21.422 -12.117 1 82 199 ASN B C 1
ATOM 3320 O O . ASN B 1 199 ? -17.531 21.406 -12.43 1 82 199 ASN B O 1
ATOM 3324 N N . TYR B 1 200 ? -15.656 20.375 -11.766 1 75.5 200 TYR B N 1
ATOM 3325 C CA . TYR B 1 200 ? -16.328 19.078 -11.711 1 75.5 200 TYR B CA 1
ATOM 3326 C C . TYR B 1 200 ? -17.016 18.875 -10.359 1 75.5 200 TYR B C 1
ATOM 3328 O O . TYR B 1 200 ? -16.484 19.281 -9.32 1 75.5 200 TYR B O 1
ATOM 3336 N N . GLN B 1 201 ? -18.266 18.438 -10.445 1 74.81 201 GLN B N 1
ATOM 3337 C CA . GLN B 1 201 ? -19 18.125 -9.219 1 74.81 201 GLN B CA 1
ATOM 3338 C C . GLN B 1 201 ? -18.672 16.703 -8.727 1 74.81 201 GLN B C 1
ATOM 3340 O O . GLN B 1 201 ? -19.188 15.727 -9.266 1 74.81 201 GLN B O 1
ATOM 3345 N N . TYR B 1 202 ? -17.781 16.641 -7.824 1 77.44 202 TYR B N 1
ATOM 3346 C CA . TYR B 1 202 ? -17.453 15.359 -7.215 1 77.44 202 TYR B CA 1
ATOM 3347 C C . TYR B 1 202 ? -18.516 14.938 -6.211 1 77.44 202 TYR B C 1
ATOM 3349 O O . TYR B 1 202 ? -19.109 15.781 -5.527 1 77.44 202 TYR B O 1
ATOM 3357 N N . GLN B 1 203 ? -19.234 13.789 -6.363 1 61.41 203 GLN B N 1
ATOM 3358 C CA . GLN B 1 203 ? -20.281 13.344 -5.449 1 61.41 203 GLN B CA 1
ATOM 3359 C C . GLN B 1 203 ? -19.766 13.234 -4.02 1 61.41 203 GLN B C 1
ATOM 3361 O O . GLN B 1 203 ? -18.719 12.625 -3.781 1 61.41 203 GLN B O 1
ATOM 3366 N N . THR B 1 204 ? -19.938 14.18 -3.238 1 53.53 204 THR B N 1
ATOM 3367 C CA . THR B 1 204 ? -19.531 14.203 -1.838 1 53.53 204 THR B CA 1
ATOM 3368 C C . THR B 1 204 ? -20.406 13.273 -1 1 53.53 204 THR B C 1
ATOM 3370 O O . THR B 1 204 ? -21.625 13.219 -1.188 1 53.53 204 THR B O 1
ATOM 3373 N N . SER B 1 205 ? -20.094 12.109 -0.513 1 45.62 205 SER B N 1
ATOM 3374 C CA . SER B 1 205 ? -20.922 11.312 0.382 1 45.62 205 SER B CA 1
ATOM 3375 C C . SER B 1 205 ? -21.344 12.117 1.612 1 45.62 205 SER B C 1
ATOM 3377 O O . SER B 1 205 ? -21.781 11.547 2.613 1 45.62 205 SER B O 1
ATOM 3379 N N . ALA B 1 206 ? -21.016 13.164 2.035 1 44.38 206 ALA B N 1
ATOM 3380 C CA . ALA B 1 206 ? -21.25 13.539 3.426 1 44.38 206 ALA B CA 1
ATOM 3381 C C . ALA B 1 206 ? -22.75 13.633 3.717 1 44.38 206 ALA B C 1
ATOM 3383 O O . ALA B 1 206 ? -23.484 14.344 3.025 1 44.38 206 ALA B O 1
ATOM 3384 N N . PRO B 1 207 ? -23.453 12.57 4.234 1 37.56 207 PRO B N 1
ATOM 3385 C CA . PRO B 1 207 ? -24.703 13.047 4.832 1 37.56 207 PRO B CA 1
ATOM 3386 C C . PRO B 1 207 ? -24.484 14.211 5.805 1 37.56 207 PRO B C 1
ATOM 3388 O O . PRO B 1 207 ? -23.625 14.133 6.68 1 37.56 207 PRO B O 1
ATOM 3391 N N . ALA B 1 208 ? -24.469 15.469 5.449 1 37.03 208 ALA B N 1
ATOM 3392 C CA . ALA B 1 208 ? -24.531 16.594 6.375 1 37.03 208 ALA B CA 1
ATOM 3393 C C . ALA B 1 208 ? -25.531 16.312 7.504 1 37.03 208 ALA B C 1
ATOM 3395 O O . ALA B 1 208 ? -26.734 16.234 7.27 1 37.03 208 ALA B O 1
ATOM 3396 N N . THR B 1 209 ? -25.312 15.391 8.398 1 34.09 209 THR B N 1
ATOM 3397 C CA . THR B 1 209 ? -26.141 15.625 9.578 1 34.09 209 THR B CA 1
ATOM 3398 C C . THR B 1 209 ? -26.031 17.078 10.031 1 34.09 209 THR B C 1
ATOM 3400 O O . THR B 1 209 ? -24.953 17.547 10.398 1 34.09 209 THR B O 1
ATOM 3403 N N . SER B 1 210 ? -26.688 17.984 9.453 1 30.72 210 SER B N 1
ATOM 3404 C CA . SER B 1 210 ? -26.953 19.312 10.016 1 30.72 210 SER B CA 1
ATOM 3405 C C . SER B 1 210 ? -26.984 19.266 11.539 1 30.72 210 SER B C 1
ATOM 3407 O O . SER B 1 210 ? -27.797 18.547 12.125 1 30.72 210 SER B O 1
ATOM 3409 N N . ILE B 1 211 ? -25.859 19.281 12.203 1 28.88 211 ILE B N 1
ATOM 3410 C CA . ILE B 1 211 ? -26 19.625 13.609 1 28.88 211 ILE B CA 1
ATOM 3411 C C . ILE B 1 211 ? -26.969 20.797 13.766 1 28.88 211 ILE B C 1
ATOM 3413 O O . ILE B 1 211 ? -26.672 21.906 13.328 1 28.88 211 ILE B O 1
ATOM 3417 N N . HIS B 1 212 ? -28.25 20.547 13.594 1 26.39 212 HIS B N 1
ATOM 3418 C CA . HIS B 1 212 ? -29.156 21.453 14.297 1 26.39 212 HIS B CA 1
ATOM 3419 C C . HIS B 1 212 ? -28.984 21.344 15.805 1 26.39 212 HIS B C 1
ATOM 3421 O O . HIS B 1 212 ? -28.703 20.266 16.328 1 26.39 212 HIS B O 1
#

Radius of gyration: 27.49 Å; Cα contacts (8 Å, |Δi|>4): 794; chains: 2; bounding box: 104×57×72 Å

pLDDT: mean 84.35, std 18.47, range [25.81, 97.81]

Sequence (424 aa):
GSTMDPSFLLVFPLLLALSTPCNACDCKIQHPQTYYCTSDVVILADIQGPGNNTVTKQGFRINVLKAPKGTPRFHEIYSLISWKDCGYKLRTTQQSQLLIAGYLRGGTLHFTRCHLVYFWYRLTREQRLGFEAAYRTGCKCQVQPCLFCWRPCPQPDFRECVWRQQDCKYKIWEGNHSLYSVCAPSMDGPCEWTHIQMNYQYQTSAPATSIHGSTMDPSFLLVFPLLLALSTPCNACDCKIQHPQTYYCTSDVVILADIQGPGNNTVTKQGFRINVLKAPKGTPRFHEIYSLISWKDCGYKLRTTQQSQLLIAGYLRGGTLHFTRCHLVYFWYRLTREQRLGFEAAYRTGCKCQVQPCLFCWRPCPQPDFRECVWRQQDCKYKIWEGNHSLYSVCAPSMDGPCEWTHIQMNYQYQTSAPATSIH

Foldseek 3Di:
DPPPDPDPPPPPPPPPPPPPPPLADDADFFAPLQLLLPFPWKFFWKFQAWDDDDPFKTKTAIDTDDTLPQDDDDGIEIFTPRVSNQTDDDPDGMDHGWIWTFYDDPNHTYHGNNRDIDHPVVADPQLNCCNNFVSVQLSQAEEAEQQDLVDDRDDDDLRYEYDYDPPSPDDNCDDDQRRFWYFHDDPPTGTYIDGRDNPDDGPRPPPPPPPD/DPPPDPDPPPPPPPPPPPPPPPLADDADFFAPLQLLLPFPWKFFWKFQAWDDDDPFKTKTAIGTDDTLPQDDDDGIEIFTPRVSNQTDDDPDGMDHGWIWTFYDDPNHTYGGNNRDIDHPVPADPQLNCCNNFVSVQLSQAEEAEQQDQVDDRDDDDLRYEYDYDPPSPDDNCDDDQRRFWYFHDDDVTGTYIDGRDNPDDGPRPHPPPPPD

Solvent-accessible surface area (backbone atoms only — not comparable to full-atom values): 24562 Å² total; per-residue (Å²): 130,87,76,75,72,80,77,78,75,76,74,69,76,73,70,69,72,69,68,65,76,84,61,67,51,39,56,71,89,59,52,61,57,50,48,60,58,74,30,74,33,41,34,31,23,26,38,70,27,79,43,70,62,55,96,60,29,39,23,28,26,37,48,69,76,44,42,59,73,65,57,77,92,55,56,51,39,31,19,36,58,46,57,58,74,24,20,57,77,74,91,53,67,56,46,72,47,31,32,38,28,25,38,73,55,96,89,37,44,33,40,40,58,69,30,54,71,44,55,50,86,78,47,51,73,48,36,50,43,29,64,57,40,50,35,70,68,11,56,85,31,43,76,40,69,39,78,51,73,91,46,77,59,46,62,69,54,61,46,25,27,80,45,78,48,75,90,45,58,80,48,59,81,43,60,67,59,48,41,39,38,35,47,20,66,39,96,91,52,47,26,36,79,38,72,61,56,88,87,56,85,62,85,69,82,66,79,71,73,69,84,118,132,86,76,76,72,80,77,77,75,75,76,67,75,75,70,68,71,68,68,65,78,82,62,68,52,37,56,71,90,59,52,59,55,52,50,61,58,75,29,74,33,41,34,31,23,25,38,71,27,81,43,71,63,55,96,59,29,39,22,28,26,37,47,69,76,44,41,58,73,63,57,78,92,56,56,51,40,31,19,37,57,47,57,60,75,24,21,58,78,75,92,51,66,55,46,72,47,32,31,38,28,25,40,74,55,97,89,38,44,33,38,39,58,69,29,54,71,45,56,50,85,77,47,51,73,48,37,49,42,30,64,59,41,51,36,71,68,11,57,86,34,42,76,39,70,40,77,51,74,91,47,77,58,46,62,70,54,62,45,25,26,81,46,77,51,73,90,45,60,78,48,57,79,44,60,67,59,46,40,39,38,36,48,21,66,37,93,97,51,48,25,35,78,39,72,60,56,88,87,57,84,62,85,70,78,67,76,74,73,70,84,119

Nearest PDB structures (foldseek):
  7s7l-assembly1_B  TM=8.744E-01  e=3.589E-16  Homo sapiens
  7s7m-assembly1_B  TM=8.817E-01  e=1.306E-15  Homo sapiens
  2e2d-assembly1_C  TM=8.513E-01  e=4.470E-15  Bos taurus
  3ma2-assembly1_C  TM=9.193E-01  e=2.063E-09  Homo sapiens
  3ma2-assembly2_B  TM=8.845E-01  e=4.059E-09  Homo sapiens